Protein AF-A0A9W8QRM7-F1 (afdb_monomer)

Radius of gyration: 33.9 Å; Cα contacts (8 Å, |Δi|>4): 572; chains: 1; bounding box: 72×56×114 Å

Foldseek 3Di:
DDDPPDVPVPVCVVQCVVLLQPLQSLLVVLLVLLVVLLVLVVVLCVVVVVCLQAQLLADLLFNLLHDDPDPVSVVSNVVSSVSNVVSCVNNVVSVADHQQWDALDCRHPLNVVLVVDPVLVVLLVVLVVVLVVVLVVLVVVLVVLLVLLVVLVVLLVPDDFDWDWDDDPNDTDIDTDPVTVSVVSVVVSQPRKAFARERLAAPRPSNRSSLSCQLAPDPSVLVSVQSSCCSQCVSLVWDFPDFAAQVPKDFSCPRVSCVVSRNDDPPRQKGKIFSFDFCRPDPLRIGRSPPDDSPSRYDYGRGDITIDGNVSNGGDHNTGGDCVSSVSNARQDPPVCNLLSQLRGAGSVRNQGDALVRLVVCVVSDPPSLLSNLSGGPPCNVVSVVVCVVPPPDDPVDPSSVRSND

Solvent-accessible surface area (backbone atoms only — not comparable to full-atom values): 22611 Å² total; per-residue (Å²): 143,77,83,78,80,68,85,63,64,60,72,51,59,57,49,46,67,70,19,70,87,31,21,52,55,34,22,53,48,52,52,51,54,50,51,52,49,52,53,54,48,54,52,40,29,71,78,39,59,73,56,51,43,36,61,82,83,67,76,66,62,57,62,77,20,49,41,64,92,42,69,70,54,48,54,51,49,50,56,50,49,52,49,54,54,49,42,38,66,58,5,58,85,57,72,42,55,53,79,66,55,52,68,41,38,82,66,13,59,42,32,49,50,35,77,75,31,67,68,47,50,49,51,48,50,55,51,51,54,52,46,49,53,51,49,54,53,50,50,51,51,51,52,54,51,44,56,52,32,50,52,26,49,48,51,30,71,74,40,65,82,44,58,51,75,44,78,54,99,91,40,83,43,81,40,78,42,95,78,22,64,23,58,52,26,48,51,54,34,66,67,37,63,46,71,39,45,60,40,79,52,45,82,52,66,42,38,28,36,25,52,44,31,65,31,52,42,56,64,61,56,54,52,51,51,44,54,48,52,42,43,41,43,72,66,46,37,23,42,54,77,56,86,47,64,69,82,60,71,45,43,60,89,72,37,70,88,48,51,90,68,52,69,37,78,88,79,58,48,67,46,49,32,12,61,41,65,48,54,73,77,42,94,73,18,61,37,51,51,93,79,57,46,71,65,66,40,48,35,69,36,50,54,52,69,42,38,25,31,66,84,78,59,24,47,51,53,63,68,39,81,47,63,54,43,21,59,52,25,39,82,84,61,59,82,94,45,46,80,53,45,68,31,67,48,36,31,65,92,40,64,41,31,48,50,63,67,58,51,62,74,38,46,93,73,38,96,51,58,72,65,46,44,36,47,30,32,77,91,44,24,65,60,47,49,51,48,39,70,75,57,65,85,66,62,77,88,38,69,69,48,51,60,61,74,104

pLDDT: mean 89.88, std 11.97, range [23.3, 98.62]

Mean predicted aligned error: 8.12 Å

Structure (mmCIF, N/CA/C/O backbone):
data_AF-A0A9W8QRM7-F1
#
_entry.id   AF-A0A9W8QRM7-F1
#
loop_
_atom_site.group_PDB
_atom_site.id
_atom_site.type_symbol
_atom_site.label_atom_id
_atom_site.label_alt_id
_atom_site.label_comp_id
_atom_site.label_asym_id
_atom_site.label_entity_id
_atom_site.label_seq_id
_atom_site.pdbx_PDB_ins_code
_atom_site.Cartn_x
_atom_site.Cartn_y
_atom_site.Cartn_z
_atom_site.occupancy
_atom_site.B_iso_or_equiv
_atom_site.auth_seq_id
_atom_site.auth_comp_id
_atom_site.auth_asym_id
_atom_site.auth_atom_id
_atom_site.pdbx_PDB_model_num
ATOM 1 N N . MET A 1 1 ? -11.637 -27.224 -2.006 1.00 32.41 1 MET A N 1
ATOM 2 C CA . MET A 1 1 ? -11.614 -27.075 -3.477 1.00 32.41 1 MET A CA 1
ATOM 3 C C . MET A 1 1 ? -12.426 -25.848 -3.863 1.00 32.41 1 MET A C 1
ATOM 5 O O . MET A 1 1 ? -13.615 -25.960 -4.108 1.00 32.41 1 MET A O 1
ATOM 9 N N . SER A 1 2 ? -11.800 -24.678 -3.913 1.00 23.30 2 SER A N 1
ATOM 10 C CA . SER A 1 2 ? -12.220 -23.623 -4.832 1.00 23.30 2 SER A CA 1
ATOM 11 C C . SER A 1 2 ? -10.930 -23.046 -5.406 1.00 23.30 2 SER A C 1
ATOM 13 O O . SER A 1 2 ? -10.002 -22.698 -4.677 1.00 23.30 2 SER A O 1
ATOM 15 N N . ARG A 1 3 ? -10.804 -23.132 -6.729 1.00 26.12 3 ARG A N 1
ATOM 16 C CA . ARG A 1 3 ? -9.727 -22.491 -7.473 1.00 26.12 3 ARG A CA 1
ATOM 17 C C . ARG A 1 3 ? -10.029 -21.001 -7.405 1.00 26.12 3 ARG A C 1
ATOM 19 O O . ARG A 1 3 ? -10.978 -20.560 -8.044 1.00 26.12 3 ARG A O 1
ATOM 26 N N . SER A 1 4 ? -9.265 -20.247 -6.620 1.00 25.47 4 SER A N 1
ATOM 27 C CA . SER A 1 4 ? -9.102 -18.837 -6.936 1.00 25.47 4 SER A CA 1
ATOM 28 C C . SER A 1 4 ? -8.327 -18.800 -8.248 1.00 25.47 4 SER A C 1
ATOM 30 O O . SER A 1 4 ?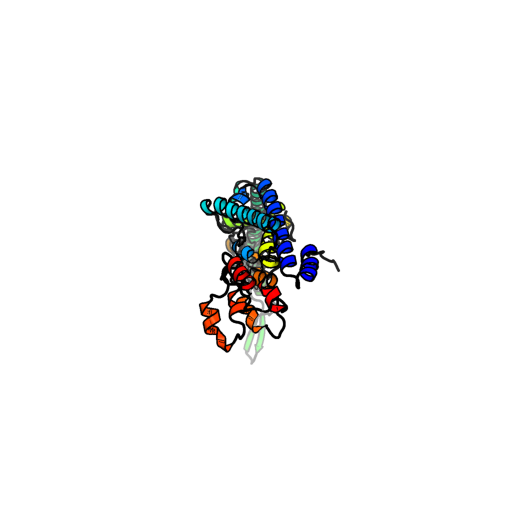 -7.152 -19.165 -8.314 1.00 25.47 4 SER A O 1
ATOM 32 N N . GLU A 1 5 ? -9.022 -18.457 -9.327 1.00 29.17 5 GLU A N 1
ATOM 33 C CA . GLU A 1 5 ? -8.382 -17.972 -10.539 1.00 29.17 5 GLU A CA 1
ATOM 34 C C . GLU A 1 5 ? -7.676 -16.674 -10.155 1.00 29.17 5 GLU A C 1
ATOM 36 O O . GLU A 1 5 ? -8.235 -15.581 -10.189 1.00 29.17 5 GLU A O 1
ATOM 41 N N . LYS A 1 6 ? -6.432 -16.825 -9.691 1.00 33.75 6 LYS A N 1
ATOM 42 C CA . LYS A 1 6 ? -5.449 -15.759 -9.753 1.00 33.75 6 LYS A CA 1
ATOM 43 C C . LYS A 1 6 ? -5.455 -15.310 -11.204 1.00 33.75 6 LYS A C 1
ATOM 45 O O . LYS A 1 6 ? -5.232 -16.121 -12.104 1.00 33.75 6 LYS A O 1
ATOM 50 N N . ILE A 1 7 ? -5.723 -14.031 -11.429 1.00 31.66 7 ILE A N 1
ATOM 51 C CA . ILE A 1 7 ? -5.320 -13.373 -12.663 1.00 31.66 7 ILE A CA 1
ATOM 52 C C . ILE A 1 7 ? -3.789 -13.350 -12.602 1.00 31.66 7 ILE A C 1
ATOM 54 O O . ILE A 1 7 ? -3.167 -12.359 -12.232 1.00 31.66 7 ILE A O 1
ATOM 58 N N . ASP A 1 8 ? -3.174 -14.503 -12.862 1.00 32.38 8 ASP A N 1
ATOM 59 C CA . ASP A 1 8 ? -1.777 -14.564 -13.230 1.00 32.38 8 ASP A CA 1
ATOM 60 C C . ASP A 1 8 ? -1.668 -13.706 -14.494 1.00 32.38 8 ASP A C 1
ATOM 62 O O . ASP A 1 8 ? -2.524 -13.807 -15.381 1.00 32.38 8 ASP A O 1
ATOM 66 N N . PRO A 1 9 ? -0.655 -12.844 -14.627 1.00 42.53 9 PRO A N 1
ATOM 67 C CA . PRO A 1 9 ? -0.400 -12.154 -15.874 1.00 42.53 9 PRO A CA 1
ATOM 68 C C . PRO A 1 9 ? 0.121 -13.200 -16.868 1.00 42.53 9 PRO A C 1
ATOM 70 O O . PRO A 1 9 ? 1.316 -13.314 -17.134 1.00 42.53 9 PRO A O 1
ATOM 73 N N . VAL A 1 10 ? -0.799 -13.999 -17.415 1.00 37.56 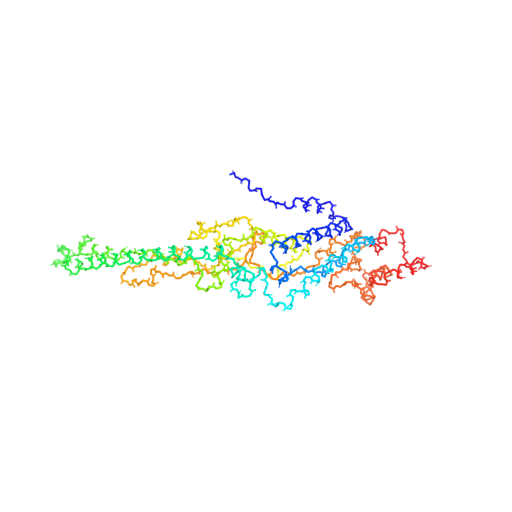10 VAL A N 1
ATOM 74 C CA . VAL A 1 10 ? -0.567 -15.079 -18.383 1.00 37.56 10 VAL A CA 1
ATOM 75 C C . VAL A 1 10 ? 0.176 -14.541 -19.609 1.00 37.56 10 VAL A C 1
ATOM 77 O O . VAL A 1 10 ? 1.016 -15.235 -20.182 1.00 37.56 10 VAL A O 1
ATOM 80 N N . ILE A 1 11 ? -0.053 -13.266 -19.944 1.00 40.00 11 ILE A N 1
ATOM 81 C CA . ILE A 1 11 ? 0.636 -12.551 -21.023 1.00 40.00 11 ILE A CA 1
ATOM 82 C C . ILE A 1 11 ? 2.139 -12.407 -20.725 1.00 40.00 11 ILE A C 1
ATOM 84 O O . ILE A 1 11 ? 2.952 -12.561 -21.628 1.00 40.00 11 ILE A O 1
ATOM 88 N N . SER A 1 12 ? 2.531 -12.200 -19.465 1.00 52.78 12 SER A N 1
ATOM 89 C CA . SER A 1 12 ? 3.937 -12.082 -19.066 1.00 52.78 12 SER A CA 1
ATOM 90 C C . SER A 1 12 ? 4.629 -13.428 -18.939 1.00 52.78 12 SER A C 1
ATOM 92 O O . SER A 1 12 ? 5.753 -13.566 -19.397 1.00 52.78 12 SER A O 1
ATOM 94 N N . PHE A 1 13 ? 3.973 -14.458 -18.397 1.00 52.00 13 PHE A N 1
ATOM 95 C CA . PHE A 1 13 ? 4.633 -15.754 -18.213 1.00 52.00 13 PHE A CA 1
ATOM 96 C C . PHE A 1 13 ? 4.995 -16.428 -19.548 1.00 52.00 13 PHE A C 1
ATOM 98 O O . PHE A 1 13 ? 6.105 -16.940 -19.710 1.00 52.00 13 PHE A O 1
ATOM 105 N N . GLN A 1 14 ? 4.087 -16.405 -20.529 1.00 56.84 14 GLN A N 1
ATOM 106 C CA . GLN A 1 14 ? 4.350 -17.001 -21.844 1.00 56.84 14 GLN A CA 1
ATOM 107 C C . GLN A 1 14 ? 5.325 -16.158 -22.674 1.00 56.84 14 GLN A C 1
ATOM 109 O O . GLN A 1 14 ? 6.256 -16.711 -23.263 1.00 56.84 14 GLN A O 1
ATOM 114 N N . ALA A 1 15 ? 5.162 -14.829 -22.675 1.00 58.53 15 ALA A N 1
ATOM 115 C CA . ALA A 1 15 ? 6.076 -13.930 -23.374 1.00 58.53 15 ALA A CA 1
ATOM 116 C C . ALA A 1 15 ? 7.480 -13.955 -22.749 1.00 58.53 15 ALA A C 1
ATOM 118 O O . ALA A 1 15 ? 8.459 -14.092 -23.473 1.00 58.53 15 ALA A O 1
ATOM 119 N N . SER A 1 16 ? 7.590 -13.940 -21.418 1.00 62.75 16 SER A N 1
ATOM 120 C CA . SER A 1 16 ? 8.862 -14.055 -20.694 1.00 62.75 16 SER A CA 1
ATOM 121 C C . SER A 1 16 ? 9.604 -15.336 -21.073 1.00 62.75 16 SER A C 1
ATOM 123 O O . SER A 1 16 ? 10.770 -15.271 -21.452 1.00 62.75 16 SER A O 1
ATOM 125 N N . ARG A 1 17 ? 8.927 -16.495 -21.114 1.00 64.62 17 ARG A N 1
ATOM 126 C CA . ARG A 1 17 ? 9.551 -17.754 -21.567 1.00 64.62 17 ARG A CA 1
ATOM 127 C C . ARG A 1 17 ? 10.037 -17.702 -23.015 1.00 64.62 17 ARG A C 1
ATOM 129 O O . ARG A 1 17 ? 11.070 -18.290 -23.320 1.00 64.62 17 ARG A O 1
ATOM 136 N N . TRP A 1 18 ? 9.299 -17.035 -23.899 1.00 67.44 18 TRP A N 1
ATOM 137 C CA . TRP A 1 18 ? 9.668 -16.919 -25.310 1.00 67.44 18 TRP A CA 1
ATOM 138 C C . TRP A 1 18 ? 10.833 -15.945 -25.537 1.00 67.44 18 TRP A C 1
ATOM 140 O O . TRP A 1 18 ? 11.692 -16.185 -26.387 1.00 67.44 18 TRP A O 1
ATOM 150 N N . TYR A 1 19 ? 10.884 -14.861 -24.761 1.00 71.94 19 TYR A N 1
ATOM 151 C CA . TYR A 1 19 ? 11.867 -13.790 -24.910 1.00 71.94 19 TYR A CA 1
ATOM 152 C C . TYR A 1 19 ? 13.101 -13.925 -24.011 1.00 71.94 19 TYR A C 1
ATOM 154 O O . TYR A 1 19 ? 14.081 -13.233 -24.260 1.00 71.94 19 TYR A O 1
ATOM 162 N N . PHE A 1 20 ? 13.113 -14.843 -23.037 1.00 64.94 20 PHE A N 1
ATOM 163 C CA . PHE A 1 20 ? 14.226 -15.033 -22.091 1.00 64.94 20 PHE A CA 1
ATOM 164 C C . PHE A 1 20 ? 15.597 -15.239 -22.759 1.00 64.94 20 PHE A C 1
ATOM 166 O O . PHE A 1 20 ? 16.619 -14.861 -22.204 1.00 64.94 20 PHE A O 1
ATOM 173 N N . SER A 1 21 ? 15.629 -15.821 -23.962 1.00 71.62 21 SER A N 1
ATOM 174 C CA . SER A 1 21 ? 16.863 -16.041 -24.738 1.00 71.62 21 SER A CA 1
ATOM 175 C C . SER A 1 21 ? 17.090 -15.010 -25.853 1.00 71.62 21 SER A C 1
ATOM 177 O O . SER A 1 21 ? 17.979 -15.187 -26.683 1.00 71.62 21 SER A O 1
ATOM 179 N N . ARG A 1 22 ? 16.261 -13.960 -25.926 1.00 86.88 22 ARG A N 1
ATOM 180 C CA . ARG A 1 22 ? 16.222 -12.996 -27.037 1.00 86.88 22 ARG A CA 1
ATOM 181 C C . ARG A 1 22 ? 16.148 -11.558 -26.511 1.00 86.88 22 ARG A C 1
ATOM 183 O O . ARG A 1 22 ? 15.048 -11.003 -26.457 1.00 86.88 22 ARG A O 1
ATOM 190 N N . PRO A 1 23 ? 17.293 -10.939 -26.186 1.00 88.94 23 PRO A N 1
ATOM 191 C CA . PRO A 1 23 ? 17.366 -9.604 -25.588 1.00 88.94 23 PRO A CA 1
ATOM 192 C C . PRO A 1 23 ? 16.591 -8.505 -26.331 1.00 88.94 23 PRO A C 1
ATOM 194 O O . PRO A 1 23 ? 15.856 -7.743 -25.709 1.00 88.94 23 PRO A O 1
ATOM 197 N N . GLU A 1 24 ? 16.648 -8.456 -27.664 1.00 89.56 24 GLU A N 1
ATOM 198 C CA . GLU A 1 24 ? 15.864 -7.501 -28.474 1.00 89.56 24 GLU A CA 1
ATOM 199 C C . GLU A 1 24 ? 14.349 -7.747 -28.389 1.00 89.56 24 GLU A C 1
ATOM 201 O O . GLU A 1 24 ? 13.523 -6.831 -28.407 1.00 89.56 24 GLU A O 1
ATOM 206 N N . GLY A 1 25 ? 13.951 -9.020 -28.337 1.00 89.31 25 GLY A N 1
ATOM 207 C CA . GLY A 1 25 ? 12.552 -9.407 -28.186 1.00 89.31 25 GLY A CA 1
ATOM 208 C C . GLY A 1 25 ? 12.028 -9.060 -26.796 1.00 89.31 25 GLY A C 1
ATOM 209 O O . GLY A 1 25 ? 10.947 -8.483 -26.679 1.00 89.31 25 GLY A O 1
ATOM 210 N N . ALA A 1 26 ? 12.829 -9.331 -25.763 1.00 89.94 26 ALA A N 1
ATOM 211 C CA . ALA A 1 26 ? 12.556 -8.909 -24.395 1.00 89.94 26 ALA A CA 1
ATOM 212 C C . ALA A 1 26 ? 12.438 -7.382 -24.318 1.00 89.94 26 ALA A C 1
ATOM 214 O O . ALA A 1 26 ? 11.470 -6.874 -23.760 1.00 89.94 26 ALA A O 1
ATOM 215 N N . SER A 1 27 ? 13.337 -6.655 -24.983 1.00 92.25 27 SER A N 1
ATOM 216 C CA . SER A 1 27 ? 13.336 -5.192 -25.001 1.00 92.25 27 SER A CA 1
ATOM 217 C C . SER A 1 27 ? 12.039 -4.612 -25.572 1.00 92.25 27 SER A C 1
ATOM 219 O O . SER A 1 27 ? 11.399 -3.762 -24.951 1.00 92.25 27 SER A O 1
ATOM 221 N N . ARG A 1 28 ? 11.569 -5.138 -26.710 1.00 92.69 28 ARG A N 1
ATOM 222 C CA . ARG A 1 28 ? 10.278 -4.741 -27.303 1.00 92.69 28 ARG A CA 1
ATOM 223 C C . ARG A 1 28 ? 9.079 -5.153 -26.451 1.00 92.69 28 ARG A C 1
ATOM 225 O O . ARG A 1 28 ? 8.087 -4.422 -26.409 1.00 92.69 28 ARG A O 1
ATOM 232 N N . MET A 1 29 ? 9.148 -6.302 -25.778 1.00 91.56 29 MET A N 1
ATOM 233 C CA . MET A 1 29 ? 8.119 -6.724 -24.826 1.00 91.56 29 MET A CA 1
ATOM 234 C C . MET A 1 29 ? 8.027 -5.727 -23.666 1.00 91.56 29 MET A C 1
ATOM 236 O O . MET A 1 29 ? 6.934 -5.240 -23.387 1.00 91.56 29 MET A O 1
ATOM 240 N N . PHE A 1 30 ? 9.153 -5.380 -23.037 1.00 93.25 30 PHE A N 1
ATOM 241 C CA . PHE A 1 30 ? 9.202 -4.408 -21.945 1.00 93.25 30 PHE A CA 1
ATOM 242 C C . PHE A 1 30 ? 8.656 -3.049 -22.376 1.00 93.25 30 PHE A C 1
ATOM 244 O O . PHE A 1 30 ? 7.776 -2.513 -21.702 1.00 93.25 30 PHE A O 1
ATOM 251 N N . LEU A 1 31 ? 9.090 -2.544 -23.534 1.00 95.19 31 LEU A N 1
ATOM 252 C CA . LEU A 1 31 ? 8.578 -1.302 -24.113 1.00 95.19 31 LEU A CA 1
ATOM 253 C C . LEU A 1 31 ? 7.053 -1.337 -24.293 1.00 95.19 31 LEU A C 1
ATOM 255 O O . LEU A 1 31 ? 6.353 -0.411 -23.893 1.00 95.19 31 LEU A O 1
ATOM 259 N N . THR A 1 32 ? 6.524 -2.439 -24.828 1.00 95.31 32 THR A N 1
ATOM 260 C CA . THR A 1 32 ? 5.079 -2.615 -25.041 1.00 95.31 32 THR A CA 1
ATOM 261 C C . THR A 1 32 ? 4.312 -2.644 -23.716 1.00 95.31 32 THR A C 1
ATOM 263 O O . THR A 1 32 ? 3.273 -2.002 -23.588 1.00 95.31 32 THR A O 1
ATOM 266 N N . VAL A 1 33 ? 4.822 -3.345 -22.698 1.00 94.94 33 VAL A N 1
ATOM 267 C CA . VAL A 1 33 ? 4.203 -3.364 -21.361 1.00 94.94 33 VAL A CA 1
ATOM 268 C C . VAL A 1 33 ? 4.230 -1.971 -20.723 1.00 94.94 33 VAL A C 1
ATOM 270 O O . VAL A 1 33 ? 3.249 -1.555 -20.106 1.00 94.94 33 VAL A O 1
ATOM 273 N N . GLY A 1 34 ? 5.313 -1.221 -20.919 1.00 96.00 34 GLY A N 1
ATOM 274 C CA . GLY A 1 34 ? 5.411 0.170 -20.501 1.00 96.00 34 GLY A CA 1
ATOM 275 C C . GLY A 1 34 ? 4.370 1.073 -21.179 1.00 96.00 34 GLY A C 1
ATOM 276 O O . GLY A 1 34 ? 3.697 1.851 -20.504 1.00 96.00 34 GLY A O 1
ATOM 277 N N . GLU A 1 35 ? 4.152 0.934 -22.489 1.00 96.94 35 GLU A N 1
ATOM 278 C CA . GLU A 1 35 ? 3.115 1.682 -23.219 1.00 96.94 35 GLU A CA 1
ATOM 279 C C . GLU A 1 35 ? 1.697 1.330 -22.737 1.00 96.94 35 GLU A C 1
ATOM 281 O O . GLU A 1 35 ? 0.856 2.219 -22.574 1.00 96.94 35 GLU A O 1
ATOM 286 N N . LEU A 1 36 ? 1.436 0.051 -22.439 1.00 96.56 36 LEU A N 1
ATOM 287 C CA . LEU A 1 36 ? 0.176 -0.382 -21.826 1.00 96.56 36 LEU A CA 1
ATOM 288 C C . LEU A 1 36 ? -0.025 0.267 -20.452 1.00 96.56 36 LEU A C 1
ATOM 290 O O . LEU A 1 36 ? -1.126 0.737 -20.154 1.00 96.56 36 LEU A O 1
ATOM 294 N N . ARG A 1 37 ? 1.035 0.373 -19.635 1.00 96.06 37 ARG A N 1
ATOM 295 C CA . ARG A 1 37 ? 0.966 1.113 -18.368 1.00 96.06 37 ARG A CA 1
ATOM 296 C C . ARG A 1 37 ? 0.605 2.576 -18.602 1.00 96.06 37 ARG A C 1
ATOM 298 O O . ARG A 1 37 ? -0.230 3.080 -17.856 1.00 96.06 37 ARG A O 1
ATOM 305 N N . VAL A 1 38 ? 1.199 3.246 -19.593 1.00 97.56 38 VAL A N 1
ATOM 306 C CA . VAL A 1 38 ? 0.887 4.649 -19.931 1.00 97.56 38 VAL A CA 1
ATOM 307 C C . VAL A 1 38 ? -0.583 4.810 -20.321 1.00 97.56 38 VAL A C 1
ATOM 309 O O . VAL A 1 38 ? -1.235 5.762 -19.892 1.00 97.56 38 VAL A O 1
ATOM 312 N N . ALA A 1 39 ? -1.134 3.884 -21.107 1.00 97.50 39 ALA A N 1
ATOM 313 C CA . ALA A 1 39 ? -2.551 3.901 -21.461 1.00 97.50 39 ALA A CA 1
ATOM 314 C C . ALA A 1 39 ? -3.451 3.741 -20.221 1.00 97.50 39 ALA A C 1
ATOM 316 O O . ALA A 1 39 ? -4.370 4.540 -20.028 1.00 97.50 39 ALA A O 1
ATOM 317 N N . ALA A 1 40 ? -3.141 2.775 -19.347 1.00 96.88 40 ALA A N 1
ATOM 318 C CA . ALA A 1 40 ? -3.849 2.577 -18.081 1.00 96.88 40 ALA A CA 1
ATOM 319 C C . ALA A 1 40 ? -3.741 3.804 -17.156 1.00 96.88 40 ALA A C 1
ATOM 321 O O . ALA A 1 40 ? -4.713 4.188 -16.513 1.00 96.88 40 ALA A O 1
ATOM 322 N N . ASP A 1 41 ? -2.582 4.467 -17.137 1.00 97.81 41 ASP A N 1
ATOM 323 C CA . ASP A 1 41 ? -2.337 5.688 -16.366 1.00 97.81 41 ASP A CA 1
ATOM 324 C C . ASP A 1 41 ? -3.244 6.835 -16.804 1.00 97.81 41 ASP A C 1
ATOM 326 O O . ASP A 1 41 ? -3.899 7.475 -15.986 1.00 97.81 41 ASP A O 1
ATOM 330 N N . LYS A 1 42 ? -3.307 7.072 -18.118 1.00 97.94 42 LYS A N 1
ATOM 331 C CA . LYS A 1 42 ? -4.146 8.113 -18.714 1.00 97.94 42 LYS A CA 1
ATOM 332 C C . LYS A 1 42 ? -5.623 7.856 -18.432 1.00 97.94 42 LYS A C 1
ATOM 334 O O . LYS A 1 42 ? -6.333 8.794 -18.083 1.00 97.94 42 LYS A O 1
ATOM 339 N N . ALA A 1 43 ? -6.069 6.605 -18.548 1.00 98.00 43 ALA A N 1
ATOM 340 C CA . ALA A 1 43 ? -7.441 6.222 -18.228 1.00 98.00 43 ALA A CA 1
ATOM 341 C C . ALA A 1 43 ? -7.761 6.439 -16.738 1.00 98.00 43 ALA A C 1
ATOM 343 O O . ALA A 1 43 ? -8.790 7.029 -16.411 1.00 98.00 43 ALA A O 1
ATOM 344 N N . ALA A 1 44 ? -6.855 6.039 -15.841 1.00 97.75 44 ALA A N 1
ATOM 345 C CA . ALA A 1 44 ? -7.026 6.223 -14.404 1.00 97.75 44 ALA A CA 1
ATOM 346 C C . ALA A 1 44 ? -7.049 7.703 -14.006 1.00 97.75 44 ALA A C 1
ATOM 348 O O . ALA A 1 44 ? -7.920 8.097 -13.242 1.00 97.75 44 ALA A O 1
ATOM 349 N N . ILE A 1 45 ? -6.162 8.540 -14.557 1.00 97.88 45 ILE A N 1
ATOM 350 C CA . ILE A 1 45 ? -6.191 9.996 -14.333 1.00 97.88 45 ILE A CA 1
ATOM 351 C C . ILE A 1 45 ? -7.478 10.607 -14.880 1.00 97.88 45 ILE A C 1
ATOM 353 O O . ILE A 1 45 ? -8.049 11.489 -14.253 1.00 97.88 45 ILE A O 1
ATOM 357 N N . HIS A 1 46 ? -7.953 10.163 -16.043 1.00 97.88 46 HIS A N 1
ATOM 358 C CA . HIS A 1 46 ? -9.201 10.681 -16.593 1.00 97.88 46 HIS A CA 1
ATOM 359 C C . HIS A 1 46 ? -10.389 10.404 -15.657 1.00 97.88 46 HIS A C 1
ATOM 361 O O . HIS A 1 46 ? -11.202 11.294 -15.421 1.00 97.88 46 HIS A O 1
ATOM 367 N N . ALA A 1 47 ? -10.459 9.199 -15.086 1.00 97.31 47 ALA A N 1
ATOM 368 C CA . ALA A 1 47 ? -11.490 8.825 -14.120 1.00 97.31 47 ALA A CA 1
ATOM 369 C C . ALA A 1 47 ? -11.276 9.446 -12.726 1.00 97.31 47 ALA A C 1
ATOM 371 O O . ALA A 1 47 ? -12.239 9.757 -12.029 1.00 97.31 47 ALA A O 1
ATOM 372 N N . LEU A 1 48 ? -10.020 9.622 -12.309 1.00 96.94 48 LEU A N 1
ATOM 373 C CA . LEU A 1 48 ? -9.606 10.123 -10.998 1.00 96.94 48 LEU A CA 1
ATOM 374 C C . LEU A 1 48 ? -8.529 11.214 -11.167 1.00 96.94 48 LEU A C 1
ATOM 376 O O . LEU A 1 48 ? -7.348 10.949 -10.923 1.00 96.94 48 LEU A O 1
ATOM 380 N N . PRO A 1 49 ? -8.904 12.456 -11.540 1.00 96.69 49 PRO A N 1
ATOM 381 C CA . PRO A 1 49 ? -7.947 13.516 -11.890 1.00 96.69 49 PRO A CA 1
ATOM 382 C C . PRO A 1 49 ? -6.893 13.810 -10.822 1.00 96.69 49 PRO A C 1
ATOM 384 O O . PRO A 1 49 ? -5.743 14.094 -11.149 1.00 96.69 49 PRO A O 1
ATOM 387 N N . MET A 1 50 ? -7.258 13.660 -9.546 1.00 95.94 50 MET A N 1
ATOM 388 C CA . MET A 1 50 ? -6.366 13.864 -8.403 1.00 95.94 50 MET A CA 1
ATOM 389 C C . MET A 1 50 ? -5.134 12.939 -8.416 1.00 95.94 50 MET A C 1
ATOM 391 O O . MET A 1 50 ? -4.121 13.282 -7.818 1.00 95.94 50 MET A O 1
ATOM 395 N N . LEU A 1 51 ? -5.168 11.797 -9.121 1.00 96.88 51 LEU A N 1
ATOM 396 C CA . LEU A 1 51 ? -3.989 10.936 -9.308 1.00 96.88 51 LEU A CA 1
ATOM 397 C C . LEU A 1 51 ? -2.821 11.667 -9.977 1.00 96.88 51 LEU A C 1
ATOM 399 O O . LEU A 1 51 ? -1.668 11.296 -9.770 1.00 96.88 51 LEU A O 1
ATOM 403 N N . ASN A 1 52 ? -3.103 12.693 -10.781 1.00 96.75 52 ASN A N 1
ATOM 404 C CA . ASN A 1 52 ? -2.078 13.439 -11.501 1.00 96.75 52 ASN A CA 1
ATOM 405 C C . ASN A 1 52 ? -1.147 14.237 -10.570 1.00 96.75 52 ASN A C 1
ATOM 407 O O . ASN A 1 52 ? -0.015 14.519 -10.955 1.00 96.75 52 ASN A O 1
ATOM 411 N N . ASP A 1 53 ? -1.601 14.540 -9.352 1.00 97.00 53 ASP A N 1
ATOM 412 C CA . ASP A 1 53 ? -0.844 15.294 -8.348 1.00 97.00 53 ASP A CA 1
ATOM 413 C C . ASP A 1 53 ? 0.176 14.430 -7.588 1.00 97.00 53 ASP A C 1
ATOM 415 O O . ASP A 1 53 ? 0.962 14.957 -6.804 1.00 97.00 53 ASP A O 1
ATOM 419 N N . TYR A 1 54 ? 0.151 13.108 -7.782 1.00 97.12 54 TYR A N 1
ATOM 420 C CA . TYR A 1 54 ? 1.017 12.153 -7.092 1.00 97.12 54 TYR A CA 1
ATOM 421 C C . TYR A 1 54 ? 2.054 11.585 -8.054 1.00 97.12 54 TYR A C 1
ATOM 423 O O . TYR A 1 54 ? 1.777 11.354 -9.239 1.00 97.12 54 TYR A O 1
ATOM 431 N N . GLU A 1 55 ? 3.262 11.353 -7.537 1.00 94.56 55 GLU A N 1
ATOM 432 C CA . GLU A 1 55 ? 4.325 10.750 -8.329 1.00 94.56 55 GLU A CA 1
ATOM 433 C C . GLU A 1 55 ? 3.959 9.308 -8.716 1.00 94.56 55 GLU A C 1
ATOM 435 O O . GLU A 1 55 ? 3.433 8.557 -7.893 1.00 94.56 55 GLU A O 1
ATOM 440 N N . PRO A 1 56 ? 4.230 8.895 -9.968 1.00 89.06 56 PRO A N 1
ATOM 441 C CA . PRO A 1 56 ? 3.954 7.531 -10.412 1.00 89.06 56 PRO A CA 1
ATOM 442 C C . PRO A 1 56 ? 4.949 6.506 -9.844 1.00 89.06 56 PRO A C 1
ATOM 444 O O . PRO A 1 56 ? 4.700 5.311 -9.969 1.00 89.06 56 PRO A O 1
ATOM 447 N N . GLU A 1 57 ? 6.075 6.962 -9.276 1.00 91.94 57 GLU A N 1
ATOM 448 C CA . GLU A 1 57 ? 7.157 6.143 -8.694 1.00 91.94 57 GLU A CA 1
ATOM 449 C C . GLU A 1 57 ? 7.748 5.081 -9.648 1.00 91.94 57 GLU A C 1
ATOM 451 O O . GLU A 1 57 ? 8.415 4.142 -9.226 1.00 91.94 57 GLU A O 1
ATOM 456 N N . VAL A 1 58 ? 7.532 5.235 -10.960 1.00 93.25 58 VAL A N 1
ATOM 457 C CA . VAL A 1 58 ? 8.142 4.388 -11.992 1.00 93.25 58 VAL A CA 1
ATOM 458 C C . VAL A 1 58 ? 9.573 4.875 -12.251 1.00 93.25 58 VAL A C 1
ATOM 460 O O . VAL A 1 58 ? 9.732 6.042 -12.625 1.00 93.25 58 VAL A O 1
ATOM 463 N N . PRO A 1 59 ? 10.601 4.014 -12.114 1.00 92.69 59 PRO A N 1
ATOM 464 C CA . PRO A 1 59 ? 11.973 4.390 -12.428 1.00 92.69 59 PRO A CA 1
ATOM 465 C C . PRO A 1 59 ? 12.128 4.489 -13.943 1.00 92.69 59 PRO A C 1
ATOM 467 O O . PRO A 1 59 ? 11.976 3.503 -14.661 1.00 92.69 59 PRO A O 1
ATOM 470 N N . THR A 1 60 ? 12.360 5.687 -14.464 1.00 91.31 60 THR A N 1
ATOM 471 C CA . THR A 1 60 ? 12.443 5.904 -15.917 1.00 91.31 60 THR A CA 1
ATOM 472 C C . THR A 1 60 ? 13.835 5.613 -16.463 1.00 91.31 60 THR A C 1
ATOM 474 O O . THR A 1 60 ? 14.003 5.267 -17.622 1.00 91.31 60 THR A O 1
ATOM 477 N N . GLU A 1 61 ? 14.848 5.706 -15.619 1.00 89.81 61 GLU A N 1
ATOM 478 C CA . GLU A 1 61 ? 16.241 5.479 -15.965 1.00 89.81 61 GLU A CA 1
ATOM 479 C C . GLU A 1 61 ? 16.526 4.031 -16.373 1.00 89.81 61 GLU A C 1
ATOM 481 O O . GLU A 1 61 ? 17.455 3.792 -17.133 1.00 89.81 61 GLU A O 1
ATOM 486 N N . VAL A 1 62 ? 15.743 3.042 -15.933 1.00 91.81 62 VAL A N 1
ATOM 487 C CA . VAL A 1 62 ? 16.025 1.638 -16.283 1.00 91.81 62 VAL A CA 1
ATOM 488 C C . VAL A 1 62 ? 15.791 1.335 -17.763 1.00 91.81 62 VAL A C 1
ATOM 490 O O . VAL A 1 62 ? 16.417 0.427 -18.306 1.00 91.81 62 VAL A O 1
ATOM 493 N N . TRP A 1 63 ? 14.932 2.104 -18.438 1.00 91.88 63 TRP A N 1
ATOM 494 C CA . TRP A 1 63 ? 14.576 1.867 -19.837 1.00 91.88 63 TRP A CA 1
ATOM 495 C C . TRP A 1 63 ? 15.732 2.120 -20.813 1.00 91.88 63 TRP A C 1
ATOM 497 O O . TRP A 1 63 ? 15.719 1.595 -21.923 1.00 91.88 63 TRP A O 1
ATOM 507 N N . GLN A 1 64 ? 16.785 2.822 -20.389 1.00 88.88 64 GLN A N 1
ATOM 508 C CA . GLN A 1 64 ? 17.998 2.985 -21.198 1.00 88.88 64 GLN A CA 1
ATOM 509 C C . GLN A 1 64 ? 18.728 1.660 -21.473 1.00 88.88 64 GLN A C 1
ATOM 511 O O . GLN A 1 64 ? 19.590 1.594 -22.342 1.00 88.88 64 GLN A O 1
ATOM 516 N N . ALA A 1 65 ? 18.392 0.599 -20.734 1.00 89.25 65 ALA A N 1
ATOM 517 C CA . ALA A 1 65 ? 18.964 -0.725 -20.930 1.00 89.25 65 ALA A CA 1
ATOM 518 C C . ALA A 1 65 ? 18.314 -1.520 -22.079 1.00 89.25 65 ALA A C 1
ATOM 520 O O . ALA A 1 65 ? 18.770 -2.621 -22.377 1.00 89.25 65 ALA A O 1
ATOM 521 N N . LEU A 1 66 ? 17.237 -1.017 -22.696 1.00 91.25 66 LEU A N 1
ATOM 522 C CA . LEU A 1 66 ? 16.564 -1.710 -23.794 1.00 91.25 66 LEU A CA 1
ATOM 523 C C . LEU A 1 66 ? 17.433 -1.733 -25.065 1.00 91.25 66 LEU A C 1
ATOM 525 O O . LEU A 1 66 ? 17.938 -0.705 -25.507 1.00 91.25 66 LEU A O 1
ATOM 529 N N . LEU A 1 67 ? 17.510 -2.893 -25.720 1.00 89.56 67 LEU A N 1
ATOM 530 C CA . LEU A 1 67 ? 18.139 -3.057 -27.033 1.00 89.56 67 LEU A CA 1
ATOM 531 C C . LEU A 1 67 ? 17.118 -2.821 -28.143 1.00 89.56 67 LEU A C 1
ATOM 533 O O . LEU A 1 67 ? 16.302 -3.694 -28.461 1.00 89.56 67 LEU A O 1
ATOM 537 N N . LEU A 1 68 ? 17.152 -1.620 -28.718 1.00 89.75 68 LEU A N 1
ATOM 538 C CA . LEU A 1 68 ? 16.233 -1.178 -29.764 1.00 89.75 68 LEU A CA 1
ATOM 539 C C . LEU A 1 68 ? 17.011 -0.897 -31.052 1.00 89.75 68 LEU A C 1
ATOM 541 O O . LEU A 1 68 ? 17.713 0.101 -31.152 1.00 89.75 68 LEU A O 1
ATOM 545 N N . ALA A 1 69 ? 16.865 -1.763 -32.055 1.00 83.12 69 ALA A N 1
ATOM 546 C CA . ALA A 1 69 ? 17.571 -1.626 -33.333 1.00 83.12 69 ALA A CA 1
ATOM 547 C C . ALA A 1 69 ? 16.851 -0.709 -34.343 1.00 83.12 69 ALA A C 1
ATOM 549 O O . ALA A 1 69 ? 17.439 -0.297 -35.341 1.00 83.12 69 ALA A O 1
ATOM 550 N N . SER A 1 70 ? 15.566 -0.405 -34.122 1.00 90.00 70 SER A N 1
ATOM 551 C CA . SER A 1 70 ? 14.753 0.374 -35.058 1.00 90.00 70 SER A CA 1
ATOM 552 C C . SER A 1 70 ? 14.495 1.792 -34.549 1.00 90.00 70 SER A C 1
ATOM 554 O O . SER A 1 70 ? 14.172 1.999 -33.379 1.00 90.00 70 SER A O 1
ATOM 556 N N . MET A 1 71 ? 14.560 2.771 -35.454 1.00 91.88 71 MET A N 1
ATOM 557 C CA . MET A 1 71 ? 14.187 4.161 -35.159 1.00 91.88 71 MET A CA 1
ATOM 558 C C . MET A 1 71 ? 12.745 4.261 -34.640 1.00 91.88 71 MET A C 1
ATOM 560 O O . MET A 1 71 ? 12.475 5.011 -33.708 1.00 91.88 71 MET A O 1
ATOM 564 N N . ALA A 1 72 ? 11.833 3.446 -35.178 1.00 95.94 72 ALA A N 1
ATOM 565 C CA . ALA A 1 72 ? 10.447 3.392 -34.721 1.00 95.94 72 ALA A CA 1
ATOM 566 C C . ALA A 1 72 ? 10.329 2.971 -33.244 1.00 95.94 72 ALA A C 1
ATOM 568 O O . ALA A 1 72 ? 9.540 3.554 -32.501 1.00 95.94 72 ALA A O 1
ATOM 569 N N . ASP A 1 73 ? 11.115 1.986 -32.795 1.00 94.62 73 ASP A N 1
ATOM 570 C CA . ASP A 1 73 ? 11.131 1.577 -31.388 1.00 94.62 73 ASP A CA 1
ATOM 571 C C . ASP A 1 73 ? 11.805 2.624 -30.491 1.00 94.62 73 ASP A C 1
ATOM 573 O O . ASP A 1 73 ? 11.322 2.877 -29.388 1.00 94.62 73 ASP A O 1
ATOM 577 N N . MET A 1 74 ? 12.860 3.293 -30.963 1.00 93.94 74 MET A N 1
ATOM 578 C CA . MET A 1 74 ? 13.479 4.405 -30.227 1.00 93.94 74 MET A CA 1
ATOM 579 C C . MET A 1 74 ? 12.501 5.575 -30.036 1.00 93.94 74 MET A C 1
ATOM 581 O O . MET A 1 74 ? 12.400 6.130 -28.944 1.00 93.94 74 MET A O 1
ATOM 585 N N . GLU A 1 75 ? 11.713 5.921 -31.057 1.00 97.06 75 GLU A N 1
ATOM 586 C CA . GLU A 1 75 ? 10.658 6.936 -30.943 1.00 97.06 75 GLU A CA 1
ATOM 587 C C . GLU A 1 75 ? 9.549 6.522 -29.966 1.00 97.06 75 GLU A C 1
ATOM 589 O O . GLU A 1 75 ? 9.001 7.361 -29.244 1.00 97.06 75 GLU A O 1
ATOM 594 N N . ARG A 1 76 ? 9.190 5.232 -29.943 1.00 97.31 76 ARG A N 1
ATOM 595 C CA . ARG A 1 76 ? 8.248 4.674 -28.960 1.00 97.31 76 ARG A CA 1
ATOM 596 C C . ARG A 1 76 ? 8.782 4.834 -27.540 1.00 97.31 76 ARG A C 1
ATOM 598 O O . ARG A 1 76 ? 8.051 5.342 -26.688 1.00 97.31 76 ARG A O 1
ATOM 605 N N . LEU A 1 77 ? 10.046 4.476 -27.308 1.00 96.50 77 LEU A N 1
ATOM 606 C CA . LEU A 1 77 ? 10.697 4.658 -26.012 1.00 96.50 77 LEU A CA 1
ATOM 607 C C . LEU A 1 77 ? 10.724 6.136 -25.608 1.00 96.50 77 LEU A C 1
ATOM 609 O O . LEU A 1 77 ? 10.289 6.470 -24.510 1.00 96.50 77 LEU A O 1
ATOM 613 N N . HIS A 1 78 ? 11.108 7.030 -26.520 1.00 96.62 78 HIS A N 1
ATOM 614 C CA . HIS A 1 78 ? 11.132 8.467 -26.254 1.00 96.62 78 HIS A CA 1
ATOM 615 C C . HIS A 1 78 ? 9.763 9.002 -25.800 1.00 96.62 78 HIS A C 1
ATOM 617 O O . HIS A 1 78 ? 9.673 9.758 -24.833 1.00 96.62 78 HIS A O 1
ATOM 623 N N . ARG A 1 79 ? 8.668 8.586 -26.455 1.00 98.00 79 ARG A N 1
ATOM 624 C CA . ARG A 1 79 ? 7.304 8.973 -26.044 1.00 98.00 79 ARG A CA 1
ATOM 625 C C . ARG A 1 79 ? 6.939 8.445 -24.657 1.00 98.00 79 ARG A C 1
ATOM 627 O O . ARG A 1 79 ? 6.251 9.142 -23.909 1.00 98.00 79 ARG A O 1
ATOM 634 N N . LEU A 1 80 ? 7.362 7.226 -24.332 1.00 97.06 80 LEU A N 1
ATOM 635 C CA . LEU A 1 80 ? 7.142 6.616 -23.025 1.00 97.06 80 LEU A CA 1
ATOM 636 C C . LEU A 1 80 ? 7.891 7.374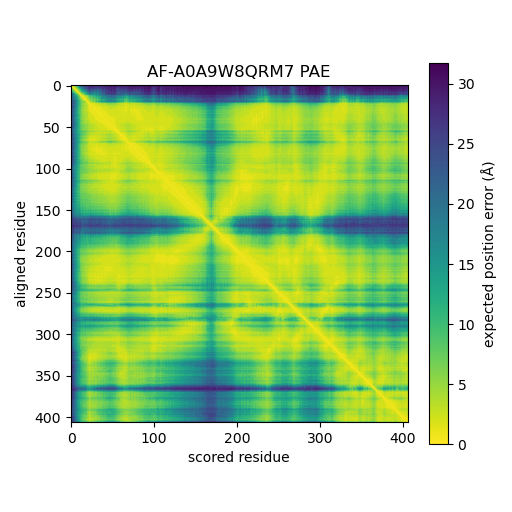 -21.922 1.00 97.06 80 LEU A C 1
ATOM 638 O O . LEU A 1 80 ? 7.282 7.760 -20.924 1.00 97.06 80 LEU A O 1
ATOM 642 N N . GLU A 1 81 ? 9.183 7.638 -22.114 1.00 96.06 81 GLU A N 1
ATOM 643 C CA . GLU A 1 81 ? 10.011 8.372 -21.153 1.00 96.06 81 GLU A CA 1
ATOM 644 C C . GLU A 1 81 ? 9.496 9.800 -20.964 1.00 96.06 81 GLU A C 1
ATOM 646 O O . GLU A 1 81 ? 9.284 10.242 -19.833 1.00 96.06 81 GLU A O 1
ATOM 651 N N . ALA A 1 82 ? 9.188 10.497 -22.063 1.00 97.06 82 ALA A N 1
ATOM 652 C CA . ALA A 1 82 ? 8.627 11.844 -22.027 1.00 97.06 82 ALA A CA 1
ATOM 653 C C . ALA A 1 82 ? 7.313 11.902 -21.234 1.00 97.06 82 ALA A C 1
ATOM 655 O O . ALA A 1 82 ? 7.069 12.867 -20.505 1.00 97.06 82 ALA A O 1
ATOM 656 N N . TYR A 1 83 ? 6.472 10.868 -21.334 1.00 97.94 83 TYR A N 1
ATOM 657 C CA . TYR A 1 83 ? 5.238 10.790 -20.562 1.00 97.94 83 TYR A CA 1
ATOM 658 C C . TYR A 1 83 ? 5.506 10.717 -19.052 1.00 97.94 83 TYR A C 1
ATOM 660 O O . TYR A 1 83 ? 4.955 11.527 -18.300 1.00 97.94 83 TYR A O 1
ATOM 668 N N . PHE A 1 84 ? 6.358 9.791 -18.600 1.00 96.12 84 PHE A N 1
ATOM 669 C CA . PHE A 1 84 ? 6.653 9.630 -17.172 1.00 96.12 84 PHE A CA 1
ATOM 670 C C . PHE A 1 84 ? 7.424 10.822 -16.593 1.00 96.12 84 PHE A C 1
ATOM 672 O O . PHE A 1 84 ? 7.081 11.293 -15.508 1.00 96.12 84 PHE A O 1
ATOM 679 N N . LEU A 1 85 ? 8.387 11.380 -17.332 1.00 95.38 85 LEU A N 1
ATOM 680 C CA . LEU A 1 85 ? 9.087 12.603 -16.930 1.00 95.38 85 LEU A CA 1
ATOM 681 C C . LEU A 1 85 ? 8.120 13.785 -16.808 1.00 95.38 85 LEU A C 1
ATOM 683 O O . LEU A 1 85 ? 8.200 14.562 -15.857 1.00 95.38 85 LEU A O 1
ATOM 687 N N . ASN A 1 86 ? 7.154 13.910 -17.725 1.00 96.31 86 ASN A N 1
ATOM 688 C CA . ASN A 1 86 ? 6.121 14.932 -17.608 1.00 96.31 86 ASN A CA 1
ATOM 689 C C . ASN A 1 86 ? 5.212 14.697 -16.390 1.00 96.31 86 ASN A C 1
ATOM 691 O O . ASN A 1 86 ? 4.898 15.658 -15.691 1.00 96.31 86 ASN A O 1
ATOM 695 N N . ARG A 1 87 ? 4.825 13.446 -16.098 1.00 96.31 87 ARG A N 1
ATOM 696 C CA . ARG A 1 87 ? 4.075 13.099 -14.877 1.00 96.31 87 ARG A CA 1
ATOM 697 C C . ARG A 1 87 ? 4.832 13.511 -13.614 1.00 96.31 87 ARG A C 1
ATOM 699 O O . ARG A 1 87 ? 4.256 14.190 -12.771 1.00 96.31 87 ARG A O 1
ATOM 706 N N . GLN A 1 88 ? 6.120 13.181 -13.515 1.00 95.19 88 GLN A N 1
ATOM 707 C CA . GLN A 1 88 ? 6.971 13.598 -12.393 1.00 95.19 88 GLN A CA 1
ATOM 708 C C . GLN A 1 88 ? 7.076 15.126 -12.295 1.00 95.19 88 GLN A C 1
ATOM 710 O O . GLN A 1 88 ? 6.938 15.689 -11.214 1.00 95.19 88 GLN A O 1
ATOM 715 N N . ARG A 1 89 ? 7.262 15.825 -13.422 1.00 95.69 89 ARG A N 1
ATOM 716 C CA . ARG A 1 89 ? 7.337 17.295 -13.465 1.00 95.69 89 ARG A CA 1
ATOM 717 C C . ARG A 1 89 ? 6.058 17.969 -12.963 1.00 95.69 89 ARG A C 1
ATOM 719 O O . ARG A 1 89 ? 6.143 19.038 -12.366 1.00 95.69 89 ARG A O 1
ATOM 726 N N . VAL A 1 90 ? 4.895 17.372 -13.220 1.00 96.00 90 VAL A N 1
ATOM 727 C CA . VAL A 1 90 ? 3.599 17.875 -12.738 1.00 96.00 90 VAL A CA 1
ATOM 728 C C . VAL A 1 90 ? 3.391 17.561 -11.254 1.00 96.00 90 VAL A C 1
ATOM 730 O O . VAL A 1 90 ? 2.934 18.432 -10.519 1.00 96.00 90 VAL A O 1
ATOM 733 N N . ALA A 1 91 ? 3.755 16.358 -10.806 1.00 96.56 91 ALA A N 1
ATOM 734 C CA . ALA A 1 91 ? 3.521 15.909 -9.435 1.00 96.56 91 ALA A CA 1
ATOM 735 C C . ALA A 1 91 ? 4.512 16.490 -8.408 1.00 96.56 91 ALA A C 1
ATOM 737 O O . ALA A 1 91 ? 4.103 16.855 -7.310 1.00 96.56 91 ALA A O 1
ATOM 738 N N . ARG A 1 92 ? 5.801 16.642 -8.744 1.00 94.75 92 ARG A N 1
ATOM 739 C CA . ARG A 1 92 ? 6.841 17.110 -7.801 1.00 94.75 92 ARG A CA 1
ATOM 740 C C . ARG A 1 92 ? 6.518 18.447 -7.118 1.00 94.75 92 ARG A C 1
ATOM 742 O O . ARG A 1 92 ? 6.634 18.515 -5.897 1.00 94.75 92 ARG A O 1
ATOM 749 N N . PRO A 1 93 ? 6.065 19.502 -7.830 1.00 96.81 93 PRO A N 1
ATOM 750 C CA . PRO A 1 93 ? 5.679 20.761 -7.189 1.00 96.81 93 PRO A CA 1
ATOM 751 C C . PRO A 1 93 ? 4.484 20.626 -6.241 1.00 96.81 93 PRO A C 1
ATOM 753 O O . PRO A 1 93 ? 4.283 21.490 -5.390 1.00 96.81 93 PRO A O 1
ATOM 756 N N . MET A 1 94 ? 3.679 19.567 -6.388 1.00 96.00 94 MET A N 1
ATOM 757 C CA . MET A 1 94 ? 2.570 19.302 -5.482 1.00 96.00 94 MET A CA 1
ATOM 758 C C . MET A 1 94 ? 3.048 18.782 -4.132 1.00 96.00 94 MET A C 1
ATOM 760 O O . MET A 1 94 ? 2.252 18.847 -3.206 1.00 96.00 94 MET A O 1
ATOM 764 N N . ASP A 1 95 ? 4.290 18.305 -3.975 1.00 94.69 95 ASP A N 1
ATOM 765 C CA . ASP A 1 95 ? 4.848 17.871 -2.681 1.00 94.69 95 ASP A CA 1
ATOM 766 C C . ASP A 1 95 ? 3.895 16.909 -1.930 1.00 94.69 95 ASP A C 1
ATOM 768 O O . ASP A 1 95 ? 3.544 17.062 -0.754 1.00 94.69 95 ASP A O 1
ATOM 772 N N . ARG A 1 96 ? 3.350 15.946 -2.684 1.00 96.12 96 ARG A N 1
ATOM 773 C CA . ARG A 1 96 ? 2.481 14.898 -2.151 1.00 96.12 96 ARG A CA 1
ATOM 774 C C . ARG A 1 96 ? 3.340 13.727 -1.675 1.00 96.12 96 ARG A C 1
ATOM 776 O O . ARG A 1 96 ? 4.288 13.356 -2.362 1.00 96.12 96 ARG A O 1
ATOM 783 N N . PRO A 1 97 ? 3.004 13.110 -0.531 1.00 96.50 97 PRO A N 1
ATOM 784 C CA . PRO A 1 97 ? 3.709 11.927 -0.070 1.00 96.50 97 PRO A CA 1
ATOM 785 C C . PRO A 1 97 ? 3.412 10.720 -0.974 1.00 96.50 97 PRO A C 1
ATOM 787 O O . PRO A 1 97 ? 2.452 10.732 -1.752 1.00 96.50 97 PRO A O 1
ATOM 790 N N . SER A 1 98 ? 4.214 9.664 -0.825 1.00 95.12 98 SER A N 1
ATOM 791 C CA . SER A 1 98 ? 4.081 8.427 -1.601 1.00 95.12 98 SER A CA 1
ATOM 792 C C . SER A 1 98 ? 2.671 7.849 -1.522 1.00 95.12 98 SER A C 1
ATOM 794 O O . SER A 1 98 ? 2.108 7.658 -0.439 1.00 95.12 98 SER A O 1
ATOM 796 N N . ILE A 1 99 ? 2.128 7.504 -2.687 1.00 94.69 99 ILE A N 1
ATOM 797 C CA . ILE A 1 99 ? 0.801 6.895 -2.805 1.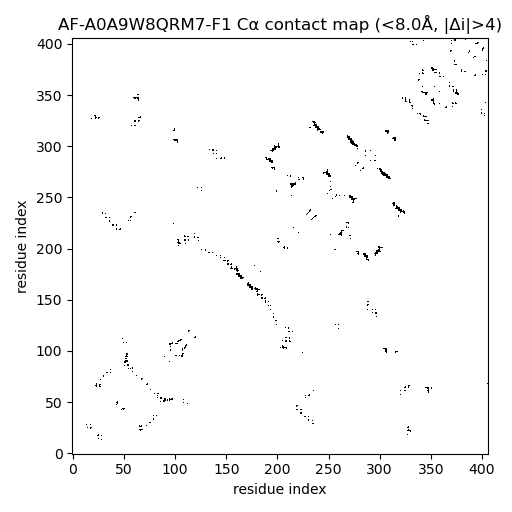00 94.69 99 ILE A CA 1
ATOM 798 C C . ILE A 1 99 ? 0.783 5.432 -2.345 1.00 94.69 99 ILE A C 1
ATOM 800 O O . ILE A 1 99 ? -0.277 4.896 -2.024 1.00 94.69 99 ILE A O 1
ATOM 804 N N . PHE A 1 100 ? 1.956 4.797 -2.304 1.00 94.44 100 PHE A N 1
ATOM 805 C CA . PHE A 1 100 ? 2.129 3.394 -1.938 1.00 94.44 100 PHE A CA 1
ATOM 806 C C . PHE A 1 100 ? 2.479 3.208 -0.463 1.00 94.44 100 PHE A C 1
ATOM 808 O O . PHE A 1 100 ? 2.090 2.205 0.123 1.00 94.44 100 PHE A O 1
ATOM 815 N N . ARG A 1 101 ? 3.199 4.158 0.146 1.00 93.50 101 ARG A N 1
ATOM 816 C CA . ARG A 1 101 ? 3.749 3.986 1.503 1.00 93.50 101 ARG A CA 1
ATOM 817 C C . ARG A 1 101 ? 3.028 4.790 2.575 1.00 93.50 101 ARG A C 1
ATOM 819 O O . ARG A 1 101 ? 3.008 4.393 3.735 1.00 93.50 101 ARG A O 1
ATOM 826 N N . THR A 1 102 ? 2.437 5.932 2.230 1.00 95.00 102 THR A N 1
ATOM 827 C CA . THR A 1 102 ? 1.965 6.873 3.249 1.00 95.00 102 THR A CA 1
ATOM 828 C C . THR A 1 102 ? 0.511 6.638 3.645 1.00 95.00 102 THR A C 1
ATOM 830 O O . THR A 1 102 ? -0.417 6.919 2.887 1.00 95.00 102 THR A O 1
ATOM 833 N N . TYR A 1 103 ? 0.319 6.201 4.888 1.00 95.75 103 TYR A N 1
ATOM 834 C CA . TYR A 1 103 ? -0.979 6.007 5.528 1.00 95.75 103 TYR A CA 1
ATOM 835 C C . TYR A 1 103 ? -1.304 7.162 6.491 1.00 95.75 103 TYR A C 1
ATOM 837 O O . TYR A 1 103 ? -0.438 7.622 7.229 1.00 95.75 103 TYR A O 1
ATOM 845 N N . GLY A 1 104 ? -2.547 7.658 6.468 1.00 95.44 104 GLY A N 1
ATOM 846 C CA . GLY A 1 104 ? -3.045 8.624 7.458 1.00 95.44 104 GLY A CA 1
ATOM 847 C C . GLY A 1 104 ? -2.398 10.016 7.449 1.00 95.44 104 GLY A C 1
ATOM 848 O O . GLY A 1 104 ? -2.577 10.780 8.392 1.00 95.44 104 GLY A O 1
ATOM 849 N N . HIS A 1 105 ? -1.655 10.390 6.405 1.00 97.38 105 HIS A N 1
ATOM 850 C CA . HIS A 1 105 ? -1.072 11.732 6.298 1.00 97.38 105 HIS A CA 1
ATOM 851 C C . HIS A 1 105 ? -2.051 12.717 5.652 1.00 97.38 105 HIS A C 1
ATOM 853 O O . HIS A 1 105 ? -2.742 12.360 4.696 1.00 97.38 105 HIS A O 1
ATOM 859 N N . GLN A 1 106 ? -2.050 13.983 6.084 1.00 97.50 106 GLN A N 1
ATOM 860 C CA . GLN A 1 106 ? -2.996 15.008 5.614 1.00 97.50 106 GLN A CA 1
ATOM 861 C C . GLN A 1 106 ? -3.028 15.134 4.085 1.00 97.50 106 GLN A C 1
ATOM 863 O O . GLN A 1 106 ? -4.089 15.303 3.491 1.00 97.50 106 GLN A O 1
ATOM 868 N N . ARG A 1 107 ? -1.859 15.031 3.442 1.00 97.25 107 ARG A N 1
ATOM 869 C CA . ARG A 1 107 ? -1.702 15.137 1.982 1.00 97.25 107 ARG A CA 1
ATOM 870 C C . ARG A 1 107 ? -1.694 13.792 1.248 1.00 97.25 107 ARG A C 1
ATOM 872 O O . ARG A 1 107 ? -1.466 13.805 0.046 1.00 97.25 107 ARG A O 1
ATOM 879 N N . SER A 1 108 ? -1.890 12.668 1.943 1.00 97.38 108 SER A N 1
ATOM 880 C CA . SER A 1 108 ? -1.958 11.341 1.312 1.00 97.38 108 SER A CA 1
ATOM 881 C C . SER A 1 108 ? -3.205 11.201 0.440 1.00 97.38 108 SER A C 1
ATOM 883 O O . SER A 1 108 ? -4.236 11.819 0.717 1.00 97.38 108 SER A O 1
ATOM 885 N N . PHE A 1 109 ? -3.123 10.360 -0.595 1.00 97.56 109 PHE A N 1
ATOM 886 C CA . PHE A 1 109 ? -4.231 10.152 -1.529 1.00 97.56 109 PHE A CA 1
ATOM 887 C C . PHE A 1 109 ? -5.546 9.744 -0.841 1.00 97.56 109 PHE A C 1
ATOM 889 O O . PHE A 1 109 ? -6.549 10.404 -1.111 1.00 97.56 109 PHE A O 1
ATOM 896 N N . PRO A 1 110 ? -5.575 8.756 0.081 1.00 97.81 110 PRO A N 1
ATOM 897 C CA . PRO A 1 110 ? -6.808 8.352 0.761 1.00 97.81 110 PRO A CA 1
ATOM 898 C C . PRO A 1 110 ? -7.504 9.502 1.491 1.00 97.81 110 PRO A C 1
ATOM 900 O O . PRO A 1 110 ? -8.713 9.679 1.377 1.00 97.81 110 PRO A O 1
ATOM 903 N N . VAL A 1 111 ? -6.729 10.315 2.215 1.00 98.31 111 VAL A N 1
ATOM 904 C CA . VAL A 1 111 ? -7.241 11.439 3.011 1.00 98.31 111 VAL A CA 1
ATOM 905 C C . VAL A 1 111 ? -7.783 12.544 2.109 1.00 98.31 111 VAL A C 1
ATOM 907 O O . VAL A 1 111 ? -8.869 13.075 2.341 1.00 98.31 111 VAL A O 1
ATOM 910 N N . GLN A 1 112 ? -7.052 12.874 1.044 1.00 98.00 112 GLN A N 1
ATOM 911 C CA . GLN A 1 112 ? -7.490 13.880 0.079 1.00 98.00 112 GLN A CA 1
ATOM 912 C C . GLN A 1 112 ? -8.747 13.416 -0.667 1.00 98.00 112 GLN A C 1
ATOM 914 O O . GLN A 1 112 ? -9.694 14.188 -0.806 1.00 98.00 112 GLN A O 1
ATOM 919 N N . TYR A 1 113 ? -8.809 12.139 -1.056 1.00 98.00 113 TYR A N 1
ATOM 920 C CA . TYR A 1 113 ? -9.983 11.562 -1.709 1.00 98.00 113 TYR A CA 1
ATOM 921 C C . TYR A 1 113 ? -11.202 11.590 -0.784 1.00 98.00 113 TYR A C 1
ATOM 923 O O . TYR A 1 113 ? -12.275 12.040 -1.181 1.00 98.00 113 TYR A O 1
ATOM 931 N N . PHE A 1 114 ? -11.020 11.176 0.473 1.00 98.44 114 PHE A N 1
ATOM 932 C CA . PHE A 1 114 ? -12.062 11.197 1.495 1.00 98.44 114 PHE A CA 1
ATOM 933 C C . PHE A 1 114 ? -12.677 12.593 1.650 1.00 98.44 114 PHE A C 1
ATOM 935 O O . PHE A 1 114 ? -13.897 12.734 1.730 1.00 98.44 114 PHE A O 1
ATOM 942 N N . SER A 1 115 ? -11.846 13.642 1.656 1.00 96.88 115 SER A N 1
ATOM 943 C CA . SER A 1 115 ? -12.319 15.020 1.836 1.00 96.88 115 SER A CA 1
ATOM 944 C C . SER A 1 115 ? -13.283 15.493 0.739 1.00 96.88 115 SER A C 1
ATOM 946 O O . SER A 1 115 ? -14.133 16.341 1.001 1.00 96.88 115 SER A O 1
ATOM 948 N N . CYS A 1 116 ? -13.215 14.887 -0.450 1.00 95.88 116 CYS A N 1
ATOM 949 C CA . CYS A 1 116 ? -14.059 15.219 -1.596 1.00 95.88 116 CYS A CA 1
ATOM 950 C C . CYS A 1 116 ? -15.134 14.160 -1.912 1.00 95.88 116 CYS A C 1
ATOM 952 O O . CYS A 1 116 ? -15.931 14.383 -2.820 1.00 95.88 116 CYS A O 1
ATOM 954 N N . SER A 1 117 ? -15.181 13.024 -1.203 1.00 97.94 117 SER A N 1
ATOM 955 C CA . SER A 1 117 ? -16.175 11.964 -1.434 1.00 97.94 117 SER A CA 1
ATOM 956 C C . SER A 1 117 ? -17.213 11.911 -0.318 1.00 97.94 117 SER A C 1
ATOM 958 O O . SER A 1 117 ? -16.929 11.520 0.817 1.00 97.94 117 SER A O 1
ATOM 960 N N . VAL A 1 118 ? -18.452 12.247 -0.677 1.00 98.00 118 VAL A N 1
ATOM 961 C CA . VAL A 1 118 ? -19.608 12.189 0.227 1.00 98.00 118 VAL A CA 1
ATOM 962 C C . VAL A 1 118 ? -19.879 10.749 0.666 1.00 98.00 118 VAL A C 1
ATOM 964 O O . VAL A 1 118 ? -20.197 10.510 1.827 1.00 98.00 118 VAL A O 1
ATOM 967 N N . GLU A 1 119 ? -19.688 9.776 -0.223 1.00 97.94 119 GLU A N 1
ATOM 968 C CA . GLU A 1 119 ? -19.917 8.356 0.054 1.00 97.94 119 GLU A CA 1
ATOM 969 C C . GLU A 1 119 ? -18.998 7.838 1.165 1.00 97.94 119 GLU A C 1
ATOM 971 O O . GLU A 1 119 ? -19.440 7.096 2.045 1.00 97.94 119 GLU A O 1
ATOM 976 N N . HIS A 1 120 ? -17.726 8.249 1.153 1.00 98.50 120 HIS A N 1
ATOM 977 C CA . HIS A 1 120 ? -16.758 7.879 2.185 1.00 98.50 120 HIS A CA 1
ATOM 978 C C . HIS A 1 120 ? -17.044 8.585 3.513 1.00 98.50 120 HIS A C 1
ATOM 980 O O . HIS A 1 120 ? -16.940 7.971 4.576 1.00 98.50 120 HIS A O 1
ATOM 986 N N . GLN A 1 121 ? -17.453 9.854 3.466 1.00 98.62 121 GLN A N 1
ATOM 987 C CA . GLN A 1 121 ? -17.853 10.606 4.657 1.00 98.62 121 GLN A CA 1
ATOM 988 C C . GLN A 1 121 ? -19.081 9.984 5.332 1.00 98.62 121 GLN A C 1
ATOM 990 O O . GLN A 1 121 ? -19.090 9.811 6.550 1.00 98.62 121 GLN A O 1
ATOM 995 N N . GLN A 1 122 ? -20.075 9.577 4.540 1.00 98.50 122 GLN A N 1
ATOM 996 C CA . GLN A 1 122 ? -21.253 8.856 5.021 1.00 98.50 122 GLN A CA 1
ATOM 997 C C . GLN A 1 122 ? -20.890 7.489 5.596 1.00 98.50 122 GLN A C 1
ATOM 999 O O . GLN A 1 122 ? -21.360 7.153 6.677 1.00 98.50 122 GLN A O 1
ATOM 1004 N N . LEU A 1 123 ? -20.019 6.723 4.928 1.00 98.62 123 LEU A N 1
ATOM 1005 C CA . LEU A 1 123 ? -19.549 5.434 5.443 1.00 98.62 123 LEU A CA 1
ATOM 1006 C C . LEU A 1 123 ? -18.848 5.590 6.800 1.00 98.62 123 LEU A C 1
ATOM 1008 O O . LEU A 1 123 ? -19.101 4.812 7.716 1.00 98.62 123 LEU A O 1
ATOM 1012 N N . LYS A 1 124 ? -18.004 6.617 6.962 1.00 98.56 124 LYS A N 1
ATOM 1013 C CA . LYS A 1 124 ? -17.380 6.916 8.258 1.00 98.56 124 LYS A CA 1
ATOM 1014 C C . LYS A 1 124 ? -18.434 7.211 9.327 1.00 98.56 124 LYS A C 1
ATOM 1016 O O . LYS A 1 124 ? -18.362 6.633 10.408 1.00 98.56 124 LYS A O 1
ATOM 1021 N N . ALA A 1 125 ? -19.405 8.072 9.022 1.00 98.50 125 ALA A N 1
ATOM 1022 C CA . ALA A 1 125 ? -20.474 8.418 9.956 1.00 98.50 125 ALA A CA 1
ATOM 1023 C C . ALA A 1 125 ? -21.312 7.188 10.355 1.00 98.50 125 ALA A C 1
ATOM 1025 O O . ALA A 1 125 ? -21.578 6.991 11.537 1.00 98.50 125 ALA A O 1
ATOM 1026 N N . GLU A 1 126 ? -21.648 6.324 9.394 1.00 98.56 126 GLU A N 1
ATOM 1027 C CA . GLU A 1 126 ? -22.378 5.068 9.611 1.00 98.56 126 GLU A CA 1
ATOM 1028 C C . GLU A 1 126 ? -21.625 4.130 10.572 1.00 98.56 126 GLU A C 1
ATOM 1030 O O . GLU A 1 126 ? -22.207 3.571 11.508 1.00 98.56 126 GLU A O 1
ATOM 1035 N N . ILE A 1 127 ? -20.308 3.987 10.379 1.00 98.56 127 ILE A N 1
ATOM 1036 C CA . ILE A 1 127 ? -19.444 3.184 11.254 1.00 98.56 127 ILE A CA 1
ATOM 1037 C C . ILE A 1 127 ? -19.413 3.769 12.670 1.00 98.56 127 ILE A C 1
ATOM 1039 O O . ILE A 1 127 ? -19.539 3.024 13.644 1.00 98.56 127 ILE A O 1
ATOM 1043 N N . GLU A 1 128 ? -19.244 5.086 12.799 1.00 98.44 128 GLU A N 1
ATOM 1044 C CA . GLU A 1 128 ? -19.144 5.768 14.093 1.00 98.44 128 GLU A CA 1
ATOM 1045 C C . GLU A 1 128 ? -20.468 5.742 14.869 1.00 98.44 128 GLU A C 1
ATOM 1047 O O . GLU A 1 128 ? -20.459 5.502 16.077 1.00 98.44 128 GLU A O 1
ATOM 1052 N N . GLU A 1 129 ? -21.609 5.908 14.199 1.00 98.25 129 GLU A N 1
ATOM 1053 C CA . GLU A 1 129 ? -22.938 5.807 14.814 1.00 98.25 129 GLU A CA 1
ATOM 1054 C C . GLU A 1 129 ? -23.223 4.382 15.312 1.00 98.25 129 GLU A C 1
ATOM 1056 O O . GLU A 1 129 ? -23.678 4.171 16.447 1.00 98.25 129 GLU A O 1
ATOM 1061 N N . TRP A 1 130 ? -22.889 3.376 14.497 1.00 98.19 130 TRP A N 1
ATOM 1062 C CA . TRP A 1 130 ? -22.984 1.981 14.911 1.00 98.19 130 TRP A CA 1
ATOM 1063 C C . TRP A 1 130 ? -22.075 1.687 16.113 1.00 98.19 130 TRP A C 1
ATOM 1065 O O . TRP A 1 130 ? -22.529 1.092 17.095 1.00 98.19 130 TRP A O 1
ATOM 1075 N N . ALA A 1 131 ? -20.819 2.135 16.072 1.00 97.31 131 ALA A N 1
ATOM 1076 C CA . ALA A 1 131 ? -19.854 1.938 17.151 1.00 97.31 131 ALA A CA 1
ATOM 1077 C C . ALA A 1 131 ? -20.283 2.639 18.448 1.00 97.31 131 ALA A C 1
ATOM 1079 O O . ALA A 1 131 ? -20.131 2.081 19.537 1.00 97.31 131 ALA A O 1
ATOM 1080 N N . LEU A 1 132 ? -20.875 3.832 18.347 1.00 97.75 132 LEU A N 1
ATOM 1081 C CA . LEU A 1 132 ? -21.429 4.554 19.489 1.00 97.75 132 LEU A CA 1
ATOM 1082 C C . LEU A 1 132 ? -22.569 3.763 20.137 1.00 97.75 132 LEU A C 1
ATOM 1084 O O . LEU A 1 132 ? -22.597 3.612 21.359 1.00 97.75 132 LEU A O 1
ATOM 1088 N N . SER A 1 133 ? -23.463 3.198 19.325 1.00 97.56 133 SER A N 1
ATOM 1089 C CA . SER A 1 133 ? -24.572 2.364 19.800 1.00 97.56 133 SER A CA 1
ATOM 1090 C C . SER A 1 133 ? -24.073 1.109 20.526 1.00 97.56 133 SER A C 1
ATOM 1092 O O . SER A 1 133 ? -24.570 0.769 21.603 1.00 97.56 133 SER A O 1
ATOM 1094 N N . GLN A 1 134 ? -23.046 0.444 19.983 1.00 96.94 134 GLN A N 1
ATOM 1095 C CA . GLN A 1 134 ? -22.410 -0.711 20.629 1.00 96.94 134 GLN A CA 1
ATOM 1096 C C . GLN A 1 134 ? -21.726 -0.333 21.947 1.00 96.94 134 GLN A C 1
ATOM 1098 O O . GLN A 1 134 ? -21.890 -1.022 22.955 1.00 96.94 134 GLN A O 1
ATOM 1103 N N . ARG A 1 135 ? -21.018 0.800 21.977 1.00 96.56 135 ARG A N 1
ATOM 1104 C CA . ARG A 1 135 ? -20.369 1.319 23.185 1.00 96.56 135 ARG A CA 1
ATOM 1105 C C . ARG A 1 135 ? -21.390 1.654 24.277 1.00 96.56 135 ARG A C 1
ATOM 1107 O O . ARG A 1 135 ? -21.203 1.275 25.428 1.00 96.56 135 ARG A O 1
ATOM 1114 N N . GLN A 1 136 ? -22.511 2.285 23.927 1.00 97.44 136 GLN A N 1
ATOM 1115 C CA . GLN A 1 136 ? -23.603 2.556 24.870 1.00 97.44 136 GLN A CA 1
ATOM 1116 C C . GLN A 1 136 ? -24.229 1.270 25.423 1.00 97.44 136 GLN A C 1
ATOM 1118 O O . GLN A 1 136 ? -24.514 1.189 26.620 1.00 97.44 136 GLN A O 1
ATOM 1123 N N . ALA A 1 137 ? -24.428 0.253 24.578 1.00 97.44 137 ALA A N 1
ATOM 1124 C CA . ALA A 1 137 ? -24.902 -1.055 25.024 1.00 97.44 137 ALA A CA 1
ATOM 1125 C C . ALA A 1 137 ? -23.908 -1.707 26.001 1.00 97.44 137 ALA A C 1
ATOM 1127 O O . ALA A 1 137 ? -24.317 -2.200 27.053 1.00 97.44 137 ALA A O 1
ATOM 1128 N N . LYS A 1 138 ? -22.604 -1.619 25.711 1.00 97.06 138 LYS A N 1
ATOM 1129 C CA . LYS A 1 138 ? -21.536 -2.134 26.576 1.00 97.06 138 LYS A C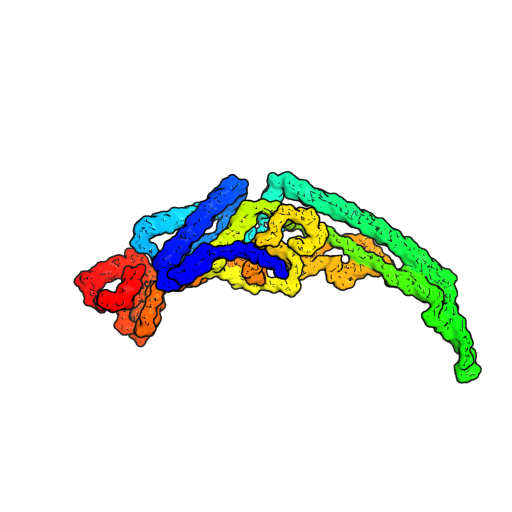A 1
ATOM 1130 C C . LYS A 1 138 ? -21.469 -1.413 27.929 1.00 97.06 138 LYS A C 1
ATOM 1132 O O . LYS A 1 138 ? -21.281 -2.056 28.956 1.00 97.06 138 LYS A O 1
ATOM 1137 N N . ILE A 1 139 ? -21.693 -0.099 27.963 1.00 97.00 139 ILE A N 1
ATOM 1138 C CA . ILE A 1 139 ? -21.772 0.670 29.217 1.00 97.00 139 ILE A CA 1
ATOM 1139 C C . ILE A 1 139 ? -22.968 0.216 30.069 1.00 97.00 139 ILE A C 1
ATOM 1141 O O . ILE A 1 139 ? -22.835 0.044 31.281 1.00 97.00 139 ILE A O 1
ATOM 1145 N N . LYS A 1 140 ? -24.135 -0.026 29.456 1.00 97.56 140 LYS A N 1
ATOM 1146 C CA . LYS A 1 140 ? -25.308 -0.567 30.169 1.00 97.56 140 LYS A CA 1
ATOM 1147 C C . LYS A 1 140 ? -25.037 -1.970 30.720 1.00 97.56 140 LYS A C 1
ATOM 1149 O O . LYS A 1 140 ? -25.400 -2.252 31.858 1.00 97.56 140 LYS A O 1
ATOM 1154 N N . GLU A 1 141 ? -24.370 -2.822 29.941 1.00 97.69 141 GLU A N 1
ATOM 1155 C CA . GLU A 1 141 ? -23.924 -4.149 30.381 1.00 97.69 141 GLU A CA 1
ATOM 1156 C C . GLU A 1 141 ? -22.992 -4.055 31.598 1.00 97.69 141 GLU A C 1
ATOM 1158 O O . GLU A 1 141 ? -23.215 -4.757 32.584 1.00 97.69 141 GLU A O 1
ATOM 1163 N N . LEU A 1 142 ? -22.010 -3.144 31.574 1.00 97.31 142 LEU A N 1
ATOM 1164 C CA . LEU A 1 142 ? -21.099 -2.915 32.698 1.00 97.31 142 LEU A CA 1
ATOM 1165 C C . LEU A 1 142 ? -21.846 -2.497 33.968 1.00 97.31 142 LEU A C 1
ATOM 1167 O O . LEU A 1 142 ? -21.559 -3.025 35.039 1.00 97.31 142 LEU A O 1
ATOM 1171 N N . ARG A 1 143 ? -22.812 -1.576 33.862 1.00 97.00 143 ARG A N 1
ATOM 1172 C CA . ARG A 1 143 ? -23.620 -1.133 35.013 1.00 97.00 143 ARG A CA 1
ATOM 1173 C C . ARG A 1 143 ? -24.401 -2.290 35.628 1.00 97.00 143 ARG A C 1
ATOM 1175 O O . ARG A 1 143 ? -24.294 -2.511 36.828 1.00 97.00 143 ARG A O 1
ATOM 1182 N N . ARG A 1 144 ? -25.073 -3.093 34.796 1.00 97.56 144 ARG A N 1
ATOM 1183 C CA . ARG A 1 144 ? -25.791 -4.297 35.244 1.00 97.56 144 ARG A CA 1
ATOM 1184 C C . ARG A 1 144 ? -24.862 -5.280 35.965 1.00 97.56 144 ARG A C 1
ATOM 1186 O O . ARG A 1 144 ? -25.222 -5.823 37.002 1.00 97.56 144 ARG A O 1
ATOM 1193 N N . LEU A 1 145 ? -23.668 -5.518 35.419 1.00 97.38 145 LEU A N 1
ATOM 1194 C CA . LEU A 1 145 ? -22.689 -6.424 36.025 1.00 97.38 145 LEU A CA 1
ATOM 1195 C C . LEU A 1 145 ? -22.124 -5.878 37.345 1.00 97.38 145 LEU A C 1
ATOM 1197 O O . LEU A 1 145 ? -21.841 -6.667 38.243 1.00 97.38 145 LEU A O 1
ATOM 1201 N N . LYS A 1 146 ? -21.990 -4.553 37.494 1.00 96.38 146 LYS A N 1
ATOM 1202 C CA . LYS A 1 146 ? -21.602 -3.926 38.768 1.00 96.38 146 LYS A CA 1
ATOM 1203 C C . LYS A 1 146 ? -22.673 -4.082 39.843 1.00 96.38 146 LYS A C 1
ATOM 1205 O O . LYS A 1 146 ? -22.335 -4.478 40.951 1.00 96.38 146 LYS A O 1
ATOM 1210 N N . GLU A 1 147 ? -23.941 -3.859 39.509 1.00 96.69 147 GLU A N 1
ATOM 1211 C CA . GLU A 1 147 ? -25.062 -4.099 40.433 1.00 96.69 147 GLU A CA 1
ATOM 1212 C C . GLU A 1 147 ? -25.116 -5.573 40.876 1.00 96.69 147 GLU A C 1
ATOM 1214 O O . GLU A 1 147 ? -25.318 -5.891 42.052 1.00 96.69 147 GLU A O 1
ATOM 1219 N N . GLU A 1 148 ? -24.877 -6.497 39.940 1.00 96.69 148 GLU A N 1
ATOM 1220 C CA . GLU A 1 148 ? -24.794 -7.929 40.229 1.00 96.69 148 GLU A CA 1
ATOM 1221 C C . GLU A 1 148 ? -23.602 -8.258 41.147 1.00 96.69 148 GLU A C 1
ATOM 1223 O O . GLU A 1 148 ? -23.752 -9.005 42.117 1.00 96.69 148 GLU A O 1
ATOM 1228 N N . TYR A 1 149 ? -22.434 -7.658 40.897 1.00 96.75 149 TYR A N 1
ATOM 1229 C CA . TYR A 1 149 ? -21.248 -7.787 41.745 1.00 96.75 149 TYR A CA 1
ATOM 1230 C C . TYR A 1 149 ? -21.504 -7.281 43.171 1.00 96.75 149 TYR A C 1
ATOM 1232 O O . TYR A 1 149 ? -21.217 -7.992 44.134 1.00 96.75 149 TYR A O 1
ATOM 1240 N N . GLU A 1 150 ? -22.089 -6.091 43.317 1.00 96.06 150 GLU A N 1
ATOM 1241 C CA . GLU A 1 150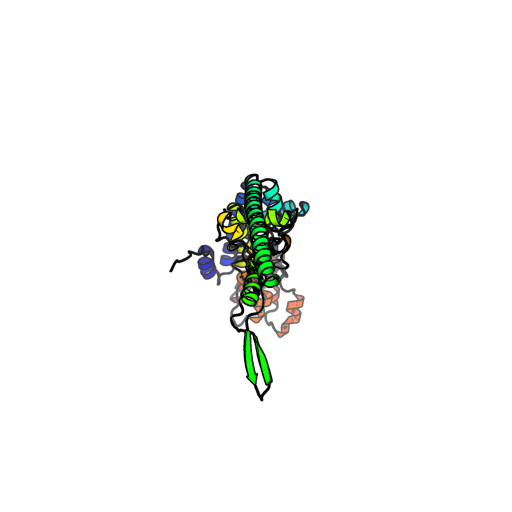 ? -22.453 -5.509 44.614 1.00 96.06 150 GLU A CA 1
ATOM 1242 C C . GLU A 1 150 ? -23.436 -6.407 45.373 1.00 96.06 150 GLU A C 1
ATOM 1244 O O . GLU A 1 150 ? -23.247 -6.658 46.563 1.00 96.06 150 GLU A O 1
ATOM 1249 N N . THR A 1 151 ? -24.417 -6.987 44.672 1.00 96.56 151 THR A N 1
ATOM 1250 C CA . THR A 1 151 ? -25.372 -7.943 45.254 1.00 96.56 151 THR A CA 1
ATOM 1251 C C . THR A 1 151 ? -24.670 -9.195 45.793 1.00 96.56 151 THR A C 1
ATOM 1253 O O . THR A 1 151 ? -24.968 -9.652 46.901 1.00 96.56 151 THR A O 1
ATOM 1256 N N . TRP A 1 152 ? -23.728 -9.772 45.039 1.00 96.94 152 TRP A N 1
ATOM 1257 C CA . TRP A 1 152 ? -22.955 -10.929 45.505 1.00 96.94 152 TRP A CA 1
ATOM 1258 C C . TRP A 1 152 ? -22.042 -10.575 46.683 1.00 96.94 152 TRP A C 1
ATOM 1260 O O . TRP A 1 152 ? -21.976 -11.338 47.649 1.00 96.94 152 TRP A O 1
ATOM 1270 N N . MET A 1 153 ? -21.398 -9.407 46.646 1.00 96.19 153 MET A N 1
ATOM 1271 C CA . MET A 1 153 ? -20.546 -8.923 47.735 1.00 96.19 153 MET A CA 1
ATOM 1272 C C . MET A 1 153 ? -21.338 -8.628 49.010 1.00 96.19 153 MET A C 1
ATOM 1274 O O . MET A 1 153 ? -20.869 -8.945 50.102 1.00 96.19 153 MET A O 1
ATOM 1278 N N . GLN A 1 154 ? -22.558 -8.098 48.898 1.00 95.94 154 GLN A N 1
ATOM 1279 C CA . GLN A 1 154 ? -23.451 -7.916 50.040 1.00 95.94 154 GLN A CA 1
ATOM 1280 C C . GLN A 1 154 ? -23.770 -9.262 50.704 1.00 95.94 154 GLN A C 1
ATOM 1282 O O . GLN A 1 154 ? -23.560 -9.417 51.906 1.00 95.94 154 GLN A O 1
ATOM 1287 N N . ARG A 1 155 ? -24.165 -10.277 49.922 1.00 94.31 155 ARG A N 1
ATOM 1288 C CA . ARG A 1 155 ? -24.429 -11.633 50.444 1.00 94.31 155 ARG A CA 1
ATOM 1289 C C . ARG A 1 155 ? -23.192 -12.286 51.065 1.00 94.31 155 ARG A C 1
ATOM 1291 O O . ARG A 1 155 ? -23.316 -13.045 52.022 1.00 94.31 155 ARG A O 1
ATOM 1298 N N . PHE A 1 156 ? -22.001 -12.009 50.536 1.00 94.12 156 PHE A N 1
ATOM 1299 C CA . PHE A 1 156 ? -20.736 -12.457 51.123 1.00 94.12 156 PHE A CA 1
ATOM 1300 C C . PHE A 1 156 ? -20.442 -11.788 52.478 1.00 94.12 156 PHE A C 1
ATOM 1302 O O . PHE A 1 156 ? -19.946 -12.449 53.395 1.00 94.12 156 PHE A O 1
ATOM 1309 N N . ASN A 1 157 ? -20.739 -10.493 52.602 1.00 93.50 157 ASN A N 1
ATOM 1310 C CA . ASN A 1 157 ? -20.512 -9.719 53.823 1.00 93.50 157 ASN A CA 1
ATOM 1311 C C . ASN A 1 157 ? -21.527 -10.050 54.926 1.00 93.50 157 ASN A C 1
ATOM 1313 O O . ASN A 1 157 ? -21.163 -10.065 56.097 1.00 93.50 157 ASN A O 1
ATOM 1317 N N . GLU A 1 158 ? -22.777 -10.335 54.556 1.00 93.56 158 GLU A N 1
ATOM 1318 C CA . GLU A 1 158 ? -23.849 -10.731 55.482 1.00 93.56 158 GLU A CA 1
ATOM 1319 C C . GLU A 1 158 ? -23.797 -12.224 55.853 1.00 93.56 158 GLU A C 1
ATOM 1321 O O . GLU A 1 158 ? -24.302 -12.629 56.900 1.00 93.56 158 GLU A O 1
ATOM 1326 N N . GLY A 1 159 ? -23.199 -13.057 54.998 1.00 87.38 159 GLY A N 1
ATOM 1327 C CA . GLY A 1 159 ? -23.099 -14.497 55.206 1.00 87.38 159 GLY A CA 1
ATOM 1328 C C . GLY A 1 159 ? -22.078 -14.884 56.276 1.00 87.38 159 GLY A C 1
ATOM 1329 O O . GLY A 1 159 ? -21.009 -14.288 56.403 1.00 87.38 159 GLY A O 1
ATOM 1330 N N . THR A 1 160 ? -22.367 -15.955 57.009 1.00 87.12 160 THR A N 1
ATOM 1331 C CA . THR A 1 160 ? -21.424 -16.598 57.929 1.00 87.12 160 THR A CA 1
ATOM 1332 C C . THR A 1 160 ? -20.740 -17.786 57.256 1.00 87.12 160 THR A C 1
ATOM 1334 O O . THR A 1 160 ? -21.250 -18.374 56.303 1.00 87.12 160 THR A O 1
ATOM 1337 N N . CYS A 1 161 ? -19.527 -18.116 57.702 1.00 88.31 161 CYS A N 1
ATOM 1338 C CA . CYS A 1 161 ? -18.825 -19.286 57.187 1.00 88.31 161 CYS A CA 1
ATOM 1339 C C . CYS A 1 161 ? -19.435 -20.570 57.752 1.00 88.31 161 CYS A C 1
ATOM 1341 O O . CYS A 1 161 ? -19.452 -20.754 58.968 1.00 88.31 161 CYS A O 1
ATOM 1343 N N . ASP A 1 162 ? -19.816 -21.490 56.870 1.00 84.44 162 ASP A N 1
ATOM 1344 C CA . ASP A 1 162 ? -20.198 -22.841 57.267 1.00 84.44 162 ASP A CA 1
ATOM 1345 C C . ASP A 1 162 ? -18.947 -23.676 57.566 1.00 84.44 162 ASP A C 1
ATOM 1347 O O . ASP A 1 162 ? -17.939 -23.616 56.851 1.00 84.44 162 ASP A O 1
ATOM 1351 N N . GLY A 1 163 ? -19.013 -24.487 58.615 1.00 84.19 163 GLY A N 1
ATOM 1352 C CA . GLY A 1 163 ? -17.935 -25.385 59.002 1.00 84.19 163 GLY A CA 1
ATOM 1353 C C . GLY A 1 163 ? -18.421 -26.476 59.937 1.00 84.19 163 GLY A C 1
ATOM 1354 O O . GLY A 1 163 ? -19.582 -26.499 60.344 1.00 84.19 163 GLY A O 1
ATOM 1355 N N . TYR A 1 164 ? -17.527 -27.395 60.262 1.00 84.94 164 TYR A N 1
ATOM 1356 C CA . TYR A 1 164 ? -17.791 -28.484 61.189 1.00 84.94 164 TYR A CA 1
ATOM 1357 C C . TYR A 1 164 ? -16.625 -28.611 62.161 1.00 84.94 164 TYR A C 1
ATOM 1359 O O . TYR A 1 164 ? -15.466 -28.437 61.793 1.00 84.94 164 TYR A O 1
ATOM 1367 N N . SER A 1 165 ? -16.931 -28.915 63.416 1.00 86.25 165 SER A N 1
ATOM 1368 C CA . SER A 1 165 ? -15.906 -29.196 64.415 1.00 86.25 165 SER A CA 1
ATOM 1369 C C . SER A 1 165 ? -15.531 -30.674 64.369 1.00 86.25 165 SER A C 1
ATOM 1371 O O . SER A 1 165 ? -16.408 -31.536 64.283 1.00 86.25 165 SER A O 1
ATOM 1373 N N . ARG A 1 166 ? -14.234 -30.975 64.433 1.00 86.62 166 ARG A N 1
ATOM 1374 C CA . ARG A 1 166 ? -13.693 -32.336 64.505 1.00 86.62 166 ARG A CA 1
ATOM 1375 C C . ARG A 1 166 ? -12.696 -32.416 65.655 1.00 86.62 166 ARG A C 1
ATOM 1377 O O . ARG A 1 166 ? -11.924 -31.485 65.863 1.00 86.62 166 ARG A O 1
ATOM 1384 N N . GLU A 1 167 ? -12.709 -33.515 66.402 1.00 87.00 167 GLU A N 1
ATOM 1385 C CA . GLU A 1 167 ? -11.653 -33.776 67.381 1.00 87.00 167 GLU A CA 1
ATOM 1386 C C . GLU A 1 167 ? -10.370 -34.230 66.688 1.00 87.00 167 GLU A C 1
ATOM 1388 O O . GLU A 1 167 ? -10.367 -35.191 65.913 1.00 87.00 167 GLU A O 1
ATOM 1393 N N . GLU A 1 168 ? -9.274 -33.548 67.006 1.00 87.00 168 GLU A N 1
ATOM 1394 C CA . GLU A 1 168 ? -7.928 -33.867 66.549 1.00 87.00 168 GLU A CA 1
ATOM 1395 C C . GLU A 1 168 ? -6.977 -33.781 67.746 1.00 87.00 168 GLU A C 1
ATOM 1397 O O . GLU A 1 168 ? -6.906 -32.762 68.428 1.00 87.00 168 GLU A O 1
ATOM 1402 N N . TYR A 1 169 ? -6.275 -34.880 68.041 1.00 86.00 169 TYR A N 1
ATOM 1403 C CA . TYR A 1 169 ? -5.329 -34.982 69.164 1.00 86.00 169 TYR A CA 1
ATOM 1404 C C . TYR A 1 169 ? -5.906 -34.584 70.542 1.00 86.00 169 TYR A C 1
ATOM 1406 O O . TYR A 1 169 ? -5.189 -34.060 71.391 1.00 86.00 169 TYR A O 1
ATOM 1414 N N . GLY A 1 170 ? -7.199 -34.840 70.777 1.00 86.00 170 GLY A N 1
A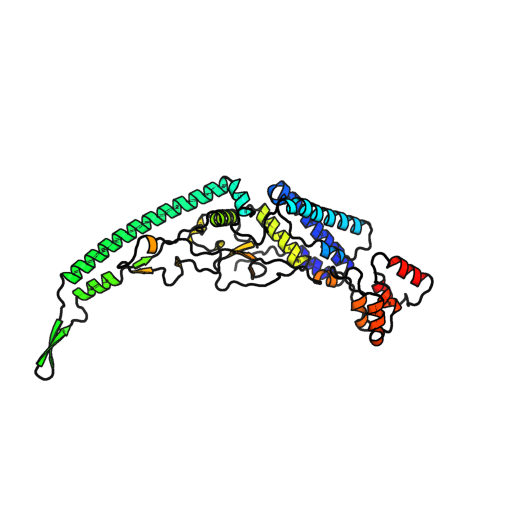TOM 1415 C CA . GLY A 1 170 ? -7.885 -34.508 72.036 1.00 86.00 170 GLY A CA 1
ATOM 1416 C C . GLY A 1 170 ? -8.311 -33.041 72.165 1.00 86.00 170 GLY A C 1
ATOM 1417 O O . GLY A 1 170 ? -8.698 -32.613 73.250 1.00 86.00 170 GLY A O 1
ATOM 1418 N N . ILE A 1 171 ? -8.237 -32.262 71.079 1.00 88.06 171 ILE A N 1
ATOM 1419 C CA . ILE A 1 171 ? -8.697 -30.872 71.016 1.00 88.06 171 ILE A CA 1
ATOM 1420 C C . ILE A 1 171 ? -9.765 -30.763 69.924 1.00 88.06 171 ILE A C 1
ATOM 1422 O O . ILE A 1 171 ? -9.621 -31.305 68.828 1.00 88.06 171 ILE A O 1
ATOM 1426 N N . THR A 1 172 ? -10.856 -30.052 70.209 1.00 87.00 172 THR A N 1
ATOM 1427 C CA . THR A 1 172 ? -11.866 -29.736 69.193 1.00 87.00 172 THR A CA 1
ATOM 1428 C C . THR A 1 172 ? -11.343 -28.630 68.276 1.00 87.00 172 THR A C 1
ATOM 1430 O O . THR A 1 172 ? -11.149 -27.499 68.719 1.00 87.00 172 THR A O 1
ATOM 1433 N N . VAL A 1 173 ? -11.142 -28.946 66.997 1.00 89.25 173 VAL A N 1
ATOM 1434 C CA . VAL A 1 173 ? -10.688 -28.008 65.963 1.00 89.25 173 VAL A CA 1
ATOM 1435 C C . VAL A 1 173 ? -11.839 -27.728 64.998 1.00 89.25 173 VAL A C 1
ATOM 1437 O O . VAL A 1 173 ? -12.526 -28.645 64.543 1.00 89.25 173 VAL A O 1
ATOM 1440 N N . TRP A 1 174 ? -12.079 -26.453 64.692 1.00 88.50 174 TRP A N 1
ATOM 1441 C CA . TRP A 1 174 ? -13.089 -26.052 63.713 1.00 88.50 174 TRP A CA 1
ATOM 1442 C C . TRP A 1 174 ? -12.510 -26.086 62.298 1.00 88.50 174 TRP A C 1
ATOM 1444 O O . TRP A 1 174 ? -11.484 -25.462 62.028 1.00 88.50 174 TRP A O 1
ATOM 1454 N N . HIS A 1 175 ? -13.192 -26.783 61.391 1.00 87.00 175 HIS A N 1
ATOM 1455 C CA . HIS A 1 175 ? -12.826 -26.892 59.983 1.00 87.00 175 HIS A CA 1
ATOM 1456 C C . HIS A 1 175 ? -13.804 -26.134 59.100 1.00 87.00 175 HIS A C 1
ATOM 1458 O O . HIS A 1 175 ? -15.024 -26.248 59.239 1.00 87.00 175 HIS A O 1
ATOM 1464 N N . HIS A 1 176 ? -13.254 -25.396 58.141 1.00 87.19 176 HIS A N 1
ATOM 1465 C CA . HIS A 1 176 ? -14.043 -24.674 57.157 1.00 87.19 176 HIS A CA 1
ATOM 1466 C C . HIS A 1 176 ? -14.633 -25.624 56.105 1.00 87.19 176 HIS A C 1
ATOM 1468 O O . HIS A 1 176 ? -13.926 -26.476 55.566 1.00 87.19 176 HIS A O 1
ATOM 1474 N N . SER A 1 177 ? -15.916 -25.466 55.767 1.00 87.38 177 SER A N 1
ATOM 1475 C CA . SER A 1 177 ? -16.541 -26.266 54.711 1.00 87.38 177 SER A CA 1
ATOM 1476 C C . SER A 1 177 ? -15.988 -25.895 53.335 1.00 87.38 177 SER A C 1
ATOM 1478 O O . SER A 1 177 ? -16.029 -24.737 52.925 1.00 87.38 177 SER A O 1
ATOM 1480 N N . TYR A 1 178 ? -15.574 -26.897 52.557 1.00 83.19 178 TYR A N 1
ATOM 1481 C CA . TYR A 1 178 ? -15.173 -26.716 51.156 1.00 83.19 178 TYR A CA 1
ATOM 1482 C C . TYR A 1 178 ? -16.333 -26.275 50.239 1.00 83.19 178 TYR A C 1
ATOM 1484 O O . TYR A 1 178 ? -16.095 -25.840 49.118 1.00 83.19 178 TYR A O 1
ATOM 1492 N N . ARG A 1 179 ? -17.591 -26.381 50.700 1.00 86.00 179 ARG A N 1
ATOM 1493 C CA . ARG A 1 179 ? -18.801 -25.882 50.013 1.00 86.00 179 ARG A CA 1
ATOM 1494 C C . ARG A 1 179 ? -19.433 -24.700 50.745 1.00 86.00 179 ARG A C 1
ATOM 1496 O O . ARG A 1 179 ? -20.652 -24.554 50.728 1.00 86.00 179 ARG A O 1
ATOM 1503 N N . CYS A 1 180 ? -18.627 -23.899 51.436 1.00 90.19 180 CYS A N 1
ATOM 1504 C CA . CYS A 1 180 ? -19.109 -22.729 52.156 1.00 90.19 180 CYS A CA 1
ATOM 1505 C C . CYS A 1 180 ? -19.914 -21.807 51.229 1.00 90.19 180 CYS A C 1
ATOM 1507 O O . CYS A 1 180 ? -19.391 -21.295 50.235 1.00 90.19 180 CYS A O 1
ATOM 1509 N N . VAL A 1 181 ? -21.180 -21.566 51.578 1.00 90.12 181 VAL A N 1
ATOM 1510 C CA . VAL A 1 181 ? -22.086 -20.749 50.759 1.00 90.12 181 VAL A CA 1
ATOM 1511 C C . VAL A 1 181 ? -21.574 -19.313 50.656 1.00 90.12 181 VAL A C 1
ATOM 1513 O O . VAL A 1 181 ? -21.603 -18.728 49.573 1.00 90.12 181 VAL A O 1
ATOM 1516 N N . ARG A 1 182 ? -21.022 -18.779 51.755 1.00 92.06 182 ARG A N 1
ATOM 1517 C CA . ARG A 1 182 ? -20.390 -17.456 51.794 1.00 92.06 182 ARG A CA 1
ATOM 1518 C C . ARG A 1 182 ? -19.282 -17.338 50.744 1.00 92.06 182 ARG A C 1
ATOM 1520 O O . ARG A 1 182 ? -19.344 -16.442 49.908 1.00 92.06 182 ARG A O 1
ATOM 1527 N N . HIS A 1 183 ? -18.307 -18.250 50.730 1.00 91.50 183 HIS A N 1
ATOM 1528 C CA . HIS A 1 183 ? -17.222 -18.208 49.739 1.00 91.50 183 HIS A CA 1
ATOM 1529 C C . HIS A 1 183 ? -17.712 -18.504 48.316 1.00 91.50 183 HIS A C 1
ATOM 1531 O O . HIS A 1 183 ? -17.199 -17.911 47.376 1.00 91.50 183 HIS A O 1
ATOM 1537 N N . GLY A 1 184 ? -18.789 -19.278 48.150 1.00 91.88 184 GLY A N 1
ATOM 1538 C CA . GLY A 1 184 ? -19.460 -19.418 46.856 1.00 91.88 184 GLY A CA 1
ATOM 1539 C C . GLY A 1 184 ? -20.017 -18.097 46.297 1.00 91.88 184 GLY A C 1
ATOM 1540 O O . GLY A 1 184 ? -20.047 -17.918 45.080 1.00 91.88 184 GLY A O 1
ATOM 1541 N N . TYR A 1 185 ? -20.439 -17.147 47.144 1.00 94.56 185 TYR A N 1
ATOM 1542 C CA . TYR A 1 185 ? -20.811 -15.797 46.692 1.00 94.56 185 TYR A CA 1
ATOM 1543 C C . TYR A 1 185 ? -19.596 -14.968 46.271 1.00 94.56 185 TYR A C 1
ATOM 1545 O O . TYR A 1 185 ? -19.666 -14.284 45.252 1.00 94.56 185 TYR A O 1
ATOM 1553 N N . LEU A 1 186 ? -18.483 -15.071 47.004 1.00 93.88 186 LEU A N 1
ATOM 1554 C CA . LEU A 1 186 ? -17.224 -14.423 46.631 1.00 93.88 186 LEU A CA 1
ATOM 1555 C C . LEU A 1 186 ? -16.705 -14.948 45.286 1.00 93.88 186 LEU A C 1
ATOM 1557 O O . LEU A 1 186 ? -16.330 -14.157 44.425 1.00 93.88 186 LEU A O 1
ATOM 1561 N N . ASP A 1 187 ? -16.756 -16.263 45.069 1.00 93.06 187 ASP A N 1
ATOM 1562 C CA . ASP A 1 187 ? -16.364 -16.883 43.802 1.00 93.06 187 ASP A CA 1
ATOM 1563 C C . ASP A 1 187 ? -17.247 -16.400 42.649 1.00 93.06 187 ASP A C 1
ATOM 1565 O O . ASP A 1 187 ? -16.741 -16.079 41.576 1.00 93.06 187 ASP A O 1
ATOM 1569 N N . LYS A 1 188 ? -18.567 -16.294 42.854 1.00 94.81 188 LYS A N 1
ATOM 1570 C CA . LYS A 1 188 ? -19.474 -15.720 41.847 1.00 94.81 188 LYS A CA 1
ATOM 1571 C C . LYS A 1 188 ? -19.110 -14.277 41.521 1.00 94.81 188 LYS A C 1
ATOM 1573 O O . LYS A 1 188 ? -19.005 -13.954 40.344 1.00 94.81 188 LYS A O 1
ATOM 1578 N N . ALA A 1 189 ? -18.874 -13.445 42.536 1.00 94.44 189 ALA A N 1
ATOM 1579 C CA . ALA A 1 189 ? -18.477 -12.052 42.350 1.00 94.44 189 ALA A CA 1
ATOM 1580 C C . ALA A 1 189 ? -17.151 -11.937 41.574 1.00 94.44 189 ALA A C 1
ATOM 1582 O O . ALA A 1 189 ? -17.060 -11.180 40.611 1.00 94.44 189 ALA A O 1
ATOM 1583 N N . ASN A 1 190 ? -16.141 -12.731 41.942 1.00 93.69 190 ASN A N 1
ATOM 1584 C CA . ASN A 1 190 ? -14.813 -12.706 41.322 1.00 93.69 190 ASN A CA 1
ATOM 1585 C C . ASN A 1 190 ? -14.795 -13.262 39.891 1.00 93.69 190 ASN A C 1
ATOM 1587 O O . ASN A 1 190 ? -13.961 -12.852 39.084 1.00 93.69 190 ASN A O 1
ATOM 1591 N N . ASN A 1 191 ? -15.711 -14.178 39.567 1.00 94.31 191 ASN A N 1
ATOM 1592 C CA . ASN A 1 191 ? -15.850 -14.743 38.225 1.00 94.31 191 ASN A CA 1
ATOM 1593 C C . ASN A 1 191 ? -16.676 -13.863 37.274 1.00 94.31 191 ASN A C 1
ATOM 1595 O O . ASN A 1 191 ? -16.730 -14.161 36.080 1.00 94.31 191 ASN A O 1
ATOM 1599 N N . LEU A 1 192 ? -17.306 -12.784 37.757 1.00 95.94 192 LEU A N 1
ATOM 1600 C CA . LEU A 1 192 ? -17.946 -11.817 36.868 1.00 95.94 192 LEU A CA 1
ATOM 1601 C C . LEU A 1 192 ? -16.885 -11.087 36.042 1.00 95.94 192 LEU A C 1
ATOM 1603 O O . LEU A 1 192 ? -15.967 -10.447 36.569 1.00 95.94 192 LEU A O 1
ATOM 1607 N N . GLN A 1 193 ? -17.053 -11.147 34.725 1.00 95.31 193 GLN A N 1
ATOM 1608 C CA . GLN A 1 193 ? -16.177 -10.502 33.759 1.00 95.31 193 GLN A CA 1
ATOM 1609 C C . GLN A 1 193 ? -16.994 -9.828 32.662 1.00 95.31 193 GLN A C 1
ATOM 1611 O O . GLN A 1 193 ? -18.115 -10.235 32.360 1.00 95.31 193 GLN A O 1
ATOM 1616 N N . ILE A 1 194 ? -16.407 -8.803 32.054 1.00 95.56 194 ILE A N 1
ATOM 1617 C CA . ILE A 1 194 ? -16.942 -8.141 30.867 1.00 95.56 194 ILE A CA 1
ATOM 1618 C C . ILE A 1 194 ? -15.924 -8.200 29.737 1.00 95.56 194 ILE A C 1
ATOM 1620 O O . ILE A 1 194 ? -14.733 -7.956 29.941 1.00 95.56 194 ILE A O 1
ATOM 1624 N N . GLN A 1 195 ? -16.404 -8.493 28.532 1.00 94.81 195 GLN A N 1
ATOM 1625 C CA . GLN A 1 195 ? -15.589 -8.404 27.327 1.00 94.81 195 GLN A CA 1
ATOM 1626 C C . GLN A 1 195 ? -15.465 -6.961 26.857 1.00 94.81 195 GLN A C 1
ATOM 1628 O O . GLN A 1 195 ? -16.480 -6.272 26.702 1.00 94.81 195 GLN A O 1
ATOM 1633 N N . VAL A 1 196 ? -14.232 -6.533 26.587 1.00 94.94 196 VAL A N 1
ATOM 1634 C CA . VAL A 1 196 ? -13.939 -5.194 26.074 1.00 94.94 196 VAL A CA 1
ATOM 1635 C C . VAL A 1 196 ? -14.592 -4.969 24.713 1.00 94.94 196 VAL A C 1
ATOM 1637 O O . VAL A 1 196 ? -14.584 -5.829 23.833 1.00 94.94 196 VAL A O 1
ATOM 1640 N N . HIS A 1 197 ? -15.129 -3.773 24.535 1.00 95.19 197 HIS A N 1
ATOM 1641 C CA . HIS A 1 197 ? -15.542 -3.227 23.258 1.00 95.19 197 HIS A CA 1
ATOM 1642 C C . HIS A 1 197 ? -14.440 -2.305 22.735 1.00 95.19 197 HIS A C 1
ATOM 1644 O O . HIS A 1 197 ? -14.141 -1.274 23.340 1.00 95.19 197 HIS A O 1
ATOM 1650 N N . GLU A 1 198 ? -13.873 -2.647 21.585 1.00 95.25 198 GLU A N 1
ATOM 1651 C CA . GLU A 1 198 ? -12.883 -1.833 20.885 1.00 95.25 198 GLU A CA 1
ATOM 1652 C C . GLU A 1 198 ? -13.563 -0.927 19.852 1.00 95.25 198 GLU A C 1
ATOM 1654 O O . GLU A 1 198 ? -14.416 -1.380 19.089 1.00 95.25 198 GLU A O 1
ATOM 1659 N N . TRP A 1 199 ? -13.200 0.359 19.827 1.00 97.12 199 TRP A N 1
ATOM 1660 C CA . TRP A 1 199 ? -13.638 1.258 18.756 1.00 97.12 199 TRP A CA 1
ATOM 1661 C C . TRP A 1 199 ? -13.120 0.744 17.402 1.00 97.12 199 TRP A C 1
ATOM 1663 O O . TRP A 1 199 ? -11.945 0.388 17.304 1.00 97.12 199 TRP A O 1
ATOM 1673 N N . PRO A 1 200 ? -13.952 0.680 16.349 1.00 96.94 200 PRO A N 1
ATOM 1674 C CA . PRO A 1 200 ? -13.567 -0.022 15.129 1.00 96.94 200 PRO A CA 1
ATOM 1675 C C . PRO A 1 200 ? -12.570 0.751 14.253 1.00 96.94 200 PRO A C 1
ATOM 1677 O O . PRO A 1 200 ? -11.824 0.128 13.506 1.00 96.94 200 PRO A O 1
ATOM 1680 N N . LEU A 1 201 ? -12.539 2.085 14.328 1.00 97.81 201 LEU A N 1
ATOM 1681 C CA . LEU A 1 201 ? -11.639 2.927 13.529 1.00 97.81 201 LEU A CA 1
ATOM 1682 C C . LEU A 1 201 ? -10.455 3.444 14.363 1.00 97.81 201 LEU A C 1
ATOM 1684 O O . LEU A 1 201 ? -10.609 3.618 15.571 1.00 97.81 201 LEU A O 1
ATOM 1688 N N . PRO A 1 202 ? -9.298 3.743 13.746 1.00 97.12 202 PRO A N 1
ATOM 1689 C CA . PRO A 1 202 ? -8.194 4.438 14.408 1.00 97.12 202 PRO A CA 1
ATOM 1690 C C . PRO A 1 202 ? -8.638 5.716 15.136 1.00 97.12 202 PRO A C 1
ATOM 1692 O O . PRO A 1 202 ? -9.546 6.413 14.688 1.00 97.12 202 PRO A O 1
ATOM 1695 N N . GLU A 1 203 ? -7.977 6.046 16.248 1.00 95.62 203 GLU A N 1
ATOM 1696 C CA . GLU A 1 203 ? -8.270 7.267 17.017 1.00 95.62 203 GLU A CA 1
ATOM 1697 C C . GLU A 1 203 ? -7.850 8.540 16.269 1.00 95.62 203 GLU A C 1
ATOM 1699 O O . GLU A 1 203 ? -8.507 9.576 16.366 1.00 95.62 203 GLU A O 1
ATOM 1704 N N . ASN A 1 204 ? -6.776 8.466 15.479 1.00 97.50 204 ASN A N 1
ATOM 1705 C CA . ASN A 1 204 ? -6.367 9.568 14.624 1.00 97.50 204 ASN A CA 1
ATOM 1706 C C . ASN A 1 204 ? -7.366 9.736 13.468 1.00 97.50 204 ASN A C 1
ATOM 1708 O O . ASN A 1 204 ? -7.560 8.828 12.660 1.00 97.50 204 ASN A O 1
ATOM 1712 N N . THR A 1 205 ? -7.954 10.928 13.349 1.00 97.75 205 THR A N 1
ATOM 1713 C CA . THR A 1 205 ? -8.952 11.242 12.318 1.00 97.75 205 THR A CA 1
ATOM 1714 C C . THR A 1 205 ? -8.458 10.974 10.897 1.00 97.75 205 THR A C 1
ATOM 1716 O O . THR A 1 205 ? -9.222 10.467 10.081 1.00 97.75 205 THR A O 1
ATOM 1719 N N . LEU A 1 206 ? -7.204 11.297 10.578 1.00 98.44 206 LEU A N 1
ATOM 1720 C CA . LEU A 1 206 ? -6.651 11.120 9.232 1.00 98.44 206 LEU A CA 1
ATOM 1721 C C . LEU A 1 206 ? -6.405 9.640 8.918 1.00 98.44 206 LEU A C 1
ATOM 1723 O O . LEU A 1 206 ? -6.678 9.183 7.809 1.00 98.44 206 LEU A O 1
ATOM 1727 N N . GLU A 1 207 ? -5.947 8.869 9.903 1.00 98.31 207 GLU A N 1
ATOM 1728 C CA . GLU A 1 207 ? -5.842 7.412 9.785 1.00 98.31 207 GLU A CA 1
ATOM 1729 C C . GLU A 1 207 ? -7.224 6.773 9.623 1.00 98.31 207 GLU A C 1
ATOM 1731 O O . GLU A 1 207 ? -7.407 5.929 8.752 1.00 98.31 207 GLU A O 1
ATOM 1736 N N . ALA A 1 208 ? -8.228 7.219 10.381 1.00 98.38 208 ALA A N 1
ATOM 1737 C CA . ALA A 1 208 ? -9.602 6.747 10.231 1.00 98.38 208 ALA A CA 1
ATOM 1738 C C . ALA A 1 208 ? -10.164 7.036 8.832 1.00 98.38 208 ALA A C 1
ATOM 1740 O O . ALA A 1 208 ? -10.794 6.167 8.233 1.00 98.38 208 ALA A O 1
ATOM 1741 N N . GLN A 1 209 ? -9.903 8.224 8.280 1.00 98.62 209 GLN A N 1
ATOM 1742 C CA . GLN A 1 209 ? -10.277 8.569 6.904 1.00 98.62 209 GLN A CA 1
ATOM 1743 C C . GLN A 1 209 ? -9.598 7.651 5.883 1.00 98.62 209 GLN A C 1
ATOM 1745 O O . GLN A 1 209 ? -10.260 7.154 4.973 1.00 98.62 209 GLN A O 1
ATOM 1750 N N . ALA A 1 210 ? -8.302 7.380 6.055 1.00 98.31 210 ALA A N 1
ATOM 1751 C CA . ALA A 1 210 ? -7.563 6.467 5.190 1.00 98.31 210 ALA A CA 1
ATOM 1752 C C . ALA A 1 210 ? -8.058 5.014 5.309 1.00 98.31 210 ALA A C 1
ATOM 1754 O O . ALA A 1 210 ? -8.210 4.336 4.295 1.00 98.31 210 ALA A O 1
ATOM 1755 N N . ALA A 1 211 ? -8.379 4.544 6.517 1.00 98.19 211 ALA A N 1
ATOM 1756 C CA . ALA A 1 211 ? -8.964 3.223 6.731 1.00 98.19 211 ALA A CA 1
ATOM 1757 C C . ALA A 1 211 ? -10.334 3.098 6.048 1.00 98.19 211 ALA A C 1
ATOM 1759 O O . ALA A 1 211 ? -10.585 2.113 5.358 1.00 98.19 211 ALA A O 1
ATOM 1760 N N . VAL A 1 212 ? -11.199 4.111 6.176 1.00 98.44 212 VAL A N 1
ATOM 1761 C CA . VAL A 1 212 ? -12.513 4.139 5.509 1.00 98.44 212 VAL A CA 1
ATOM 1762 C C . VAL A 1 212 ? -12.375 4.176 3.988 1.00 98.44 212 VAL A C 1
ATOM 1764 O O . VAL A 1 212 ? -13.127 3.490 3.299 1.00 98.44 212 VAL A O 1
ATOM 1767 N N . PHE A 1 213 ? -11.398 4.917 3.459 1.00 98.12 213 PHE A N 1
ATOM 1768 C CA . PHE A 1 213 ? -11.055 4.860 2.038 1.00 98.12 213 PHE A CA 1
ATOM 1769 C C . PHE A 1 213 ? -10.700 3.439 1.595 1.00 98.12 213 PHE A C 1
ATOM 1771 O O . PHE A 1 213 ? -11.235 2.968 0.601 1.00 98.12 213 PHE A O 1
ATOM 1778 N N . GLU A 1 214 ? -9.874 2.708 2.343 1.00 97.56 214 GLU A N 1
ATOM 1779 C CA . GLU A 1 214 ? -9.502 1.335 1.971 1.00 97.56 214 GLU A CA 1
ATOM 1780 C C . GLU A 1 214 ? -10.652 0.318 2.136 1.00 97.56 214 GLU A C 1
ATOM 1782 O O . GLU A 1 214 ? -10.690 -0.680 1.414 1.00 97.56 214 GLU A O 1
ATOM 1787 N N . LEU A 1 215 ? -11.640 0.574 3.007 1.00 97.25 215 LEU A N 1
ATOM 1788 C CA . LEU A 1 215 ? -12.877 -0.228 3.076 1.00 97.25 215 LEU A CA 1
ATOM 1789 C C . LEU A 1 215 ? -13.737 -0.103 1.808 1.00 97.25 215 LEU A C 1
ATOM 1791 O O . LEU A 1 215 ? -14.491 -1.026 1.486 1.00 97.25 215 LEU A O 1
ATOM 1795 N N . ALA A 1 216 ? -13.653 1.029 1.107 1.00 97.12 216 ALA A N 1
ATOM 1796 C CA . ALA A 1 216 ? -14.483 1.373 -0.048 1.00 97.12 216 ALA A CA 1
ATOM 1797 C C . ALA A 1 216 ? -13.655 1.907 -1.231 1.00 97.12 216 ALA A C 1
ATOM 1799 O O . ALA A 1 216 ? -14.112 2.762 -1.988 1.00 97.12 216 ALA A O 1
ATOM 1800 N N . VAL A 1 217 ? -12.441 1.376 -1.400 1.00 96.69 217 VAL A N 1
ATOM 1801 C CA . VAL A 1 217 ? -11.478 1.893 -2.372 1.00 96.69 217 VAL A CA 1
ATOM 1802 C C . VAL A 1 217 ? -12.048 1.872 -3.800 1.00 96.69 217 VAL A C 1
ATOM 1804 O O . VAL A 1 217 ? -12.572 0.837 -4.235 1.00 96.69 217 VAL A O 1
ATOM 1807 N N . PRO A 1 218 ? -11.941 2.982 -4.562 1.00 96.19 218 PRO A N 1
ATOM 1808 C CA . PRO A 1 218 ? -12.387 3.017 -5.949 1.00 96.19 218 PRO A CA 1
ATOM 1809 C C . PRO A 1 218 ? -11.698 1.924 -6.788 1.00 96.19 218 PRO A C 1
ATOM 1811 O O . PRO A 1 218 ? -10.466 1.861 -6.784 1.00 96.19 218 PRO A O 1
ATOM 1814 N N . PRO A 1 219 ? -12.437 1.097 -7.557 1.00 95.12 219 PRO A N 1
ATOM 1815 C CA . PRO A 1 219 ? -11.844 0.002 -8.331 1.00 95.12 219 PRO A CA 1
ATOM 1816 C C . PRO A 1 219 ? -10.718 0.452 -9.268 1.00 95.12 219 PRO A C 1
ATOM 1818 O O . PRO A 1 219 ? -9.639 -0.133 -9.259 1.00 95.12 219 PRO A O 1
ATOM 1821 N N . VAL A 1 220 ? -10.923 1.570 -9.977 1.00 95.75 220 VAL A N 1
ATOM 1822 C CA . VAL A 1 220 ? -9.923 2.167 -10.880 1.00 95.75 220 VAL A CA 1
ATOM 1823 C C . VAL A 1 220 ? -8.616 2.485 -10.150 1.00 95.75 220 VAL A C 1
ATOM 1825 O O . VAL A 1 220 ? -7.536 2.297 -10.704 1.00 95.75 220 VAL A O 1
ATOM 1828 N N . PHE A 1 221 ? -8.696 2.947 -8.900 1.00 96.38 221 PHE A N 1
ATOM 1829 C CA . PHE A 1 221 ? -7.516 3.247 -8.096 1.00 96.38 221 PHE A CA 1
ATOM 1830 C C . PHE A 1 221 ? -6.765 1.974 -7.698 1.00 96.38 221 PHE A C 1
ATOM 1832 O O . PHE A 1 221 ? -5.544 1.913 -7.835 1.00 96.38 221 PHE A O 1
ATOM 1839 N N . SER A 1 222 ? -7.481 0.949 -7.233 1.00 94.94 222 SER A N 1
ATOM 1840 C CA . SER A 1 222 ? -6.872 -0.332 -6.859 1.00 94.94 222 SER A CA 1
ATOM 1841 C C . SER A 1 222 ? -6.207 -1.024 -8.044 1.00 94.94 222 SER A C 1
ATOM 1843 O O . SER A 1 222 ? -5.053 -1.425 -7.937 1.00 94.94 222 SER A O 1
ATOM 1845 N N . GLU A 1 223 ? -6.879 -1.093 -9.193 1.00 94.62 223 GLU A N 1
ATOM 1846 C CA . GLU A 1 223 ? -6.308 -1.664 -10.418 1.00 94.62 223 GLU A CA 1
ATOM 1847 C C . GLU A 1 223 ? -5.071 -0.885 -10.879 1.00 94.62 223 GLU A C 1
ATOM 1849 O O . GLU A 1 223 ? -4.040 -1.475 -11.206 1.00 94.62 223 GLU A O 1
ATOM 1854 N N . TRP A 1 224 ? -5.138 0.449 -10.849 1.00 96.12 224 TRP A N 1
ATOM 1855 C CA . TRP A 1 224 ? -4.001 1.307 -11.167 1.00 96.12 224 TRP A CA 1
ATOM 1856 C C . TRP A 1 224 ? -2.802 1.042 -10.246 1.00 96.12 224 TRP A C 1
ATOM 1858 O O . TRP A 1 224 ? -1.672 0.924 -10.734 1.00 96.12 224 TRP A O 1
ATOM 1868 N N . ARG A 1 225 ? -3.026 0.903 -8.931 1.00 94.62 225 ARG A N 1
ATOM 1869 C CA . ARG A 1 225 ? -1.961 0.587 -7.967 1.00 94.62 225 ARG A CA 1
ATOM 1870 C C . ARG A 1 225 ? -1.338 -0.779 -8.259 1.00 94.62 225 ARG A C 1
ATOM 1872 O O . ARG A 1 225 ? -0.115 -0.882 -8.360 1.00 94.62 225 ARG A O 1
ATOM 1879 N N . ASP A 1 226 ? -2.171 -1.797 -8.455 1.00 94.00 226 ASP A N 1
ATOM 1880 C CA . ASP A 1 226 ? -1.739 -3.177 -8.679 1.00 94.00 226 ASP A CA 1
ATOM 1881 C C . ASP A 1 226 ? -0.912 -3.303 -9.970 1.00 94.00 226 ASP A C 1
ATOM 1883 O O . ASP A 1 226 ? 0.170 -3.898 -9.960 1.00 94.00 226 ASP A O 1
ATOM 1887 N N . ILE A 1 227 ? -1.364 -2.673 -11.063 1.00 94.44 227 ILE A N 1
ATOM 1888 C CA . ILE A 1 227 ? -0.644 -2.631 -12.347 1.00 94.44 227 ILE A CA 1
ATOM 1889 C C . ILE A 1 227 ? 0.673 -1.853 -12.217 1.00 94.44 227 ILE A C 1
ATOM 1891 O O . ILE A 1 227 ? 1.676 -2.237 -12.822 1.00 94.44 227 ILE A O 1
ATOM 1895 N N . THR A 1 228 ? 0.708 -0.776 -11.426 1.00 95.44 228 THR A N 1
ATOM 1896 C CA . THR A 1 228 ? 1.937 0.010 -11.212 1.00 95.44 228 THR A CA 1
ATOM 1897 C C . THR A 1 228 ? 2.993 -0.795 -10.474 1.00 95.44 228 THR A C 1
ATOM 1899 O O . THR A 1 228 ? 4.122 -0.896 -10.951 1.00 95.44 228 THR A O 1
ATOM 1902 N N . LEU A 1 229 ? 2.626 -1.434 -9.362 1.00 94.69 229 LEU A N 1
ATOM 1903 C CA . LEU A 1 229 ? 3.552 -2.298 -8.634 1.00 94.69 229 LEU A CA 1
ATOM 1904 C C . LEU A 1 229 ? 3.967 -3.515 -9.454 1.00 94.69 229 LEU A C 1
ATOM 1906 O O . LEU A 1 229 ? 5.096 -3.983 -9.333 1.00 94.69 229 LEU A O 1
ATOM 1910 N N . TYR A 1 230 ? 3.074 -4.043 -10.290 1.00 93.31 230 TYR A N 1
ATOM 1911 C CA . TYR A 1 230 ? 3.419 -5.110 -11.218 1.00 93.31 230 TYR A CA 1
ATOM 1912 C C . TYR A 1 230 ? 4.473 -4.653 -12.236 1.00 93.31 230 TYR A C 1
ATOM 1914 O O . TYR A 1 230 ? 5.472 -5.345 -12.425 1.00 93.31 230 TYR A O 1
ATOM 1922 N N . LEU A 1 231 ? 4.306 -3.471 -12.842 1.00 95.06 231 LEU A N 1
ATOM 1923 C CA . LEU A 1 231 ? 5.323 -2.896 -13.723 1.00 95.06 231 LEU A CA 1
ATOM 1924 C C . LEU A 1 231 ? 6.661 -2.763 -12.982 1.00 95.06 231 LEU A C 1
ATOM 1926 O O . LEU A 1 231 ? 7.668 -3.279 -13.449 1.00 95.06 231 LEU A O 1
ATOM 1930 N N . ILE A 1 232 ? 6.677 -2.127 -11.813 1.00 94.94 232 ILE A N 1
ATOM 1931 C CA . ILE A 1 232 ? 7.924 -1.842 -11.092 1.00 94.94 232 ILE A CA 1
ATOM 1932 C C . ILE A 1 232 ? 8.625 -3.140 -10.643 1.00 94.94 232 ILE A C 1
ATOM 1934 O O . ILE A 1 232 ? 9.799 -3.346 -10.942 1.00 94.94 232 ILE A O 1
ATOM 1938 N N . ASN A 1 233 ? 7.908 -4.056 -9.989 1.00 92.19 233 ASN A N 1
ATOM 1939 C CA . ASN A 1 233 ? 8.514 -5.243 -9.374 1.00 92.19 233 ASN A CA 1
ATOM 1940 C C . ASN A 1 233 ? 8.747 -6.391 -10.358 1.00 92.19 233 ASN A C 1
ATOM 1942 O O . ASN A 1 233 ? 9.765 -7.075 -10.296 1.00 92.19 233 ASN A O 1
ATOM 1946 N N . ASN A 1 234 ? 7.792 -6.652 -11.250 1.00 89.50 234 ASN A N 1
ATOM 1947 C CA . ASN A 1 234 ? 7.804 -7.859 -12.076 1.00 89.50 234 ASN A CA 1
ATOM 1948 C C . ASN A 1 234 ? 8.366 -7.610 -13.479 1.00 89.50 234 ASN A C 1
ATOM 1950 O O . ASN A 1 234 ? 8.888 -8.539 -14.090 1.00 89.50 234 ASN A O 1
ATOM 1954 N N . VAL A 1 235 ? 8.235 -6.387 -13.998 1.00 90.88 235 VAL A N 1
ATOM 1955 C CA . VAL A 1 235 ? 8.644 -6.042 -15.368 1.00 90.88 235 VAL A CA 1
ATOM 1956 C C . VAL A 1 235 ? 9.979 -5.303 -15.351 1.00 90.88 235 VAL A C 1
ATOM 1958 O O . VAL A 1 235 ? 10.902 -5.711 -16.044 1.00 90.88 235 VAL A O 1
ATOM 1961 N N . LEU A 1 236 ? 10.106 -4.267 -14.518 1.00 92.56 236 LEU A N 1
ATOM 1962 C CA . LEU A 1 236 ? 11.344 -3.495 -14.346 1.00 92.56 236 LEU A CA 1
ATOM 1963 C C . LEU A 1 236 ? 12.317 -4.137 -13.357 1.00 92.56 236 LEU A C 1
ATOM 1965 O O . LEU A 1 236 ? 13.474 -3.730 -13.278 1.00 92.56 236 LEU A O 1
ATOM 1969 N N . LEU A 1 237 ? 11.865 -5.178 -12.650 1.00 92.38 237 LEU A N 1
ATOM 1970 C CA . LEU A 1 237 ? 12.671 -5.969 -11.722 1.00 92.38 237 LEU A CA 1
ATOM 1971 C C . LEU A 1 237 ? 13.284 -5.133 -10.593 1.00 92.38 237 LEU A C 1
ATOM 1973 O O . LEU A 1 237 ? 14.344 -5.479 -10.063 1.00 92.38 237 LEU A O 1
ATOM 1977 N N . SER A 1 238 ? 12.617 -4.046 -10.210 1.00 92.94 238 SER A N 1
ATOM 1978 C CA . SER A 1 238 ? 12.942 -3.322 -8.989 1.00 92.94 238 SER A CA 1
ATOM 1979 C C . SER A 1 238 ? 12.659 -4.195 -7.768 1.00 92.94 238 SER A C 1
ATOM 1981 O O . SER A 1 238 ? 11.834 -5.112 -7.803 1.00 92.94 238 SER A O 1
ATOM 1983 N N . LYS A 1 239 ? 13.367 -3.919 -6.676 1.00 92.06 239 LYS A N 1
ATOM 1984 C CA . LYS A 1 239 ? 13.225 -4.640 -5.410 1.00 92.06 239 LYS A CA 1
ATOM 1985 C C . LYS A 1 239 ? 13.015 -3.658 -4.266 1.00 92.06 239 LYS A C 1
ATOM 1987 O O . LYS A 1 239 ? 13.560 -2.559 -4.322 1.00 92.06 239 LYS A O 1
ATOM 1992 N N . PRO A 1 240 ? 12.266 -4.040 -3.224 1.00 91.75 240 PRO A N 1
ATOM 1993 C CA . PRO A 1 240 ? 12.146 -3.204 -2.041 1.00 91.75 240 PRO A CA 1
ATOM 1994 C C . PRO A 1 240 ? 13.516 -3.010 -1.379 1.00 91.75 240 PRO A C 1
ATOM 1996 O O . PRO A 1 240 ? 14.313 -3.951 -1.314 1.00 91.75 240 PRO A O 1
ATOM 1999 N N . PHE A 1 241 ? 13.782 -1.794 -0.895 1.00 89.56 241 PHE A N 1
ATOM 2000 C CA . PHE A 1 241 ? 15.006 -1.440 -0.168 1.00 89.56 241 PHE A CA 1
ATOM 2001 C C . PHE A 1 241 ? 15.236 -2.367 1.031 1.00 89.56 241 PHE A C 1
ATOM 2003 O O . PHE A 1 241 ? 16.343 -2.858 1.257 1.00 89.56 241 PHE A O 1
ATOM 2010 N N . SER A 1 242 ? 14.164 -2.654 1.763 1.00 91.31 242 SER A N 1
ATOM 2011 C CA . SER A 1 242 ? 14.120 -3.614 2.855 1.00 91.31 242 SER A CA 1
ATOM 2012 C C . SER A 1 242 ? 12.871 -4.480 2.716 1.00 91.31 242 SER A C 1
ATOM 2014 O O . SER A 1 242 ? 11.819 -4.031 2.274 1.00 91.31 242 SER A O 1
ATOM 2016 N N . VAL A 1 243 ? 12.984 -5.756 3.084 1.00 91.75 243 VAL A N 1
ATOM 2017 C CA . VAL A 1 243 ? 11.829 -6.656 3.158 1.00 91.75 243 VAL A CA 1
ATOM 2018 C C . VAL A 1 243 ? 11.472 -6.819 4.621 1.00 91.75 243 VAL A C 1
ATOM 2020 O O . VAL A 1 243 ? 12.229 -7.430 5.377 1.00 91.75 243 VAL A O 1
ATOM 2023 N N . TYR A 1 244 ? 10.314 -6.296 5.006 1.00 92.19 244 TYR A N 1
ATOM 2024 C CA . TYR A 1 244 ? 9.779 -6.467 6.347 1.00 92.19 244 TYR A CA 1
ATOM 2025 C C . TYR A 1 244 ? 8.460 -7.234 6.300 1.00 92.19 244 TYR A C 1
ATOM 2027 O O . TYR A 1 244 ? 7.474 -6.767 5.725 1.00 92.19 244 TYR A O 1
ATOM 2035 N N . ARG A 1 245 ? 8.466 -8.436 6.884 1.00 93.44 245 ARG A N 1
ATOM 2036 C CA . ARG A 1 245 ? 7.292 -9.306 6.961 1.00 93.44 245 ARG A CA 1
ATOM 2037 C C . ARG A 1 245 ? 6.686 -9.202 8.358 1.00 93.44 245 ARG A C 1
ATOM 2039 O O . ARG A 1 245 ? 7.399 -9.520 9.311 1.00 93.44 245 ARG A O 1
ATOM 2046 N N . PRO A 1 246 ? 5.422 -8.777 8.490 1.00 91.06 246 PRO A N 1
ATOM 2047 C CA . PRO A 1 246 ? 4.783 -8.683 9.792 1.00 91.06 246 PRO A CA 1
ATOM 2048 C C . PRO A 1 246 ? 4.514 -10.078 10.370 1.00 91.06 246 PRO A C 1
ATOM 2050 O O . PRO A 1 246 ? 3.893 -10.914 9.712 1.00 91.06 246 PRO A O 1
ATOM 2053 N N . ASP A 1 247 ? 4.930 -10.310 11.616 1.00 89.06 247 ASP A N 1
ATOM 2054 C CA . ASP A 1 247 ? 4.573 -11.503 12.394 1.00 89.06 247 ASP A CA 1
ATOM 2055 C C . ASP A 1 247 ? 4.404 -11.140 13.883 1.00 89.06 247 ASP A C 1
ATOM 2057 O O . ASP A 1 247 ? 5.390 -10.816 14.553 1.00 89.06 247 ASP A O 1
ATOM 2061 N N . PRO A 1 248 ? 3.177 -11.175 14.442 1.00 89.19 248 PRO A N 1
ATOM 2062 C CA . PRO A 1 248 ? 1.904 -11.545 13.811 1.00 89.19 248 PRO A CA 1
ATOM 2063 C C . PRO A 1 248 ? 1.319 -10.434 12.920 1.00 89.19 248 PRO A C 1
ATOM 2065 O O . PRO A 1 248 ? 1.641 -9.260 13.083 1.00 89.19 248 PRO A O 1
ATOM 2068 N N . SER A 1 249 ? 0.378 -10.788 12.037 1.00 93.25 249 SER A N 1
ATOM 2069 C CA . SER A 1 249 ? -0.307 -9.842 11.144 1.00 93.25 249 SER A CA 1
ATOM 2070 C C . SER A 1 249 ? -1.835 -9.835 11.322 1.00 93.25 249 SER A C 1
ATOM 2072 O O . SER A 1 249 ? -2.485 -10.870 11.480 1.00 93.25 249 SER A O 1
ATOM 2074 N N . TYR A 1 250 ? -2.428 -8.639 11.295 1.00 95.12 250 TYR A N 1
ATOM 2075 C CA . TYR A 1 250 ? -3.866 -8.394 11.434 1.00 95.12 250 TYR A CA 1
ATOM 2076 C C . TYR A 1 250 ? -4.359 -7.511 10.282 1.00 95.12 250 TYR A C 1
ATOM 2078 O O . TYR A 1 250 ? -4.200 -6.290 10.289 1.00 95.12 250 TYR A O 1
ATOM 2086 N N . SER A 1 251 ? -4.958 -8.137 9.268 1.00 94.81 251 SER A N 1
ATOM 2087 C CA . SER A 1 251 ? -5.479 -7.446 8.082 1.00 94.81 251 SER A CA 1
ATOM 2088 C C . SER A 1 251 ? -6.783 -6.701 8.374 1.00 94.81 251 SER A C 1
ATOM 2090 O O . SER A 1 251 ? -7.693 -7.253 8.999 1.00 94.81 251 SER A O 1
ATOM 2092 N N . LEU A 1 252 ? -6.929 -5.484 7.835 1.00 95.38 252 LEU A N 1
ATOM 2093 C CA . LEU A 1 252 ? -8.199 -4.745 7.845 1.00 95.38 252 LEU A CA 1
ATOM 2094 C C . LEU A 1 252 ? -9.334 -5.565 7.206 1.00 95.38 252 LEU A C 1
ATOM 2096 O O . LEU A 1 252 ? -10.467 -5.524 7.675 1.00 95.38 252 LEU A O 1
ATOM 2100 N N . ARG A 1 253 ? -9.024 -6.380 6.186 1.00 93.25 253 ARG A N 1
ATOM 2101 C CA . ARG A 1 253 ? -9.994 -7.243 5.481 1.00 93.25 253 ARG A CA 1
ATOM 2102 C C . ARG A 1 253 ? -10.581 -8.351 6.352 1.00 93.25 253 ARG A C 1
ATOM 2104 O O . ARG A 1 253 ? -11.635 -8.885 6.015 1.00 93.25 253 ARG A O 1
ATOM 2111 N N . ALA A 1 254 ? -9.874 -8.732 7.414 1.00 92.00 254 ALA A N 1
ATOM 2112 C CA . ALA A 1 254 ? -10.279 -9.773 8.354 1.00 92.00 254 ALA A CA 1
ATOM 2113 C C . ALA A 1 254 ? -10.767 -9.195 9.695 1.00 92.00 254 ALA A C 1
ATOM 2115 O O . ALA A 1 254 ? -11.172 -9.952 10.584 1.00 92.00 254 ALA A O 1
ATOM 2116 N N . TYR A 1 255 ? -10.733 -7.867 9.861 1.00 94.12 255 TYR A N 1
ATOM 2117 C CA . TYR A 1 255 ? -11.108 -7.214 11.107 1.00 94.12 255 TYR A CA 1
ATOM 2118 C C . TYR A 1 255 ? -12.630 -7.205 11.281 1.00 94.12 255 TYR A C 1
ATOM 2120 O O . TYR A 1 255 ? -13.349 -6.395 10.698 1.00 94.12 255 TYR A O 1
ATOM 2128 N N . GLN A 1 256 ? -13.110 -8.130 12.116 1.00 92.12 256 GLN A N 1
ATOM 2129 C CA . GLN A 1 256 ? -14.532 -8.435 12.307 1.00 92.12 256 GLN A CA 1
ATOM 2130 C C . GLN A 1 256 ? -15.434 -7.208 12.544 1.00 92.12 256 GLN A C 1
ATOM 2132 O O . GLN A 1 256 ? -16.491 -7.148 11.917 1.00 92.12 256 GLN A O 1
ATOM 2137 N N . PRO A 1 257 ? -15.058 -6.202 13.365 1.00 93.69 257 PRO A N 1
ATOM 2138 C CA . PRO A 1 257 ? -15.917 -5.035 13.592 1.00 93.69 257 PRO A CA 1
ATOM 2139 C C . PRO A 1 257 ? -16.238 -4.221 12.331 1.00 93.69 257 PRO A C 1
ATOM 2141 O O . PRO A 1 257 ? -17.257 -3.533 12.299 1.00 93.69 257 PRO A O 1
ATOM 2144 N N . LEU A 1 258 ? -15.394 -4.300 11.296 1.00 95.56 258 LEU A N 1
ATOM 2145 C CA . LEU A 1 258 ? -15.562 -3.565 10.040 1.00 95.56 258 LEU A CA 1
ATOM 2146 C C . LEU A 1 258 ? -16.059 -4.434 8.874 1.00 95.56 258 LEU A C 1
ATOM 2148 O O . LEU A 1 258 ? -16.323 -3.910 7.794 1.00 95.56 258 LEU A O 1
ATOM 2152 N N . ASP A 1 259 ? -16.241 -5.741 9.083 1.00 93.69 259 ASP A N 1
ATOM 2153 C CA . ASP A 1 259 ? -16.513 -6.719 8.022 1.00 93.69 259 ASP A CA 1
ATOM 2154 C C . ASP A 1 259 ? -17.749 -6.367 7.173 1.00 93.69 259 ASP A C 1
ATOM 2156 O O . ASP A 1 259 ? -17.686 -6.361 5.942 1.00 93.69 259 ASP A O 1
ATOM 2160 N N . LYS A 1 260 ? -18.844 -5.972 7.834 1.00 95.00 260 LYS A N 1
ATOM 2161 C CA . LYS A 1 260 ? -20.116 -5.593 7.193 1.00 95.00 260 LYS A CA 1
ATOM 2162 C C . LYS A 1 260 ? -20.077 -4.260 6.436 1.00 95.00 260 LYS A C 1
ATOM 2164 O O . LYS A 1 260 ? -20.978 -3.980 5.655 1.00 95.00 260 LYS A O 1
ATOM 2169 N N . PHE A 1 261 ? -19.071 -3.430 6.702 1.00 96.62 261 PHE A N 1
ATOM 2170 C CA . PHE A 1 261 ? -18.902 -2.114 6.085 1.00 96.62 261 PHE A CA 1
ATOM 2171 C C . PHE A 1 261 ? -17.967 -2.157 4.872 1.00 96.62 261 PHE A C 1
ATOM 2173 O O . PHE A 1 261 ? -17.753 -1.140 4.215 1.00 96.62 261 PHE A O 1
ATOM 2180 N N . PHE A 1 262 ? -17.400 -3.327 4.571 1.00 95.06 262 PHE A N 1
ATOM 2181 C CA . PHE A 1 262 ? -16.490 -3.509 3.454 1.00 95.06 262 PHE A CA 1
ATOM 2182 C C . PHE A 1 262 ? -17.259 -3.428 2.127 1.00 95.06 262 PHE A C 1
ATOM 2184 O O . PHE A 1 262 ? -18.115 -4.266 1.846 1.00 95.06 262 PHE A O 1
ATOM 2191 N N . ARG A 1 263 ? -16.950 -2.419 1.308 1.00 93.69 263 ARG A N 1
ATOM 2192 C CA . ARG A 1 263 ? -17.574 -2.183 -0.007 1.00 93.69 263 ARG A CA 1
ATOM 2193 C C . ARG A 1 263 ? -16.628 -2.497 -1.170 1.00 93.69 263 ARG A C 1
ATOM 2195 O O . ARG A 1 263 ? -17.081 -2.679 -2.296 1.00 93.69 263 ARG A O 1
ATOM 2202 N N . ALA A 1 264 ? -15.324 -2.564 -0.910 1.00 86.88 264 ALA A N 1
ATOM 2203 C CA . ALA A 1 264 ? -14.308 -2.864 -1.910 1.00 86.88 264 ALA A CA 1
ATOM 2204 C C . ALA A 1 264 ? -14.158 -4.368 -2.205 1.00 86.88 264 ALA A C 1
ATOM 2206 O O . ALA A 1 264 ? -14.572 -5.237 -1.435 1.00 86.88 264 ALA A O 1
ATOM 2207 N N . GLY A 1 265 ? -13.479 -4.690 -3.307 1.00 82.88 265 GLY A N 1
ATOM 2208 C CA . GLY A 1 265 ? -12.984 -6.042 -3.561 1.00 82.88 265 GLY A CA 1
ATOM 2209 C C . GLY A 1 265 ? -11.918 -6.446 -2.536 1.00 82.88 265 GLY A C 1
ATOM 2210 O O . GLY A 1 265 ? -10.969 -5.707 -2.282 1.00 82.88 265 GLY A O 1
ATOM 2211 N N . ARG A 1 266 ? -12.041 -7.639 -1.944 1.00 83.94 266 ARG A N 1
ATOM 2212 C CA . ARG A 1 266 ? -11.054 -8.164 -0.975 1.00 83.94 266 ARG A CA 1
ATOM 2213 C C . ARG A 1 266 ? -9.837 -8.830 -1.622 1.00 83.94 266 ARG A C 1
ATOM 2215 O O . ARG A 1 266 ? -8.950 -9.275 -0.907 1.00 83.94 266 ARG A O 1
ATOM 2222 N N . SER A 1 267 ? -9.798 -8.909 -2.950 1.00 85.81 267 SER A N 1
ATOM 2223 C CA . SER A 1 267 ? -8.760 -9.606 -3.717 1.00 85.81 267 SER A CA 1
ATOM 2224 C C . SER A 1 267 ? -7.661 -8.697 -4.271 1.00 85.81 267 SER A C 1
ATOM 2226 O O . SER A 1 267 ? -6.771 -9.203 -4.946 1.00 85.81 267 SER A O 1
ATOM 2228 N N . TYR A 1 268 ? -7.710 -7.382 -4.031 1.00 90.19 268 TYR A N 1
ATOM 2229 C CA . TYR A 1 268 ? -6.665 -6.470 -4.513 1.00 90.19 268 TYR A CA 1
ATOM 2230 C C . TYR A 1 268 ? -5.311 -6.787 -3.862 1.00 90.19 268 TYR A C 1
ATOM 2232 O O . TYR A 1 268 ? -5.259 -7.238 -2.713 1.00 90.19 268 TYR A O 1
ATOM 2240 N N . ARG A 1 269 ? -4.210 -6.538 -4.569 1.00 93.19 269 ARG A N 1
ATOM 2241 C CA . ARG A 1 269 ? -2.858 -6.843 -4.075 1.00 93.19 269 ARG A CA 1
ATOM 2242 C C . ARG A 1 269 ? -2.501 -6.012 -2.843 1.00 93.19 269 ARG A C 1
ATOM 2244 O O . ARG A 1 269 ? -1.984 -6.549 -1.867 1.00 93.19 269 ARG A O 1
ATOM 2251 N N . ILE A 1 270 ? -2.808 -4.717 -2.878 1.00 94.81 270 ILE A N 1
ATOM 2252 C CA . ILE A 1 270 ? -2.480 -3.791 -1.790 1.00 94.81 270 ILE A CA 1
ATOM 2253 C C . ILE A 1 270 ? -3.636 -3.690 -0.801 1.00 94.81 270 ILE A C 1
ATOM 2255 O O . ILE A 1 270 ? -4.797 -3.554 -1.197 1.00 94.81 270 ILE A O 1
ATOM 2259 N N . HIS A 1 271 ? -3.316 -3.733 0.490 1.00 95.19 271 HIS A N 1
ATOM 2260 C CA . HIS A 1 271 ? -4.264 -3.435 1.561 1.00 95.19 271 HIS A CA 1
ATOM 2261 C C . HIS A 1 271 ? -3.568 -3.071 2.873 1.00 95.19 271 HIS A C 1
ATOM 2263 O O . HIS A 1 271 ? -2.344 -3.053 2.956 1.00 95.19 271 HIS A O 1
ATOM 2269 N N . LEU A 1 272 ? -4.364 -2.761 3.897 1.00 96.88 272 LEU A N 1
ATOM 2270 C CA . LEU A 1 272 ? -3.874 -2.396 5.220 1.00 96.88 272 LEU A CA 1
ATOM 2271 C C . LEU A 1 272 ? -3.727 -3.615 6.130 1.00 96.88 272 LEU A C 1
ATOM 2273 O O . LEU A 1 272 ? -4.671 -4.392 6.314 1.00 96.88 272 LEU A O 1
ATOM 2277 N N . VAL A 1 273 ? -2.556 -3.724 6.748 1.00 97.19 273 VAL A N 1
ATOM 2278 C CA . VAL A 1 273 ? -2.217 -4.738 7.751 1.00 97.19 273 VAL A CA 1
ATOM 2279 C C . VAL A 1 273 ? -1.614 -4.046 8.967 1.00 97.19 273 VAL A C 1
ATOM 2281 O O . VAL A 1 273 ? -0.931 -3.032 8.844 1.00 97.19 273 VAL A O 1
ATOM 2284 N N . SER A 1 274 ? -1.903 -4.570 10.154 1.00 96.62 274 SER A N 1
ATOM 2285 C CA . SER A 1 274 ? -1.305 -4.127 11.407 1.00 96.62 274 SER A CA 1
ATOM 2286 C C . SER A 1 274 ? -0.549 -5.257 12.088 1.00 96.62 274 SER A C 1
ATOM 2288 O O . SER A 1 274 ? -1.005 -6.395 12.082 1.00 96.62 274 SER A O 1
ATOM 2290 N N . GLU A 1 275 ? 0.567 -4.933 12.731 1.00 94.19 275 GLU A N 1
ATOM 2291 C CA . GLU A 1 275 ? 1.246 -5.839 13.669 1.00 94.19 275 GLU A CA 1
ATOM 2292 C C . GLU A 1 275 ? 0.700 -5.718 15.091 1.00 94.19 275 GLU A C 1
ATOM 2294 O O . GLU A 1 275 ? 0.766 -6.648 15.899 1.00 94.19 275 GLU A O 1
ATOM 2299 N N . ALA A 1 276 ? 0.134 -4.553 15.412 1.00 92.56 276 ALA A N 1
ATOM 2300 C CA . ALA A 1 276 ? -0.480 -4.329 16.701 1.00 92.56 276 ALA A CA 1
ATOM 2301 C C . ALA A 1 276 ? -1.750 -5.176 16.798 1.00 92.56 276 ALA A C 1
ATOM 2303 O O . ALA A 1 276 ? -2.610 -5.159 15.920 1.00 92.56 276 ALA A O 1
ATOM 2304 N N . LYS A 1 277 ? -1.857 -5.947 17.880 1.00 90.62 277 LYS A N 1
ATOM 2305 C CA . LYS A 1 277 ? -2.982 -6.851 18.101 1.00 90.62 277 LYS A CA 1
ATOM 2306 C C . LYS A 1 277 ? -4.243 -6.059 18.461 1.00 90.62 277 LYS A C 1
ATOM 2308 O O . LYS A 1 277 ? -4.172 -5.226 19.366 1.00 90.62 277 LYS A O 1
ATOM 2313 N N . PRO A 1 278 ? -5.406 -6.364 17.859 1.00 89.00 278 PRO A N 1
ATOM 2314 C CA . PRO A 1 278 ? -6.665 -5.767 18.287 1.00 89.00 278 PRO A CA 1
ATOM 2315 C C . PRO A 1 278 ? -6.983 -6.191 19.721 1.00 89.00 278 PRO A C 1
ATOM 2317 O O . PRO A 1 278 ? -6.777 -7.353 20.102 1.00 89.00 278 PRO A O 1
ATOM 2320 N N . ASN A 1 279 ? -7.508 -5.265 20.522 1.00 87.19 279 ASN A N 1
ATOM 2321 C CA . ASN A 1 279 ? -7.708 -5.472 21.958 1.00 87.19 279 ASN A CA 1
ATOM 2322 C C . ASN A 1 279 ? -8.575 -6.704 22.261 1.00 87.19 279 ASN A C 1
ATOM 2324 O O . ASN A 1 279 ? -8.292 -7.443 23.208 1.00 87.19 279 ASN A O 1
ATOM 2328 N N . VAL A 1 280 ? -9.557 -6.983 21.398 1.00 82.50 280 VAL A N 1
ATOM 2329 C CA . VAL A 1 280 ? -10.497 -8.114 21.508 1.00 82.50 280 VAL A CA 1
ATOM 2330 C C . VAL A 1 280 ? -9.843 -9.499 21.387 1.00 82.50 280 VAL A C 1
ATOM 2332 O O . VAL A 1 280 ? -10.418 -10.494 21.825 1.00 82.50 280 VAL A O 1
ATOM 2335 N N . VAL A 1 281 ? -8.624 -9.594 20.843 1.00 81.50 281 VAL A N 1
ATOM 2336 C CA . VAL A 1 281 ? -7.879 -10.865 20.712 1.00 81.50 281 VAL A CA 1
ATOM 2337 C C . VAL A 1 281 ? -6.783 -10.983 21.787 1.00 81.50 281 VAL A C 1
ATOM 2339 O O . VAL A 1 281 ? -6.136 -12.023 21.932 1.00 81.50 281 VAL A O 1
ATOM 2342 N N . THR A 1 282 ? -6.520 -9.931 22.563 1.00 81.69 282 THR A N 1
ATOM 2343 C CA . THR A 1 282 ? -5.508 -9.969 23.630 1.00 81.69 282 THR A CA 1
ATOM 2344 C C . THR A 1 282 ? -5.985 -10.790 24.836 1.00 81.69 282 THR A C 1
ATOM 2346 O O . THR A 1 282 ? -7.180 -10.971 25.051 1.00 81.69 282 THR A O 1
ATOM 2349 N N . HIS A 1 283 ? -5.051 -11.235 25.687 1.00 79.31 283 HIS A N 1
ATOM 2350 C CA . HIS A 1 283 ? -5.390 -11.857 26.979 1.00 79.31 283 HIS A CA 1
ATOM 2351 C C . HIS A 1 283 ? -6.124 -10.894 27.933 1.00 79.31 283 HIS A C 1
ATOM 2353 O O . HIS A 1 283 ? -6.643 -11.319 28.955 1.00 79.31 283 HIS A O 1
ATOM 2359 N N . ARG A 1 284 ? -6.154 -9.592 27.611 1.00 76.94 284 ARG A N 1
ATOM 2360 C CA . ARG A 1 284 ? -6.806 -8.535 28.394 1.00 76.94 284 ARG A CA 1
ATOM 2361 C C . ARG A 1 284 ? -8.228 -8.238 27.913 1.00 76.94 284 ARG A C 1
ATOM 2363 O O . ARG A 1 284 ? -8.791 -7.231 28.338 1.00 76.94 284 ARG A O 1
ATOM 2370 N N . ARG A 1 285 ? -8.779 -9.064 27.014 1.00 87.31 285 ARG A N 1
ATOM 2371 C CA . ARG A 1 285 ? -10.123 -8.875 26.455 1.00 87.31 285 ARG A CA 1
ATOM 2372 C C . ARG A 1 285 ? -11.231 -9.046 27.493 1.00 87.31 285 ARG A C 1
ATOM 2374 O O . ARG A 1 285 ? -12.277 -8.435 27.339 1.00 87.31 285 ARG A O 1
ATOM 2381 N N . ASP A 1 286 ? -10.994 -9.852 28.522 1.00 91.38 286 ASP A N 1
ATOM 2382 C CA . ASP A 1 286 ? -11.927 -10.096 29.616 1.00 91.38 286 ASP A CA 1
ATOM 2383 C C . ASP A 1 286 ? -11.455 -9.287 30.837 1.00 91.38 286 ASP A C 1
ATOM 2385 O O . ASP A 1 286 ? -10.300 -9.394 31.263 1.00 91.38 286 ASP A O 1
ATOM 2389 N N . LYS A 1 287 ? -12.320 -8.419 31.371 1.00 92.25 287 LYS A N 1
ATOM 2390 C CA . LYS A 1 287 ? -12.010 -7.533 32.501 1.00 92.25 287 LYS A CA 1
ATOM 2391 C C . LYS A 1 287 ? -12.811 -7.940 33.737 1.00 92.25 287 LYS A C 1
ATOM 2393 O O . LYS A 1 287 ? -14.033 -8.046 33.633 1.00 92.25 287 LYS A O 1
ATOM 2398 N N . PRO A 1 288 ? -12.168 -8.130 34.903 1.00 93.62 288 PRO A N 1
ATOM 2399 C CA . PRO A 1 288 ? -12.885 -8.396 36.145 1.00 93.62 288 PRO A CA 1
ATOM 2400 C C . PRO A 1 288 ? -13.694 -7.164 36.558 1.00 93.62 288 PRO A C 1
ATOM 2402 O O . PRO A 1 288 ? -13.179 -6.044 36.552 1.00 93.62 288 PRO A O 1
ATOM 2405 N N . ILE A 1 289 ? -14.955 -7.366 36.943 1.00 95.19 289 ILE A N 1
ATOM 2406 C CA . ILE A 1 289 ? -15.894 -6.261 37.206 1.00 95.19 289 ILE A CA 1
ATOM 2407 C C . ILE A 1 289 ? -15.479 -5.393 38.393 1.00 95.19 289 ILE A C 1
ATOM 2409 O O . ILE A 1 289 ? -15.668 -4.177 38.344 1.00 95.19 289 ILE A O 1
ATOM 2413 N N . GLN A 1 290 ? -14.858 -5.996 39.409 1.00 90.88 290 GLN A N 1
ATOM 2414 C CA . GLN A 1 290 ? -14.476 -5.348 40.667 1.00 90.88 290 GLN A CA 1
ATOM 2415 C C . GLN A 1 290 ? -13.763 -3.999 40.482 1.00 90.88 290 GLN A C 1
ATOM 2417 O O . GLN A 1 290 ? -14.034 -3.054 41.219 1.00 90.88 290 GLN A O 1
ATOM 2422 N N . TYR A 1 291 ? -12.873 -3.898 39.492 1.00 89.00 291 TYR A N 1
ATOM 2423 C CA . TYR A 1 291 ? -12.072 -2.696 39.234 1.00 89.00 291 TYR A CA 1
ATOM 2424 C C . TYR A 1 291 ? -12.336 -2.078 37.856 1.00 89.00 291 TYR A C 1
ATOM 2426 O O . TYR A 1 291 ? -11.689 -1.103 37.489 1.00 89.00 291 TYR A O 1
ATOM 2434 N N . CYS A 1 292 ? -13.264 -2.638 37.075 1.00 93.25 292 CYS A N 1
ATOM 2435 C CA . CYS A 1 292 ? -13.480 -2.223 35.695 1.00 93.25 292 CYS A CA 1
ATOM 2436 C C . CYS A 1 292 ? -14.183 -0.859 35.625 1.00 93.25 292 CYS A C 1
ATOM 2438 O O . CYS A 1 292 ? -15.268 -0.652 36.183 1.00 93.25 292 CYS A O 1
ATOM 2440 N N . THR A 1 293 ? -13.566 0.086 34.922 1.00 94.31 293 THR A N 1
ATOM 2441 C CA . THR A 1 293 ? -14.158 1.384 34.581 1.00 94.31 293 THR A CA 1
ATOM 2442 C C . THR A 1 293 ? -14.822 1.352 33.202 1.00 94.31 293 THR A C 1
ATOM 2444 O O . THR A 1 293 ? -14.602 0.434 32.411 1.00 94.31 293 THR A O 1
ATOM 2447 N N . GLU A 1 294 ? -15.625 2.372 32.877 1.00 93.81 294 GLU A N 1
ATOM 2448 C CA . GLU A 1 294 ? -16.195 2.502 31.527 1.00 93.81 294 GLU A CA 1
ATOM 2449 C C . GLU A 1 294 ? -15.085 2.571 30.456 1.00 93.81 294 GLU A C 1
ATOM 2451 O O . GLU A 1 294 ? -15.221 1.940 29.410 1.00 93.81 294 GLU A O 1
ATOM 2456 N N . SER A 1 295 ? -13.953 3.233 30.738 1.00 92.75 295 SER A N 1
ATOM 2457 C CA . SER A 1 295 ? -12.782 3.283 29.845 1.00 92.75 295 SER A CA 1
ATOM 2458 C C . SER A 1 295 ? -12.044 1.948 29.705 1.00 92.75 295 SER A C 1
ATOM 2460 O O . SER A 1 295 ? -11.470 1.685 28.652 1.00 92.75 295 SER A O 1
ATOM 2462 N N . ASP A 1 296 ? -12.076 1.082 30.724 1.00 92.38 296 ASP A N 1
ATOM 2463 C CA . ASP A 1 296 ? -11.500 -0.267 30.620 1.00 92.38 296 ASP A CA 1
ATOM 2464 C C . ASP A 1 296 ? -12.362 -1.191 29.761 1.00 92.38 296 ASP A C 1
ATOM 2466 O O . ASP A 1 296 ? -11.833 -2.040 29.041 1.00 92.38 296 ASP A O 1
ATOM 2470 N N . ALA A 1 297 ? -13.687 -1.049 29.859 1.00 93.56 297 ALA A N 1
ATOM 2471 C CA . ALA A 1 297 ? -14.638 -1.819 29.067 1.00 93.56 297 ALA A CA 1
ATOM 2472 C C . ALA A 1 297 ? -14.743 -1.301 27.627 1.00 93.56 297 ALA A C 1
ATOM 2474 O O . ALA A 1 297 ? -15.019 -2.082 26.722 1.00 93.56 297 ALA A O 1
ATOM 2475 N N . CYS A 1 298 ? -14.542 -0.002 27.402 1.00 95.56 298 CYS A N 1
ATOM 2476 C CA . CYS A 1 298 ? -14.701 0.654 26.107 1.00 95.56 298 CYS A CA 1
ATOM 2477 C C . CYS A 1 298 ? -13.380 1.278 25.658 1.00 95.56 298 CYS A C 1
ATOM 2479 O O . CYS A 1 298 ? -13.132 2.462 25.874 1.00 95.56 298 CYS A O 1
ATOM 2481 N N . VAL A 1 299 ? -12.553 0.484 24.986 1.00 95.19 299 VAL A N 1
ATOM 2482 C CA . VAL A 1 299 ? -11.210 0.886 24.558 1.00 95.19 299 VAL A CA 1
ATOM 2483 C C . VAL A 1 299 ? -11.216 1.496 23.156 1.00 95.19 299 VAL A C 1
ATOM 2485 O O . VAL A 1 299 ? -12.144 1.285 22.364 1.00 95.19 299 VAL A O 1
ATOM 2488 N N . ASN A 1 300 ? -10.182 2.276 22.848 1.00 95.31 300 ASN A N 1
ATOM 2489 C CA . ASN A 1 300 ? -9.912 2.757 21.494 1.00 95.31 300 ASN A CA 1
ATOM 2490 C C . ASN A 1 300 ? -9.294 1.647 20.636 1.00 95.31 300 ASN A C 1
ATOM 2492 O O . ASN A 1 300 ? -8.839 0.626 21.155 1.00 95.31 300 ASN A O 1
ATOM 2496 N N . ASN A 1 301 ? -9.293 1.854 19.322 1.00 94.75 301 ASN A N 1
ATOM 2497 C CA . ASN A 1 301 ? -8.682 0.934 18.377 1.00 94.75 301 ASN A CA 1
ATOM 2498 C C . ASN A 1 301 ? -7.182 0.773 18.659 1.00 94.75 301 ASN A C 1
ATOM 2500 O O . ASN A 1 301 ? -6.455 1.759 18.752 1.00 94.75 301 ASN A O 1
ATOM 2504 N N . GLY A 1 302 ? -6.729 -0.469 18.813 1.00 91.88 302 GLY A N 1
ATOM 2505 C CA . GLY A 1 302 ? -5.325 -0.789 19.060 1.00 91.88 302 GLY A CA 1
ATOM 2506 C C . GLY A 1 302 ? -4.502 -1.019 17.793 1.00 91.88 302 GLY A C 1
ATOM 2507 O O . GLY A 1 302 ? -3.290 -1.205 17.898 1.00 91.88 302 GLY A O 1
ATOM 2508 N N . LEU A 1 303 ? -5.132 -1.040 16.615 1.00 94.62 303 LEU A N 1
ATOM 2509 C CA . LEU A 1 303 ? -4.468 -1.370 15.358 1.00 94.62 303 LEU A CA 1
ATOM 2510 C C . LEU A 1 303 ? -3.661 -0.169 14.856 1.00 94.62 303 LEU A C 1
ATOM 2512 O O . LEU A 1 303 ? -4.095 0.978 14.890 1.00 94.62 303 LEU A O 1
ATOM 2516 N N . ARG A 1 304 ? -2.464 -0.460 14.359 1.00 94.81 304 ARG A N 1
ATOM 2517 C CA . ARG A 1 304 ? -1.562 0.478 13.685 1.00 94.81 304 ARG A CA 1
ATOM 2518 C C . ARG A 1 304 ? -1.314 -0.026 12.278 1.00 94.81 304 ARG A C 1
ATOM 2520 O O . ARG A 1 304 ? -0.546 -0.973 12.101 1.00 94.81 304 ARG A O 1
ATOM 2527 N N . TYR A 1 305 ? -2.041 0.522 11.317 1.00 97.00 305 TYR A N 1
ATOM 2528 C CA . TYR A 1 305 ? -2.014 0.028 9.949 1.00 97.00 305 TYR A CA 1
ATOM 2529 C C . TYR A 1 305 ? -0.829 0.572 9.155 1.00 97.00 305 TYR A C 1
ATOM 2531 O O . TYR A 1 305 ? -0.425 1.721 9.316 1.00 97.00 305 TYR A O 1
ATOM 2539 N N . GLN A 1 306 ? -0.326 -0.265 8.256 1.00 96.62 306 GLN A N 1
ATOM 2540 C CA . GLN A 1 306 ? 0.602 0.086 7.189 1.00 96.62 306 GLN A CA 1
ATOM 2541 C C . GLN A 1 306 ? 0.150 -0.598 5.897 1.00 96.62 306 GLN A C 1
ATOM 2543 O O . GLN A 1 306 ? -0.583 -1.595 5.934 1.00 96.62 306 GLN A O 1
ATOM 2548 N N . TYR A 1 307 ? 0.564 -0.060 4.751 1.00 97.19 307 TYR A N 1
ATOM 2549 C CA . TYR A 1 307 ? 0.281 -0.706 3.477 1.00 97.19 307 TYR A CA 1
ATOM 2550 C C . TYR A 1 307 ? 1.135 -1.948 3.285 1.00 97.19 307 TYR A C 1
ATOM 2552 O O . TYR A 1 307 ? 2.344 -1.940 3.504 1.00 97.19 307 TYR A O 1
ATOM 2560 N N . TYR A 1 308 ? 0.484 -3.004 2.828 1.00 96.25 308 TYR A N 1
ATOM 2561 C CA . TYR A 1 308 ? 1.055 -4.323 2.660 1.00 96.25 308 TYR A CA 1
ATOM 2562 C C . TYR A 1 308 ? 0.791 -4.831 1.245 1.00 96.25 308 TYR A C 1
ATOM 2564 O O . TYR A 1 308 ? -0.308 -4.666 0.703 1.00 96.25 308 TYR A O 1
ATOM 2572 N N . ASP A 1 309 ? 1.819 -5.434 0.656 1.00 94.94 309 ASP A N 1
ATOM 2573 C CA . ASP A 1 309 ? 1.774 -6.088 -0.644 1.00 94.94 309 ASP A CA 1
ATOM 2574 C C . ASP A 1 309 ? 1.590 -7.597 -0.451 1.00 94.94 309 ASP A C 1
ATOM 2576 O O . ASP A 1 309 ? 2.545 -8.315 -0.154 1.00 94.94 309 ASP A O 1
ATOM 2580 N N . GLU A 1 310 ? 0.368 -8.086 -0.678 1.00 91.94 310 GLU A N 1
ATOM 2581 C CA . GLU A 1 310 ? 0.025 -9.515 -0.581 1.00 91.94 310 GLU A CA 1
ATOM 2582 C C . GLU A 1 310 ? 0.863 -10.387 -1.527 1.00 91.94 310 GLU A C 1
ATOM 2584 O O . GLU A 1 310 ? 1.119 -11.554 -1.245 1.00 91.94 310 GLU A O 1
ATOM 2589 N N . TYR A 1 311 ? 1.306 -9.842 -2.663 1.00 90.06 311 TYR A N 1
ATOM 2590 C CA . TYR A 1 311 ? 2.083 -10.607 -3.634 1.00 90.06 311 TYR A CA 1
ATOM 2591 C C . TYR A 1 311 ? 3.538 -10.805 -3.188 1.00 90.06 311 TYR A C 1
ATOM 2593 O O . TYR A 1 311 ? 4.112 -11.864 -3.435 1.00 90.06 311 TYR A O 1
ATOM 2601 N N . GLN A 1 312 ? 4.145 -9.790 -2.564 1.00 89.19 312 GLN A N 1
ATOM 2602 C CA . GLN A 1 312 ? 5.524 -9.855 -2.051 1.00 89.19 312 GLN A CA 1
ATOM 2603 C C . GLN A 1 312 ? 5.604 -10.373 -0.607 1.00 89.19 312 GLN A C 1
ATOM 2605 O O . GLN A 1 312 ? 6.698 -10.695 -0.137 1.00 89.19 312 GLN A O 1
ATOM 2610 N N . ASP A 1 313 ? 4.457 -10.478 0.069 1.00 92.38 313 ASP A N 1
ATOM 2611 C CA . ASP A 1 313 ? 4.339 -10.864 1.473 1.00 92.38 313 ASP A CA 1
ATOM 2612 C C . ASP A 1 313 ? 5.187 -9.961 2.388 1.00 92.38 313 ASP A C 1
ATOM 2614 O O . ASP A 1 313 ? 6.019 -10.424 3.168 1.00 92.38 313 ASP A O 1
ATOM 2618 N N . CYS A 1 314 ? 5.047 -8.640 2.235 1.00 94.38 314 CYS A N 1
ATOM 2619 C CA . CYS A 1 314 ? 5.761 -7.651 3.047 1.00 94.38 314 CYS A CA 1
ATOM 2620 C C . CYS A 1 314 ? 5.051 -6.289 3.076 1.00 94.38 314 CYS A C 1
ATOM 2622 O O . CYS A 1 314 ? 4.203 -5.994 2.228 1.00 94.38 314 CYS A O 1
ATOM 2624 N N . PHE A 1 315 ? 5.414 -5.430 4.034 1.00 95.81 315 PHE A N 1
ATOM 2625 C CA . PHE A 1 315 ? 5.021 -4.019 3.970 1.00 95.81 315 PHE A CA 1
ATOM 2626 C C . PHE A 1 315 ? 5.630 -3.331 2.745 1.00 95.81 315 PHE A C 1
ATOM 2628 O O . PHE A 1 315 ? 6.702 -3.711 2.265 1.00 95.81 315 PHE A O 1
ATOM 2635 N N . LEU A 1 316 ? 4.906 -2.345 2.211 1.00 94.62 316 LEU A N 1
ATOM 2636 C CA . LEU A 1 316 ? 5.366 -1.567 1.069 1.00 94.62 316 LEU A CA 1
ATOM 2637 C C . LEU A 1 316 ? 6.498 -0.633 1.488 1.00 94.62 316 LEU A C 1
ATOM 2639 O O . LEU A 1 316 ? 6.316 0.256 2.314 1.00 94.62 316 LEU A O 1
ATOM 2643 N N . GLU A 1 317 ? 7.640 -0.815 0.837 1.00 93.00 317 GLU A N 1
ATOM 2644 C CA . GLU A 1 317 ? 8.853 -0.022 1.010 1.00 93.00 317 GLU A CA 1
ATOM 2645 C C . GLU A 1 317 ? 9.247 0.662 -0.300 1.00 93.00 317 GLU A C 1
ATOM 2647 O O . GLU A 1 317 ? 8.614 0.472 -1.344 1.00 93.00 317 GLU A O 1
ATOM 2652 N N . GLU A 1 318 ? 10.260 1.526 -0.245 1.00 92.75 318 GLU A N 1
ATOM 2653 C CA . GLU A 1 318 ? 10.812 2.136 -1.453 1.00 92.75 318 GLU A CA 1
ATOM 2654 C C . GLU A 1 318 ? 11.322 1.047 -2.407 1.00 92.75 318 GLU A C 1
ATOM 2656 O O . GLU A 1 318 ? 12.080 0.160 -2.011 1.00 92.75 318 GLU A O 1
ATOM 2661 N N . LEU A 1 319 ? 10.885 1.102 -3.666 1.00 91.94 319 LEU A N 1
ATOM 2662 C CA . LEU A 1 319 ? 11.258 0.134 -4.691 1.00 91.94 319 LEU A CA 1
ATOM 2663 C C . LEU A 1 319 ? 12.452 0.665 -5.472 1.00 91.94 319 LEU A C 1
ATOM 2665 O O . LEU A 1 319 ? 12.323 1.573 -6.290 1.00 91.94 319 LEU A O 1
ATOM 2669 N N . LEU A 1 320 ? 13.611 0.064 -5.236 1.00 93.31 320 LEU A N 1
ATOM 2670 C CA . LEU A 1 320 ? 14.853 0.458 -5.872 1.00 93.31 320 LEU A CA 1
ATOM 2671 C C . LEU A 1 320 ? 15.071 -0.298 -7.186 1.00 93.31 320 LEU A C 1
ATOM 2673 O O . LEU A 1 320 ? 14.914 -1.527 -7.225 1.00 93.31 320 LEU A O 1
ATOM 2677 N N . PRO A 1 321 ? 15.470 0.404 -8.258 1.00 92.94 321 PRO A N 1
ATOM 2678 C CA . PRO A 1 321 ? 15.892 -0.225 -9.499 1.00 92.94 321 PRO A CA 1
ATOM 2679 C C . PRO A 1 321 ? 17.027 -1.225 -9.283 1.00 92.94 321 PRO A C 1
ATOM 2681 O O . PRO A 1 321 ? 17.943 -0.994 -8.494 1.00 92.94 321 PRO A O 1
ATOM 2684 N N . THR A 1 322 ? 17.008 -2.323 -10.037 1.00 92.06 322 THR A N 1
ATOM 2685 C CA . THR A 1 322 ? 18.117 -3.285 -10.073 1.00 92.06 322 THR A CA 1
ATOM 2686 C C . THR A 1 322 ? 18.713 -3.371 -11.473 1.00 92.06 322 THR A C 1
ATOM 2688 O O . THR A 1 322 ? 18.164 -2.845 -12.438 1.00 92.06 322 THR A O 1
ATOM 2691 N N . GLU A 1 323 ? 19.834 -4.072 -11.614 1.00 89.75 323 GLU A N 1
ATOM 2692 C CA . GLU A 1 323 ? 20.417 -4.393 -12.925 1.00 89.75 323 GLU A CA 1
ATOM 2693 C C . GLU A 1 323 ? 19.689 -5.556 -13.629 1.00 89.75 323 GLU A C 1
ATOM 2695 O O . GLU A 1 323 ? 20.103 -6.003 -14.697 1.00 89.75 323 GLU A O 1
ATOM 2700 N N . GLY A 1 324 ? 18.597 -6.074 -13.048 1.00 88.12 324 GLY A N 1
ATOM 2701 C CA . GLY A 1 324 ? 17.847 -7.208 -13.588 1.00 88.12 324 GLY A CA 1
ATOM 2702 C C . GLY A 1 324 ? 17.360 -6.972 -15.016 1.00 88.12 324 GLY A C 1
ATOM 2703 O O . GLY A 1 324 ? 17.522 -7.848 -15.867 1.00 88.12 324 GLY A O 1
ATOM 2704 N N . LEU A 1 325 ? 16.820 -5.781 -15.296 1.00 88.69 325 LEU A N 1
ATOM 2705 C CA . LEU A 1 325 ? 16.365 -5.419 -16.639 1.00 88.69 325 LEU A CA 1
ATOM 2706 C C . LEU A 1 325 ? 17.533 -5.385 -17.636 1.00 88.69 325 LEU A C 1
ATOM 2708 O O . LEU A 1 325 ? 17.423 -5.957 -18.719 1.00 88.69 325 LEU A O 1
ATOM 2712 N N . SER A 1 326 ? 18.666 -4.791 -17.243 1.00 89.06 326 SER A N 1
ATOM 2713 C CA . SER A 1 326 ? 19.888 -4.750 -18.055 1.00 89.06 326 SER A CA 1
ATOM 2714 C C . SER A 1 326 ? 20.397 -6.145 -18.398 1.00 89.06 326 SER A C 1
ATOM 2716 O O . SER A 1 326 ? 20.730 -6.410 -19.548 1.00 89.06 326 SER A O 1
ATOM 2718 N N . ASN A 1 327 ? 20.368 -7.073 -17.441 1.00 87.44 327 ASN A N 1
ATOM 2719 C CA . ASN A 1 327 ? 20.780 -8.456 -17.672 1.00 87.44 327 ASN A CA 1
ATOM 2720 C C . ASN A 1 327 ? 19.879 -9.191 -18.678 1.00 87.44 327 ASN A C 1
ATOM 2722 O O . ASN A 1 327 ? 20.383 -9.966 -19.486 1.00 87.44 327 ASN A O 1
ATOM 2726 N N . LEU A 1 328 ? 18.564 -8.950 -18.652 1.00 87.56 328 LEU A N 1
ATOM 2727 C CA . LEU A 1 328 ? 17.628 -9.539 -19.623 1.00 87.56 328 LEU A CA 1
ATOM 2728 C C . LEU A 1 328 ? 17.744 -8.913 -21.015 1.00 87.56 328 LEU A C 1
ATOM 2730 O O . LEU A 1 328 ? 17.453 -9.567 -22.016 1.00 87.56 328 LEU A O 1
ATOM 2734 N N . CYS A 1 329 ? 18.173 -7.656 -21.069 1.00 88.31 329 CYS A N 1
ATOM 2735 C CA . CYS A 1 329 ? 18.394 -6.913 -22.299 1.00 88.31 329 CYS A CA 1
ATOM 2736 C C . CYS A 1 329 ? 19.872 -6.916 -22.712 1.00 88.31 329 CYS A C 1
ATOM 2738 O O . CYS A 1 329 ? 20.282 -6.048 -23.457 1.00 88.31 329 CYS A O 1
ATOM 2740 N N . THR A 1 330 ? 20.690 -7.871 -22.263 1.00 88.50 330 THR A N 1
ATOM 2741 C CA . THR A 1 330 ? 22.075 -8.020 -22.738 1.00 88.50 330 THR A CA 1
ATOM 2742 C C . THR A 1 330 ? 22.254 -9.399 -23.357 1.00 88.50 330 THR A C 1
ATOM 2744 O O . THR A 1 330 ? 21.820 -10.404 -22.793 1.00 88.50 330 THR A O 1
ATOM 2747 N N . PHE A 1 331 ? 22.897 -9.467 -24.524 1.00 87.88 331 PHE A N 1
ATOM 2748 C CA . PHE A 1 331 ? 23.236 -10.744 -25.145 1.00 87.88 331 PHE A CA 1
ATOM 2749 C C . PHE A 1 331 ? 24.233 -11.537 -24.303 1.00 87.88 331 PHE A C 1
ATOM 2751 O O . PHE A 1 331 ? 25.158 -10.990 -23.704 1.00 87.88 331 PHE A O 1
ATOM 2758 N N . ASP A 1 332 ? 24.045 -12.855 -24.268 1.00 87.50 332 ASP A N 1
ATOM 2759 C CA . ASP A 1 332 ? 25.023 -13.746 -23.657 1.00 87.50 332 ASP A CA 1
ATOM 2760 C C . ASP A 1 332 ? 26.113 -14.107 -24.667 1.00 87.50 332 ASP A C 1
ATOM 2762 O O . ASP A 1 332 ? 25.875 -14.168 -25.878 1.00 87.50 332 ASP A O 1
ATOM 2766 N N . LEU A 1 333 ? 27.316 -14.351 -24.158 1.00 87.81 333 LEU A N 1
ATOM 2767 C CA . LEU A 1 333 ? 28.457 -14.741 -24.974 1.00 87.81 333 LEU A CA 1
ATOM 2768 C C . LEU A 1 333 ? 28.677 -16.256 -24.897 1.00 87.81 333 LEU A C 1
ATOM 2770 O O . LEU A 1 333 ? 28.301 -16.901 -23.917 1.00 87.81 333 LEU A O 1
ATOM 2774 N N . PRO A 1 334 ? 29.301 -16.868 -25.918 1.00 87.12 334 PRO A N 1
ATOM 2775 C CA . PRO A 1 334 ? 29.750 -18.250 -25.822 1.00 87.12 334 PRO A CA 1
ATOM 2776 C C . PRO A 1 334 ? 30.697 -18.441 -24.630 1.00 87.12 334 PRO A C 1
ATOM 2778 O O . PRO A 1 334 ? 31.497 -17.558 -24.333 1.00 87.12 334 PRO A O 1
ATOM 2781 N N . LYS A 1 335 ? 30.707 -19.633 -24.013 1.00 86.75 335 LYS A N 1
ATOM 2782 C CA . LYS A 1 335 ? 31.535 -19.933 -22.819 1.00 86.75 335 LYS A CA 1
ATOM 2783 C C . LYS A 1 335 ? 33.011 -19.534 -22.951 1.00 86.75 335 LYS A C 1
ATOM 2785 O O . LYS A 1 335 ? 33.623 -19.135 -21.972 1.00 86.75 335 LYS A O 1
ATOM 2790 N N . ARG A 1 336 ? 33.579 -19.638 -24.157 1.00 85.81 336 ARG A N 1
ATOM 2791 C CA . ARG A 1 336 ? 34.977 -19.269 -24.456 1.00 85.81 336 ARG A CA 1
ATOM 2792 C C . ARG A 1 336 ? 35.268 -17.763 -24.369 1.00 85.81 336 ARG A C 1
ATOM 2794 O O . ARG A 1 336 ? 36.427 -17.381 -24.372 1.00 85.81 336 ARG A O 1
ATOM 2801 N N . ALA A 1 337 ? 34.230 -16.932 -24.351 1.00 86.12 337 ALA A N 1
ATOM 2802 C CA . ALA A 1 337 ? 34.292 -15.475 -24.343 1.00 86.12 337 ALA A CA 1
ATOM 2803 C C . ALA A 1 337 ? 33.540 -14.878 -23.142 1.00 86.12 337 ALA A C 1
ATOM 2805 O O . ALA A 1 337 ? 33.209 -13.694 -23.146 1.00 86.12 337 ALA A O 1
ATOM 2806 N N . GLN A 1 338 ? 33.257 -15.683 -22.112 1.00 87.06 338 GLN A N 1
ATOM 2807 C CA . GLN A 1 338 ? 32.460 -15.245 -20.967 1.00 87.06 338 GLN A CA 1
ATOM 2808 C C . GLN A 1 338 ? 33.112 -14.078 -20.213 1.00 87.06 338 GLN A C 1
ATOM 2810 O O . GLN A 1 338 ? 32.407 -13.173 -19.769 1.00 87.06 338 GLN A O 1
ATOM 2815 N N . ASP A 1 339 ? 34.444 -14.055 -20.143 1.00 85.25 339 ASP A N 1
ATOM 2816 C CA . ASP A 1 339 ? 35.216 -12.991 -19.487 1.00 85.25 339 ASP A CA 1
ATOM 2817 C C . ASP A 1 339 ? 35.046 -11.627 -20.179 1.00 85.25 339 ASP A C 1
ATOM 2819 O O . ASP A 1 339 ? 35.233 -10.577 -19.562 1.00 85.25 339 ASP A O 1
ATOM 2823 N N . LEU A 1 340 ? 34.616 -11.623 -21.449 1.00 87.31 340 LEU A N 1
ATOM 2824 C CA . LEU A 1 340 ? 34.329 -10.402 -22.198 1.00 87.31 340 LEU A CA 1
ATOM 2825 C C . LEU A 1 340 ? 32.950 -9.811 -21.877 1.00 87.31 340 LEU A C 1
ATOM 2827 O O . LEU A 1 340 ? 32.698 -8.652 -22.201 1.00 87.31 340 LEU A O 1
ATOM 2831 N N . LYS A 1 341 ? 32.058 -10.568 -21.223 1.00 87.75 341 LYS A N 1
ATOM 2832 C CA . LYS A 1 341 ? 30.667 -10.151 -20.985 1.00 87.75 341 LYS A CA 1
ATOM 2833 C C . LYS A 1 341 ? 30.581 -8.835 -20.217 1.00 87.75 341 LYS A C 1
ATOM 2835 O O . LYS A 1 341 ? 29.722 -8.017 -20.527 1.00 87.75 341 LYS A O 1
ATOM 2840 N N . ARG A 1 342 ? 31.494 -8.593 -19.270 1.00 86.69 342 ARG A N 1
ATOM 2841 C CA . ARG A 1 342 ? 31.528 -7.342 -18.491 1.00 86.69 342 ARG A CA 1
ATOM 2842 C C . ARG A 1 342 ? 31.649 -6.085 -19.361 1.00 86.69 342 ARG A C 1
ATOM 2844 O O . ARG A 1 342 ? 31.100 -5.057 -18.994 1.00 86.69 342 ARG A O 1
ATOM 2851 N N . PHE A 1 343 ? 32.304 -6.181 -20.521 1.00 87.38 343 PHE A N 1
ATOM 2852 C CA . PHE A 1 343 ? 32.497 -5.057 -21.444 1.00 87.38 343 PHE A CA 1
ATOM 2853 C C . PHE A 1 343 ? 31.288 -4.816 -22.357 1.00 87.38 343 PHE A C 1
ATOM 2855 O O . PHE A 1 343 ? 31.138 -3.727 -22.902 1.00 87.38 343 PHE A O 1
ATOM 2862 N N . LEU A 1 344 ? 30.427 -5.826 -22.515 1.00 86.88 344 LEU A N 1
ATOM 2863 C CA . LEU A 1 344 ? 29.185 -5.737 -23.282 1.00 86.88 344 LEU A CA 1
ATOM 2864 C C . LEU A 1 344 ? 28.041 -5.132 -22.455 1.00 86.88 344 LEU A C 1
ATOM 2866 O O . LEU A 1 344 ? 27.167 -4.459 -22.994 1.00 86.88 344 LEU A O 1
ATOM 2870 N N . VAL A 1 345 ? 28.030 -5.385 -21.143 1.00 86.06 345 VAL A N 1
ATOM 2871 C CA . VAL A 1 345 ? 26.943 -4.964 -20.253 1.00 86.06 345 VAL A CA 1
ATOM 2872 C C . VAL A 1 345 ? 26.930 -3.439 -20.098 1.00 86.06 345 VAL A C 1
ATOM 2874 O O . VAL A 1 345 ? 27.874 -2.836 -19.584 1.00 86.06 345 VAL A O 1
ATOM 2877 N N . ARG A 1 346 ? 25.801 -2.824 -20.464 1.00 85.81 346 ARG A N 1
ATOM 2878 C CA . ARG A 1 346 ? 25.449 -1.444 -20.109 1.00 85.81 346 ARG A CA 1
ATOM 2879 C C . ARG A 1 346 ? 24.303 -1.479 -19.109 1.00 85.81 346 ARG A C 1
ATOM 2881 O O . ARG A 1 346 ? 23.241 -2.041 -19.380 1.00 85.81 346 ARG A O 1
ATOM 2888 N N . THR A 1 347 ? 24.523 -0.896 -17.938 1.00 86.88 347 THR A N 1
ATOM 2889 C CA . THR A 1 347 ? 23.485 -0.779 -16.907 1.00 86.88 347 THR A CA 1
ATOM 2890 C C . THR A 1 347 ? 23.008 0.656 -16.814 1.00 86.88 347 THR A C 1
ATOM 2892 O O . THR A 1 347 ? 23.685 1.575 -17.267 1.00 86.88 347 THR A O 1
ATOM 2895 N N . TRP A 1 348 ? 21.855 0.873 -16.188 1.00 84.06 348 TRP A N 1
ATOM 2896 C CA . TRP A 1 348 ? 21.356 2.230 -15.978 1.00 84.06 348 TRP A CA 1
ATOM 2897 C C . TRP A 1 348 ? 22.272 3.079 -15.069 1.00 84.06 348 TRP A C 1
ATOM 2899 O O . TRP A 1 348 ? 22.277 4.303 -15.167 1.00 84.06 348 TRP A O 1
ATOM 2909 N N . LEU A 1 349 ? 23.086 2.431 -14.223 1.00 86.62 349 LEU A N 1
ATOM 2910 C CA . LEU A 1 349 ? 24.129 3.063 -13.403 1.00 86.62 349 LEU A CA 1
ATOM 2911 C C . LEU A 1 349 ? 25.392 3.398 -14.208 1.00 86.62 349 LEU A C 1
ATOM 2913 O O . LEU A 1 349 ? 26.103 4.350 -13.889 1.00 86.62 349 LEU A O 1
ATOM 2917 N N . LYS A 1 350 ? 25.690 2.596 -15.234 1.00 88.12 350 LYS A N 1
ATOM 2918 C CA . LYS A 1 350 ? 26.873 2.729 -16.088 1.00 88.12 350 LYS A CA 1
ATOM 2919 C C . LYS A 1 350 ? 26.467 2.661 -17.567 1.00 88.12 350 LYS A C 1
ATOM 2921 O O . LYS A 1 350 ? 26.818 1.697 -18.255 1.00 88.12 350 LYS A O 1
ATOM 2926 N N . PRO A 1 351 ? 25.733 3.669 -18.071 1.00 85.38 351 PRO A N 1
ATOM 2927 C CA . PRO A 1 351 ? 25.132 3.607 -19.404 1.00 85.38 351 PRO A CA 1
ATOM 2928 C C . PRO A 1 351 ? 26.154 3.602 -20.538 1.00 85.38 351 PRO A C 1
ATOM 2930 O O . PRO A 1 351 ? 25.903 3.041 -21.600 1.00 85.38 351 PRO A O 1
ATOM 2933 N N . GLU A 1 352 ? 27.336 4.167 -20.300 1.00 88.00 352 GLU A N 1
ATOM 2934 C CA . GLU A 1 352 ? 28.431 4.179 -21.274 1.00 88.00 352 GLU A CA 1
ATOM 2935 C C . GLU A 1 352 ? 29.227 2.863 -21.313 1.00 88.00 352 GLU A C 1
ATOM 2937 O O . GLU A 1 352 ? 30.097 2.707 -22.168 1.00 88.00 352 GLU A O 1
ATOM 2942 N N . GLY A 1 353 ? 28.953 1.916 -20.407 1.00 88.31 353 GLY A N 1
ATOM 2943 C CA . GLY A 1 353 ? 29.735 0.687 -20.259 1.00 88.31 353 GLY A CA 1
ATOM 2944 C C . GLY A 1 353 ? 31.111 0.920 -19.625 1.00 88.31 353 GLY A C 1
ATOM 2945 O O . GLY A 1 353 ? 31.371 1.952 -18.999 1.00 88.31 353 GLY A O 1
ATOM 2946 N N . GLU A 1 354 ? 32.003 -0.067 -19.725 1.00 88.94 354 GLU A N 1
ATOM 2947 C CA . GLU A 1 354 ? 33.375 0.051 -19.213 1.00 88.94 354 GLU A CA 1
ATOM 2948 C C . GLU A 1 354 ? 34.231 1.030 -20.013 1.00 88.94 354 GLU A C 1
ATOM 2950 O O . GLU A 1 354 ? 34.181 1.067 -21.237 1.00 88.94 354 GLU A O 1
ATOM 2955 N N . THR A 1 355 ? 35.051 1.818 -19.313 1.00 88.69 355 THR A N 1
ATOM 2956 C CA . THR A 1 355 ? 35.905 2.811 -19.974 1.00 88.69 355 THR A CA 1
ATOM 2957 C C . THR A 1 355 ? 37.116 2.151 -20.639 1.00 88.69 355 THR A C 1
ATOM 2959 O O . THR A 1 355 ? 37.596 1.122 -20.155 1.00 88.69 355 THR A O 1
ATOM 2962 N N . PRO A 1 356 ? 37.717 2.769 -21.672 1.00 87.38 356 PRO A N 1
ATOM 2963 C CA . PRO A 1 356 ? 38.915 2.225 -22.315 1.00 87.38 356 PRO A CA 1
ATOM 2964 C C . PRO A 1 356 ? 40.072 1.992 -21.332 1.00 87.38 356 PRO A C 1
ATOM 2966 O O . PRO A 1 356 ? 40.800 1.010 -21.437 1.00 87.38 356 PRO A O 1
ATOM 2969 N N . ASN A 1 357 ? 40.210 2.842 -20.308 1.00 89.31 357 ASN A N 1
ATOM 2970 C CA . ASN A 1 357 ? 41.218 2.656 -19.261 1.00 89.31 357 ASN A CA 1
ATOM 2971 C C . ASN A 1 357 ? 40.965 1.393 -18.422 1.00 89.31 357 ASN A C 1
ATOM 2973 O O . ASN A 1 357 ? 41.920 0.720 -18.042 1.00 89.31 357 ASN A O 1
ATOM 2977 N N . GLN A 1 358 ? 39.701 1.054 -18.150 1.00 88.88 358 GLN A N 1
ATOM 2978 C CA . GLN A 1 358 ? 39.334 -0.185 -17.453 1.00 88.88 358 GLN A CA 1
ATOM 2979 C C . GLN A 1 358 ? 39.630 -1.417 -18.314 1.00 88.88 358 GLN A C 1
ATOM 2981 O O . GLN A 1 358 ? 40.174 -2.398 -17.803 1.00 88.88 358 GLN A O 1
ATOM 2986 N N . VAL A 1 359 ? 39.379 -1.335 -19.626 1.00 87.62 359 VAL A N 1
ATOM 2987 C CA . VAL A 1 359 ? 39.765 -2.385 -20.582 1.00 87.62 359 VAL A CA 1
ATOM 2988 C C . VAL A 1 359 ? 41.285 -2.572 -20.598 1.00 87.62 359 VAL A C 1
ATOM 2990 O O . VAL A 1 359 ? 41.774 -3.695 -20.502 1.00 87.62 359 VAL A O 1
ATOM 2993 N N . ILE A 1 360 ? 42.051 -1.476 -20.656 1.00 86.25 360 ILE A N 1
ATOM 2994 C CA . ILE A 1 360 ? 43.522 -1.507 -20.640 1.00 86.25 360 ILE A CA 1
ATOM 2995 C C . ILE A 1 360 ? 44.059 -2.112 -19.340 1.00 86.25 360 ILE A C 1
ATOM 2997 O O . ILE A 1 360 ? 44.976 -2.929 -19.389 1.00 86.25 360 ILE A O 1
ATOM 3001 N N . ALA A 1 361 ? 43.487 -1.741 -18.193 1.00 86.75 361 ALA A N 1
ATOM 3002 C CA . ALA A 1 361 ? 43.876 -2.285 -16.893 1.00 86.75 361 ALA A CA 1
ATOM 3003 C C . ALA A 1 361 ? 43.580 -3.790 -16.764 1.00 86.75 361 ALA A C 1
ATOM 3005 O O . ALA A 1 361 ? 44.212 -4.468 -15.962 1.00 86.75 361 ALA A O 1
ATOM 3006 N N . SER A 1 362 ? 42.662 -4.307 -17.581 1.00 83.19 362 SER A N 1
ATOM 3007 C CA . SER A 1 362 ? 42.201 -5.696 -17.565 1.00 83.19 362 SER A CA 1
ATOM 3008 C C . SER A 1 362 ? 42.830 -6.569 -18.660 1.00 83.19 362 SER A C 1
ATOM 3010 O O . SER A 1 362 ? 42.304 -7.632 -18.987 1.00 83.19 362 SER A O 1
ATOM 3012 N N . GLN A 1 363 ? 43.946 -6.137 -19.261 1.00 77.00 363 GLN A N 1
ATOM 3013 C CA . GLN A 1 363 ? 44.603 -6.857 -20.364 1.00 77.00 363 GLN A CA 1
ATOM 3014 C C . GLN A 1 363 ? 45.098 -8.258 -19.988 1.00 77.00 363 GLN A C 1
ATOM 3016 O O . GLN A 1 363 ? 45.191 -9.113 -20.863 1.00 77.00 363 GLN A O 1
ATOM 3021 N N . SER A 1 364 ? 45.380 -8.517 -18.708 1.00 75.31 364 SER A N 1
ATOM 3022 C CA . SER A 1 364 ? 45.705 -9.866 -18.219 1.00 75.31 364 SER A CA 1
ATOM 3023 C C . SER A 1 364 ? 44.563 -10.862 -18.414 1.00 75.31 364 SER A C 1
ATOM 3025 O O . SER A 1 364 ? 44.811 -12.057 -18.536 1.00 75.31 364 SER A O 1
ATOM 3027 N N . ASP A 1 365 ? 43.330 -10.358 -18.463 1.00 64.44 365 ASP A N 1
ATOM 3028 C CA . ASP A 1 365 ? 42.102 -11.149 -18.477 1.00 64.44 365 ASP A CA 1
ATOM 3029 C C . ASP A 1 365 ? 41.441 -11.154 -19.869 1.00 64.44 365 ASP A C 1
ATOM 3031 O O . ASP A 1 365 ? 40.401 -11.779 -20.064 1.00 64.44 365 ASP A O 1
ATOM 3035 N N . CYS A 1 366 ? 41.977 -10.394 -20.834 1.00 63.47 366 CYS A N 1
ATOM 3036 C CA . CYS A 1 366 ? 41.321 -10.123 -22.111 1.00 63.47 366 CYS A CA 1
ATOM 3037 C C . CYS A 1 366 ? 42.333 -9.978 -23.257 1.00 63.47 366 CYS A C 1
ATOM 3039 O O . CYS A 1 366 ? 42.945 -8.927 -23.448 1.00 63.47 366 CYS A O 1
ATOM 3041 N N . GLU A 1 367 ? 42.441 -11.015 -24.090 1.00 64.44 367 GLU A N 1
ATOM 3042 C CA . GLU A 1 367 ? 43.238 -10.996 -25.330 1.00 64.44 367 GLU A CA 1
ATOM 3043 C C . GLU A 1 367 ? 42.623 -10.066 -26.407 1.00 64.44 367 GLU A C 1
ATOM 3045 O O . GLU A 1 367 ? 43.286 -9.652 -27.357 1.00 64.44 367 GLU A O 1
ATOM 3050 N N . TYR A 1 368 ? 41.353 -9.670 -26.243 1.00 73.62 368 TYR A N 1
ATOM 3051 C CA . TYR A 1 368 ? 40.539 -8.972 -27.244 1.00 73.62 368 TYR A CA 1
ATOM 3052 C C . TYR A 1 368 ? 40.312 -7.486 -26.925 1.00 73.62 368 TYR A C 1
ATOM 3054 O O . TYR A 1 368 ? 39.179 -7.006 -26.946 1.00 73.62 368 TYR A O 1
ATOM 3062 N N . LYS A 1 369 ? 41.388 -6.728 -26.673 1.00 80.19 369 LYS A N 1
ATOM 3063 C CA . LYS A 1 369 ? 41.326 -5.296 -26.306 1.00 80.19 369 LYS A CA 1
ATOM 3064 C C . LYS A 1 369 ? 40.404 -4.467 -27.210 1.00 80.19 369 LYS A C 1
ATOM 3066 O O . LYS A 1 369 ? 39.551 -3.736 -26.724 1.00 80.19 369 LYS A O 1
ATOM 3071 N N . VAL A 1 370 ? 40.565 -4.598 -28.527 1.00 84.00 370 VAL A N 1
ATOM 3072 C CA . VAL A 1 370 ? 39.806 -3.796 -29.501 1.00 84.00 370 VAL A CA 1
ATOM 3073 C C . VAL A 1 370 ? 38.318 -4.150 -29.491 1.00 84.00 370 VAL A C 1
ATOM 3075 O O . VAL A 1 370 ? 37.478 -3.275 -29.669 1.00 84.00 370 VAL A O 1
ATOM 3078 N N . LEU A 1 371 ? 37.989 -5.424 -29.258 1.00 87.38 371 LEU A N 1
ATOM 3079 C CA . LEU A 1 371 ? 36.603 -5.869 -29.145 1.00 87.38 371 LEU A CA 1
ATOM 3080 C C . LEU A 1 371 ? 35.969 -5.346 -27.850 1.00 87.38 371 LEU A C 1
ATOM 3082 O O . LEU A 1 371 ? 34.852 -4.855 -27.883 1.00 87.38 371 LEU A O 1
ATOM 3086 N N . ALA A 1 372 ? 36.700 -5.392 -26.735 1.00 88.19 372 ALA A N 1
ATOM 3087 C CA . ALA A 1 372 ? 36.234 -4.916 -25.434 1.00 88.19 372 ALA A CA 1
ATOM 3088 C C . ALA A 1 372 ? 36.042 -3.387 -25.364 1.00 88.19 372 ALA A C 1
ATOM 3090 O O . ALA A 1 372 ? 35.188 -2.916 -24.622 1.00 88.19 372 ALA A O 1
ATOM 3091 N N . GLU A 1 373 ? 36.792 -2.605 -26.147 1.00 88.38 373 GLU A N 1
ATOM 3092 C CA . GLU A 1 373 ? 36.611 -1.146 -26.253 1.00 88.38 373 GLU A CA 1
ATOM 3093 C C . GLU A 1 373 ? 35.429 -0.748 -27.158 1.00 88.38 373 GLU A C 1
ATOM 3095 O O . GLU A 1 373 ? 34.951 0.383 -27.082 1.00 88.38 373 GLU A O 1
ATOM 3100 N N . LEU A 1 374 ? 34.944 -1.655 -28.013 1.00 88.31 374 LEU A N 1
ATOM 3101 C CA . LEU A 1 374 ? 33.942 -1.358 -29.042 1.00 88.31 374 LEU A CA 1
ATOM 3102 C C . LEU A 1 374 ? 32.593 -0.852 -28.487 1.00 88.31 374 LEU A C 1
ATOM 3104 O O . LEU A 1 374 ? 32.065 0.106 -29.058 1.00 88.31 374 LEU A O 1
ATOM 3108 N N . PRO A 1 375 ? 32.033 -1.419 -27.395 1.00 87.31 375 PRO A N 1
ATOM 3109 C CA . PRO A 1 375 ? 30.760 -0.981 -26.826 1.00 87.31 375 PRO A CA 1
ATOM 3110 C C . PRO A 1 375 ? 30.903 0.226 -25.902 1.00 87.31 375 PRO A C 1
ATOM 3112 O O . PRO A 1 375 ? 29.908 0.644 -25.311 1.00 87.31 375 PRO A O 1
ATOM 3115 N N . TYR A 1 376 ? 32.095 0.794 -25.720 1.00 88.94 376 TYR A N 1
ATOM 3116 C CA . TYR A 1 376 ? 32.216 1.987 -24.896 1.00 88.94 376 TYR A CA 1
ATOM 3117 C C . TYR A 1 376 ? 31.546 3.177 -25.581 1.00 88.94 376 TYR A C 1
ATOM 3119 O O . TYR A 1 376 ? 31.840 3.494 -26.735 1.00 88.94 376 TYR A O 1
ATOM 3127 N N . GLY A 1 377 ? 30.682 3.864 -24.837 1.00 86.19 377 GLY A N 1
ATOM 3128 C CA . GLY A 1 377 ? 30.115 5.136 -25.250 1.00 86.19 377 GLY A CA 1
ATOM 3129 C C . GLY A 1 377 ? 28.981 5.002 -26.271 1.00 86.19 377 GLY A C 1
ATOM 3130 O O . GLY A 1 377 ? 29.246 4.859 -27.466 1.00 86.19 377 GLY A O 1
ATOM 3131 N N . TYR A 1 378 ? 27.714 5.119 -25.864 1.00 80.56 378 TYR A N 1
ATOM 3132 C CA . TYR A 1 378 ? 26.594 4.918 -26.806 1.00 80.56 378 TYR A CA 1
ATOM 3133 C C . TYR A 1 378 ? 26.568 5.972 -27.932 1.00 80.56 378 TYR A C 1
ATOM 3135 O O . TYR A 1 378 ? 26.172 5.673 -29.056 1.00 80.56 378 TYR A O 1
ATOM 3143 N N . ASN A 1 379 ? 27.079 7.180 -27.667 1.00 84.75 379 ASN A N 1
ATOM 3144 C CA . ASN A 1 379 ? 27.194 8.259 -28.657 1.00 84.75 379 ASN A CA 1
ATOM 3145 C C . ASN A 1 379 ? 28.355 8.084 -29.652 1.00 84.75 379 ASN A C 1
ATOM 3147 O O . ASN A 1 379 ? 28.360 8.715 -30.707 1.00 84.75 379 ASN A O 1
ATOM 3151 N N . ILE A 1 380 ? 29.356 7.263 -29.320 1.00 88.81 380 ILE A N 1
ATOM 3152 C CA . ILE A 1 380 ? 30.580 7.096 -30.125 1.00 88.81 380 ILE A CA 1
ATOM 3153 C C . ILE A 1 380 ? 30.733 5.686 -30.700 1.00 88.81 380 ILE A C 1
ATOM 3155 O O . ILE A 1 380 ? 31.563 5.488 -31.585 1.00 88.81 380 ILE A O 1
ATOM 3159 N N . GLN A 1 381 ? 29.906 4.730 -30.269 1.00 88.12 381 GLN A N 1
ATOM 3160 C CA . GLN A 1 381 ? 29.936 3.339 -30.720 1.00 88.12 381 GLN A CA 1
ATOM 3161 C C . GLN A 1 381 ? 29.928 3.229 -32.250 1.00 88.12 381 GLN A C 1
ATOM 3163 O O . GLN A 1 381 ? 30.754 2.520 -32.814 1.00 88.12 381 GLN A O 1
ATOM 3168 N N . TRP A 1 382 ? 29.083 3.995 -32.949 1.00 88.50 382 TRP A N 1
ATOM 3169 C CA . TRP A 1 382 ? 29.054 3.999 -34.417 1.00 88.50 382 TRP A CA 1
ATOM 3170 C C . TRP A 1 382 ? 30.382 4.430 -35.052 1.00 88.50 382 TRP A C 1
ATOM 3172 O O . TRP A 1 382 ? 30.797 3.848 -36.053 1.00 88.50 382 TRP A O 1
ATOM 3182 N N . MET A 1 383 ? 31.090 5.396 -34.460 1.00 91.19 383 MET A N 1
ATOM 3183 C CA . MET A 1 383 ? 32.418 5.806 -34.934 1.00 91.19 383 MET A CA 1
ATOM 3184 C C . MET A 1 383 ? 33.469 4.725 -34.661 1.00 91.19 383 MET A C 1
ATOM 3186 O O . MET A 1 383 ? 34.330 4.470 -35.509 1.00 91.19 383 MET A O 1
ATOM 3190 N N . SER A 1 384 ? 33.371 4.036 -33.522 1.00 89.75 384 SER A N 1
ATOM 3191 C CA . SER A 1 384 ? 34.214 2.879 -33.209 1.00 89.75 384 SER A CA 1
ATOM 3192 C C . SER A 1 384 ? 33.986 1.742 -34.215 1.00 89.75 384 SER A C 1
ATOM 3194 O O . SER A 1 384 ? 34.951 1.188 -34.742 1.00 89.75 384 SER A O 1
ATOM 3196 N N . ILE A 1 385 ? 32.728 1.459 -34.570 1.00 91.00 385 ILE A N 1
ATOM 3197 C CA . ILE A 1 385 ? 32.353 0.461 -35.584 1.00 91.00 385 ILE A CA 1
ATOM 3198 C C . ILE A 1 385 ? 32.897 0.848 -36.964 1.00 91.00 385 ILE A C 1
ATOM 3200 O O . ILE A 1 385 ? 33.555 0.032 -37.607 1.00 91.00 385 ILE A O 1
ATOM 3204 N N . LEU A 1 386 ? 32.689 2.093 -37.409 1.00 92.94 386 LEU A N 1
ATOM 3205 C CA . LEU A 1 386 ? 33.214 2.588 -38.689 1.00 92.94 386 LEU A CA 1
ATOM 3206 C C . LEU A 1 386 ? 34.738 2.466 -38.769 1.00 92.94 386 LEU A C 1
ATOM 3208 O O . LEU A 1 386 ? 35.274 2.072 -39.804 1.00 92.94 386 LEU A O 1
ATOM 3212 N N . THR A 1 387 ? 35.434 2.741 -37.665 1.00 92.62 387 THR A N 1
ATOM 3213 C CA . THR A 1 387 ? 36.889 2.568 -37.575 1.00 92.62 387 THR A CA 1
ATOM 3214 C C . THR A 1 387 ? 37.294 1.111 -37.808 1.00 92.62 387 THR A C 1
ATOM 3216 O O . THR A 1 387 ? 38.228 0.850 -38.565 1.00 92.62 387 THR A O 1
ATOM 3219 N N . GLN A 1 388 ? 36.573 0.155 -37.213 1.00 91.56 388 GLN A N 1
ATOM 3220 C CA . GLN A 1 388 ? 36.836 -1.274 -37.410 1.00 91.56 388 GLN A CA 1
ATOM 3221 C C . GLN A 1 388 ? 36.445 -1.768 -38.806 1.00 91.56 388 GLN A C 1
ATOM 3223 O O . GLN A 1 388 ? 37.069 -2.695 -39.306 1.00 91.56 388 GLN A O 1
ATOM 3228 N N . LEU A 1 389 ? 35.461 -1.156 -39.465 1.00 91.69 389 LEU A N 1
ATOM 3229 C CA . LEU A 1 389 ? 35.128 -1.475 -40.857 1.00 91.69 389 LEU A CA 1
ATOM 3230 C C . LEU A 1 389 ? 36.186 -0.946 -41.836 1.00 91.69 389 LEU A C 1
ATOM 3232 O O . LEU A 1 389 ? 36.525 -1.628 -42.800 1.00 91.69 389 LEU A O 1
ATOM 3236 N N . ALA A 1 390 ? 36.724 0.251 -41.586 1.00 94.62 390 ALA A N 1
ATOM 3237 C CA . ALA A 1 390 ? 37.749 0.864 -42.430 1.00 94.62 390 ALA A CA 1
ATOM 3238 C C . ALA A 1 390 ? 39.133 0.219 -42.247 1.00 94.62 390 ALA A C 1
ATOM 3240 O O . ALA A 1 390 ? 39.878 0.063 -43.215 1.00 94.62 390 ALA A O 1
ATOM 3241 N N . MET A 1 391 ? 39.489 -0.143 -41.010 1.00 92.19 391 MET A N 1
ATOM 3242 C CA . MET A 1 391 ? 40.767 -0.769 -40.655 1.00 92.19 391 MET A CA 1
ATOM 3243 C C . MET A 1 391 ? 40.542 -1.904 -39.640 1.00 92.19 391 MET A C 1
ATOM 3245 O O . MET A 1 391 ? 40.759 -1.706 -38.439 1.00 92.19 391 MET A O 1
ATOM 3249 N N . PRO A 1 392 ? 40.117 -3.097 -40.101 1.00 89.31 392 PRO A N 1
ATOM 3250 C CA . PRO A 1 392 ? 39.753 -4.204 -39.222 1.00 89.31 392 PRO A CA 1
ATOM 3251 C C . PRO A 1 392 ? 40.905 -4.673 -38.338 1.00 89.31 392 PRO A C 1
ATOM 3253 O O . PRO A 1 392 ? 41.933 -5.147 -38.821 1.00 89.31 392 PRO A O 1
ATOM 3256 N N . LYS A 1 393 ? 40.705 -4.583 -37.020 1.00 89.62 393 LYS A N 1
ATOM 3257 C CA . LYS A 1 393 ? 41.537 -5.254 -36.005 1.00 89.62 393 LYS A CA 1
ATOM 3258 C C . L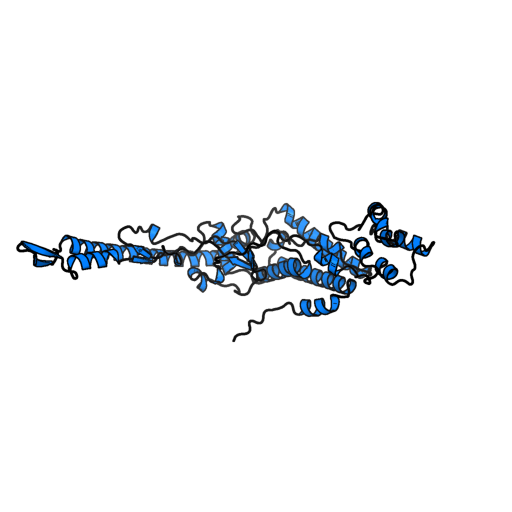YS A 1 393 ? 40.770 -6.347 -35.257 1.00 89.62 393 LYS A C 1
ATOM 3260 O O . LYS A 1 393 ? 41.339 -7.028 -34.408 1.00 89.62 393 LYS A O 1
ATOM 3265 N N . ILE A 1 394 ? 39.487 -6.502 -35.575 1.00 88.94 394 ILE A N 1
ATOM 3266 C CA . ILE A 1 394 ? 38.587 -7.531 -35.058 1.00 88.94 394 ILE A CA 1
ATOM 3267 C C . ILE A 1 394 ? 38.127 -8.432 -36.205 1.00 88.94 394 ILE A C 1
ATOM 3269 O O . ILE A 1 394 ? 38.038 -8.001 -37.355 1.00 88.94 394 ILE A O 1
ATOM 3273 N N . ASP A 1 395 ? 37.840 -9.691 -35.891 1.00 88.50 395 ASP A N 1
ATOM 3274 C CA . ASP A 1 395 ? 37.351 -10.666 -36.866 1.00 88.50 395 ASP A CA 1
ATOM 3275 C C . ASP A 1 395 ? 35.819 -10.645 -36.905 1.00 88.50 395 ASP A C 1
ATOM 3277 O O . ASP A 1 395 ? 35.165 -11.140 -35.986 1.00 88.50 395 ASP A O 1
ATOM 3281 N N . PHE A 1 396 ? 35.247 -10.081 -37.969 1.00 88.31 396 PHE A N 1
ATOM 3282 C CA . PHE A 1 396 ? 33.797 -9.982 -38.167 1.00 88.31 396 PHE A CA 1
ATOM 3283 C C . PHE A 1 396 ? 33.105 -11.335 -38.400 1.00 88.31 396 PHE A C 1
ATOM 3285 O O . PHE A 1 396 ? 31.884 -11.408 -38.294 1.00 88.31 396 PHE A O 1
ATOM 3292 N N . ASN A 1 397 ? 33.851 -12.416 -38.668 1.00 88.69 397 ASN A N 1
ATOM 3293 C CA . ASN A 1 397 ? 33.272 -13.756 -38.809 1.00 88.69 397 ASN A CA 1
ATOM 3294 C C . ASN A 1 397 ? 33.029 -14.444 -37.457 1.00 88.69 397 ASN A C 1
ATOM 3296 O O . ASN A 1 397 ? 32.402 -15.505 -37.402 1.00 88.69 397 ASN A O 1
ATOM 3300 N N . LYS A 1 398 ? 33.532 -13.870 -36.356 1.00 88.50 398 LYS A N 1
ATOM 3301 C CA . LYS A 1 398 ? 33.326 -14.402 -35.008 1.00 88.50 398 LYS A CA 1
ATOM 3302 C C . LYS A 1 398 ? 31.968 -13.989 -34.456 1.00 88.50 398 LYS A C 1
ATOM 3304 O O . LYS A 1 398 ? 31.571 -12.828 -34.534 1.00 88.50 398 LYS A O 1
ATOM 3309 N N . THR A 1 399 ? 31.290 -14.940 -33.818 1.00 86.62 399 THR A N 1
ATOM 3310 C CA . THR A 1 399 ? 30.009 -14.707 -33.139 1.00 86.62 399 THR A CA 1
ATOM 3311 C C . THR A 1 399 ? 30.135 -13.636 -32.059 1.00 86.62 399 THR A C 1
ATOM 3313 O O . THR A 1 399 ? 29.250 -12.807 -31.927 1.00 86.62 399 THR A O 1
ATOM 3316 N N . GLU A 1 400 ? 31.256 -13.605 -31.339 1.00 88.44 400 GLU A N 1
ATOM 3317 C CA . GLU A 1 400 ? 31.554 -12.598 -30.319 1.00 88.44 400 GLU A CA 1
ATOM 3318 C C . GLU A 1 400 ? 31.548 -11.185 -30.906 1.00 88.44 400 GLU A C 1
ATOM 3320 O O . GLU A 1 400 ? 30.940 -10.284 -30.341 1.00 88.44 400 GLU A O 1
ATOM 3325 N N . THR A 1 401 ? 32.174 -11.005 -32.071 1.00 88.94 401 THR A N 1
ATOM 3326 C CA . THR A 1 401 ? 32.192 -9.720 -32.773 1.00 88.94 401 THR A CA 1
ATOM 3327 C C . THR A 1 401 ? 30.792 -9.302 -33.190 1.00 88.94 401 THR A C 1
ATOM 3329 O O . THR A 1 401 ? 30.419 -8.157 -32.968 1.00 88.94 401 THR A O 1
ATOM 3332 N N . ALA A 1 402 ? 29.997 -10.226 -33.738 1.00 87.69 402 ALA A N 1
ATOM 3333 C CA . ALA A 1 402 ? 28.606 -9.942 -34.074 1.00 87.69 402 ALA A CA 1
ATOM 3334 C C . ALA A 1 402 ? 27.804 -9.510 -32.835 1.00 87.69 402 ALA A C 1
ATOM 3336 O O . ALA A 1 402 ? 27.102 -8.510 -32.896 1.00 87.69 402 ALA A O 1
ATOM 3337 N N . THR A 1 403 ? 27.964 -10.194 -31.699 1.00 88.38 403 THR A N 1
ATOM 3338 C CA . THR A 1 403 ? 27.269 -9.852 -30.450 1.00 88.38 403 THR A CA 1
ATOM 3339 C C . THR A 1 403 ? 27.638 -8.468 -29.908 1.00 88.38 403 THR A C 1
ATOM 3341 O O . THR A 1 403 ? 26.778 -7.799 -29.362 1.00 88.38 403 THR A O 1
ATOM 3344 N N . PHE A 1 404 ? 28.888 -8.024 -30.058 1.00 88.06 404 PHE A N 1
ATOM 3345 C CA . PHE A 1 404 ? 29.342 -6.693 -29.619 1.00 88.06 404 PHE A CA 1
ATOM 3346 C C . PHE A 1 404 ? 28.883 -5.539 -30.531 1.00 88.06 404 PHE A C 1
ATOM 3348 O O . PHE A 1 404 ? 29.031 -4.368 -30.174 1.00 88.06 404 PHE A O 1
ATOM 3355 N N . LEU A 1 405 ? 28.388 -5.865 -31.726 1.00 85.06 405 LEU A N 1
ATOM 3356 C CA . LEU A 1 405 ? 27.851 -4.907 -32.694 1.00 85.06 405 LEU A CA 1
ATOM 3357 C C . LEU A 1 405 ? 26.330 -4.734 -32.583 1.00 85.06 405 LEU A C 1
ATOM 3359 O O . LEU A 1 405 ? 25.808 -3.769 -33.143 1.00 85.06 405 LEU A O 1
ATOM 3363 N N . LEU A 1 406 ? 25.652 -5.670 -31.911 1.00 75.25 406 LEU A N 1
ATOM 3364 C CA . LEU A 1 406 ? 24.228 -5.621 -31.568 1.00 75.25 406 LEU A CA 1
ATOM 3365 C C . LEU A 1 406 ? 24.042 -4.878 -30.242 1.00 75.25 406 LEU A C 1
ATOM 3367 O O . LEU A 1 406 ? 23.058 -4.111 -30.148 1.00 75.25 406 LEU A O 1
#

Sequence (406 aa):
MSRSEKIDPVISFQASRWYFSRPEGASRMFLTVGELRVAADKAAIHALPMLNDYEPEVPTEVWQALLLASMADMERLHRLEAYFLNRQRVARPMDRPSIFRTYGHQRSFPVQYFSCSVEHQQLKAEIEEWALSQRQAKIKELRRLKEEYETWMQRFNEGTCDGYSREEYGITVWHHSYRCVRHGYLDKANNLQIQVHEWPLPENTLEAQAAVF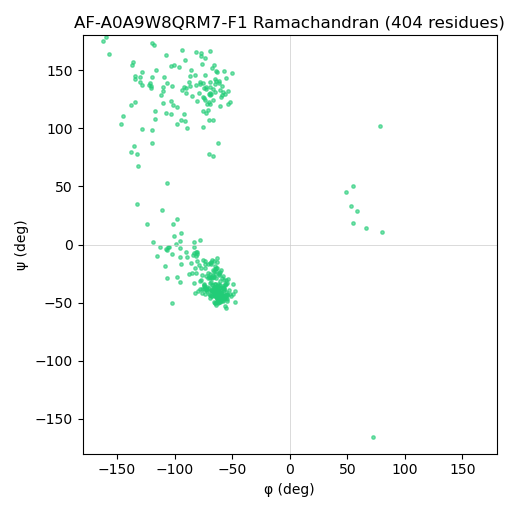ELAVPPVFSEWRDITLYLINNVLLSKPFSVYRPDPSYSLRAYQPLDKFFRAGRSYRIHLVSEAKPNVVTHRRDKPIQYCTESDACVNNGLRYQYYDEYQDCFLEELLPTEGLSNLCTFDLPKRAQDLKRFLVRTWLKPEGETPNQVIASQSDCEYKVLAELPYGYNIQWMSILTQLAMPKIDFNKTETATFLL

Secondary structure (DSSP, 8-state):
---------HHHHHHHHHHTT-HHHHHHHHHHHHHHHHHHHHHHHHH-GGGGGS-----SGGGGG----SHHHHHHHHHHHHHHHHHHHHHGGG-PPPTTT--S-TTSHHHHHHHH-HHHHHHHHHHHHHHHHHHHHHHHHHHHHHHHHHHHHHHHHHPPPPEEEEEETTEEEEEE-TT-HHHHHHHHHHH-EEEPEEPSS-SSHHHHHHHHHHHT--HHHHHHHHHHHHIIIIIS--EESS----SS-EEGGG-GGGGGG--S-TT-SEEEEESSPPGGGSTTSEEEGGG--HHHHEEPP---EEEEETTTTEE---EE--THHHHHTSPPPPGGGGGGHHHH---SSSTT-S-HHHHHHTGGG-S-HHHHHTTS-TTTHHHHHHHHHHS--S-TTSHHHHHHH-

Organism: NCBI:txid195108